Protein 4DF0 (pdb70)

Foldseek 3Di:
DFQAEEEQQDELVLSLVVLVVCQPVYQYYEYECSHCVRPHLLSLLSSLVRHAYEYEDQADDAQVVSVVVQVVNVVSRHQAYEYELVNPPRDDAALRYEYEQADQDDDPSVVCSQVSLLPDDRHQYYEDALLCLVRLLVSCVNQPLVHAYEHEQEDPPGNDACSNQVSQHQHYYYYDVCSVPVVVSVVRVPGHHRHDRHD/DQQAEEEAQDELVLSLVVLQVCQPVYQYYEYEDNHCVHPNLLSLLSSLVRHAYEYEHQAEDQQVVVVVVQVVSVVSRHQAYEYELVNPPRHHAAARYEYEQDDPDDDPSVVCSQVSLLVDDRYQYYEDALLCLVVLLVSCVRCPLRHAYEYEQEDPRGNDACSNQVSAHQHYYYYPRCSVPVVCSVVSVVGHHRHDNHD

Secondary structure (DSSP, 8-state):
-EEEEEE--S-HHHHHHHHHHHTTTEEEEEE-HHHHHHH-THHHHHHHTTS-EEEEEEE---HHHHHHHHHHHHHTT-SEEEEEGGGTTS---EEEEEEE-S-SS--GGGGTHHHHHHH--SEEEEE--TT-HHHHHHHHHHHGGGSEEEE--BSTTSBPTTHHHHHT-SEEEE-HHHHT-GGGGGGGTT---SS-S--/---EEEE--S-HHHHHHHHHHHTTTSSEEEEEHHHHHHHTTHHHHHHHTTS-EEEEEEE-S-HHHHHHHHHHHHHTT-SEEEEEGGGTTS---EEEEEEE-S-SS--GGGGTHHHHHHH--SEEEEE--TT-HHHHHHHHHHHTTSSEEEE--BSTTSBPTTHHHHHT-SEEEE-HHHHH-GGGGGGGTT---SS-S--

Sequence (398 aa):
NLPLVVALDTEVLKAIDVAKRLKGAVAGFKVGWDLIFEGGISIVGEIARYGNVIVDLKIADVPHVASRVVEKLVNRGACCCVIVHGFFLHPSLPRGQHHVYVLLVKMTAPTIYDEMWEKLLNSVQDVRGFVLLPGNQPEVVAQARKRIGCSYRIISPGIGPQQGGRPGAAIEAGADFEIVGRYVLEDPARISQWAQQYRPTCFETPNLPLVVALDTEVLKAIDVAKRLKGAVAGFKVGWDLIIFEGGISIVGEIARYGNVIVDLKIADVPHVASRVVEKLVNRGACCCVIVHGFFLHPSLPRGQHVYVLLVKMTAPTIYDEMWEKLLNSVQDVRGFVLPGNQPEVVAQARKRIGCSYRIISPGIGPQGGRPGAAIEAGADFEIVGRYVLEDPARISQWAQYRPTCFETP

Organism: Pyrobaculum neutrophilum (strain DSM 2338 / JCM 9278 / NBRC 100436 / V24Sta) (NCBI:txid444157)

Radius of gyration: 21.11 Å; Cα contacts (8 Å, |Δi|>4): 952; chains: 2; bounding box: 46×43×61 Å

Solvent-accessible surface area: 15564 Å² total; per-residue (Å²): 108,24,0,0,0,0,5,0,60,36,99,29,136,120,0,24,86,20,0,93,148,6,113,69,34,11,8,1,2,23,0,5,22,28,0,0,4,97,48,0,5,64,5,0,26,58,0,31,163,43,29,56,1,0,0,8,5,26,0,0,6,22,63,122,20,0,72,73,0,20,108,72,0,37,118,116,37,5,26,0,0,3,0,0,0,0,1,57,78,13,9,25,146,32,108,82,3,0,0,5,0,20,8,48,21,78,6,18,0,56,134,24,30,53,149,3,2,96,54,8,113,86,1,30,0,0,4,0,1,0,51,53,47,113,10,0,44,62,0,24,166,118,24,32,78,80,42,32,0,0,0,33,24,13,10,100,194,36,8,126,26,0,10,0,8,106,22,6,0,0,0,0,8,3,18,178,60,0,36,126,58,12,61,74,22,75,72,0,56,144,25,148,24,64,34,51,144,65,2,97,31,0,0,0,0,3,1,64,24,99,26,140,129,0,22,89,21,0,113,155,6,129,76,40,19,14,1,1,22,0,5,10,17,0,0,5,93,27,0,6,66,5,0,26,69,0,33,185,40,29,62,0,0,0,5,0,21,6,3,25,32,43,134,37,1,46,82,5,5,84,76,0,29,123,115,33,4,37,0,0,3,2,1,0,0,3,53,88,13,29,12,160,9,124,48,2,0,0,5,0,19,6,42,15,79,8,13,0,54,128,29,27,46,156,6,0,73,52,6,103,76,12,38,0,0,5,0,1,0,57,33,47,115,9,0,42,55,0,31,167,110,18,31,75,77,33,38,0,0,0,36,25,12,9,113,186,36,10,193,23,0,24,0,7,129,23,6,0,0,0,0,7,4,12,172,43,0,37,117,59,13,61,68,23,72,67,0,60,133,32,166,22,67,35,52,143,74,4

B-factor: mean 24.2, std 8.95, range [12.18, 77.86]

Structure (mmCIF, N/CA/C/O backbone):
data_4DF0
#
_entry.id   4DF0
#
_cell.length_a   171.610
_cell.length_b   171.610
_cell.length_c   171.610
_cell.angle_alpha   90.00
_cell.angle_beta   90.00
_cell.angle_gamma   90.00
#
_symmetry.space_group_name_H-M   'I 41 3 2'
#
loop_
_entity.id
_entity.type
_entity.pdbx_description
1 polymer "Orotidine 5'-phosphate decarboxylase"
2 non-polymer 'NICKEL (II) ION'
3 non-polymer 'SULFATE ION'
4 non-polymer 'CHLORIDE ION'
5 water water
#
loop_
_atom_site.group_PDB
_atom_site.id
_atom_site.type_symbol
_atom_site.label_atom_id
_atom_site.label_alt_id
_atom_site.label_comp_id
_atom_site.label_asym_id
_atom_site.label_entity_id
_atom_site.label_seq_id
_atom_site.pdbx_PDB_ins_code
_atom_site.Cartn_x
_atom_site.Cartn_y
_atom_site.Cartn_z
_atom_site.occupancy
_atom_site.B_iso_or_equiv
_atom_site.auth_seq_id
_atom_site.auth_comp_id
_atom_site.auth_asym_id
_atom_site.auth_atom_id
_atom_site.pdbx_PDB_model_num
ATOM 1 N N . ASN A 1 4 ? 0.696 -7.702 -29.574 1.00 44.55 4 ASN A N 1
ATOM 2 C CA . ASN A 1 4 ? 2.134 -7.779 -29.345 1.00 41.47 4 ASN A CA 1
ATOM 3 C C . ASN A 1 4 ? 2.590 -9.197 -29.045 1.00 36.64 4 ASN A C 1
ATOM 4 O O . ASN A 1 4 ? 1.786 -10.073 -28.729 1.00 35.51 4 ASN A O 1
ATOM 9 N N . LEU A 1 5 ? 3.894 -9.419 -29.139 1.00 27.87 5 LEU A N 1
ATOM 10 C CA . LEU A 1 5 ? 4.439 -10.754 -28.939 1.00 20.73 5 LEU A CA 1
ATOM 11 C C . LEU A 1 5 ? 4.579 -11.029 -27.444 1.00 23.05 5 LEU A C 1
ATOM 12 O O . LEU A 1 5 ? 4.858 -10.109 -26.684 1.00 23.06 5 LEU A O 1
ATOM 17 N 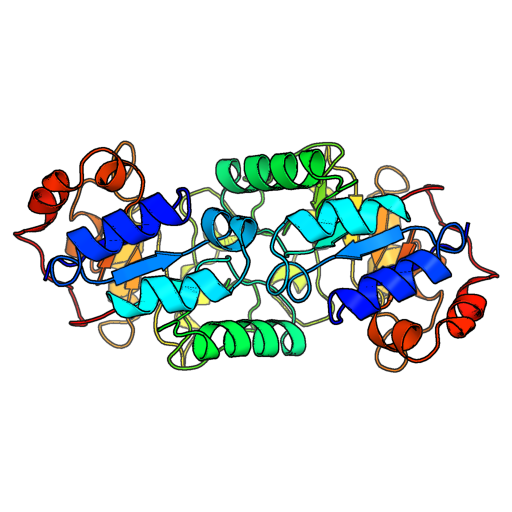N . PRO A 1 6 ? 4.389 -12.293 -27.022 1.00 21.42 6 PRO A N 1
ATOM 18 C CA . PRO A 1 6 ? 4.429 -12.662 -25.597 1.00 21.69 6 PRO A CA 1
ATOM 19 C C . PRO A 1 6 ? 5.851 -12.792 -25.032 1.00 18.10 6 PRO A C 1
ATOM 20 O O . PRO A 1 6 ? 6.244 -13.822 -24.478 1.00 18.45 6 PRO A O 1
ATOM 24 N N . LEU A 1 7 ? 6.584 -11.701 -25.161 1.00 18.08 7 LEU A N 1
ATOM 25 C CA . LEU A 1 7 ? 8.009 -11.648 -24.922 1.00 17.39 7 LEU A CA 1
ATOM 26 C C . LEU A 1 7 ? 8.318 -10.436 -24.062 1.00 19.61 7 LEU A C 1
ATOM 27 O O . LEU A 1 7 ? 7.856 -9.320 -24.351 1.00 19.55 7 LEU A O 1
ATOM 32 N N . VAL A 1 8 ? 9.081 -10.653 -22.996 1.00 16.96 8 VAL A N 1
ATOM 33 C CA . VAL A 1 8 ? 9.611 -9.564 -22.195 1.00 17.53 8 VAL A CA 1
ATOM 34 C C . VAL A 1 8 ? 11.107 -9.524 -22.471 1.00 18.34 8 VAL A C 1
ATOM 35 O O . VAL A 1 8 ? 11.813 -10.516 -22.252 1.00 17.14 8 VAL A O 1
ATOM 39 N N . VAL A 1 9 ? 11.586 -8.400 -22.981 1.00 17.32 9 VAL A N 1
ATOM 40 C CA . VAL A 1 9 ? 12.983 -8.285 -23.393 1.00 13.49 9 VAL A CA 1
ATOM 41 C C . VAL A 1 9 ? 13.874 -7.783 -22.260 1.00 14.42 9 VAL A C 1
ATOM 42 O O . VAL A 1 9 ? 13.680 -6.682 -21.722 1.00 16.28 9 VAL A O 1
ATOM 46 N N . ALA A 1 10 ? 14.846 -8.603 -21.862 1.00 14.41 10 ALA A N 1
ATOM 47 C CA . ALA A 1 10 ? 15.767 -8.203 -20.813 1.00 15.14 10 ALA A CA 1
ATOM 48 C C . ALA A 1 10 ? 16.784 -7.228 -21.370 1.00 14.92 10 ALA A C 1
ATOM 49 O O . ALA A 1 10 ? 17.509 -7.542 -22.311 1.00 17.06 10 ALA A O 1
ATOM 51 N N . LEU A 1 11 ? 16.841 -6.037 -20.781 1.00 15.01 11 LEU A N 1
ATOM 52 C CA . LEU A 1 11 ? 17.741 -4.977 -21.235 1.00 15.38 11 LEU A CA 1
ATOM 53 C C . LEU A 1 11 ? 19.031 -4.973 -20.433 1.00 18.16 11 LEU A C 1
ATOM 54 O O . LEU A 1 11 ? 19.348 -4.032 -19.700 1.00 18.39 11 LEU A O 1
ATOM 59 N N . ASP A 1 12 ? 19.790 -6.055 -20.577 1.00 19.07 12 ASP A N 1
ATOM 60 C CA . ASP A 1 12 ? 21.058 -6.161 -19.873 1.00 22.59 12 ASP A CA 1
ATOM 61 C C . ASP A 1 12 ? 22.177 -5.604 -20.732 1.00 23.35 12 ASP A C 1
ATOM 62 O O . ASP A 1 12 ? 22.927 -6.337 -21.388 1.00 22.60 12 ASP A O 1
ATOM 67 N N . THR A 1 13 ? 22.275 -4.282 -20.707 1.00 19.22 13 THR A N 1
ATOM 68 C CA . THR A 1 13 ? 23.136 -3.538 -21.605 1.00 19.99 13 THR A CA 1
ATOM 69 C C . THR A 1 13 ? 23.249 -2.121 -21.062 1.00 20.09 13 THR A C 1
ATOM 70 O O . THR A 1 13 ? 22.720 -1.824 -19.997 1.00 21.17 13 THR A O 1
A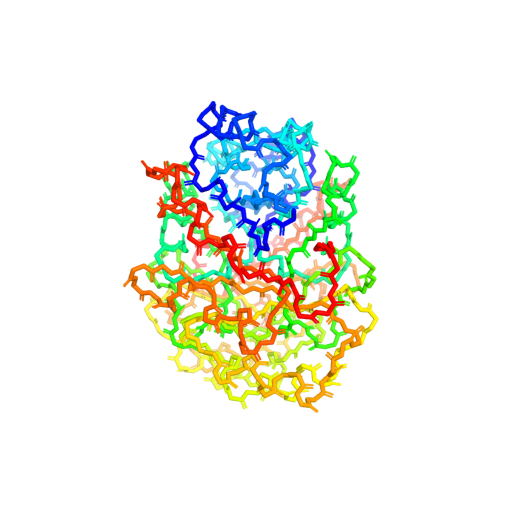TOM 74 N N . GLU A 1 14 ? 23.943 -1.253 -21.793 1.00 20.54 14 GLU A N 1
ATOM 75 C CA . GLU A 1 14 ? 24.165 0.123 -21.354 1.00 19.12 14 GLU A CA 1
ATOM 76 C C . GLU A 1 14 ? 22.894 0.958 -21.480 1.00 16.84 14 GLU A C 1
ATOM 77 O O . GLU A 1 14 ? 22.033 0.666 -22.309 1.00 17.01 14 GLU A O 1
ATOM 83 N N . VAL A 1 15 ? 22.801 1.997 -20.655 1.00 17.85 15 VAL A N 1
ATOM 84 C CA . VAL A 1 15 ? 21.641 2.887 -20.628 1.00 15.76 15 VAL A CA 1
ATOM 85 C C . VAL A 1 15 ? 21.145 3.348 -21.999 1.00 15.83 15 VAL A C 1
ATOM 86 O O . VAL A 1 15 ? 19.983 3.126 -22.347 1.00 18.05 15 VAL A O 1
ATOM 90 N N . LEU A 1 16 ? 22.011 3.980 -22.792 1.00 18.05 16 LEU A N 1
ATOM 91 C CA . LEU A 1 16 ? 21.523 4.529 -24.044 1.00 18.56 16 LEU A CA 1
ATOM 92 C C . LEU A 1 16 ? 21.101 3.424 -25.000 1.00 16.07 16 LEU A C 1
ATOM 93 O O . LEU A 1 16 ? 20.132 3.589 -25.733 1.00 17.33 16 LEU A O 1
ATOM 98 N N . LYS A 1 17 ? 21.827 2.306 -25.000 1.00 17.41 17 LYS A N 1
ATOM 99 C CA . LYS A 1 17 ? 21.476 1.195 -25.881 1.00 17.65 17 LYS A CA 1
ATOM 100 C C . LYS A 1 17 ? 20.167 0.544 -25.459 1.00 16.33 17 LYS A C 1
ATOM 101 O O . LYS A 1 17 ? 19.373 0.121 -26.296 1.00 17.19 17 LYS A O 1
ATOM 107 N N . ALA A 1 18 ? 19.934 0.508 -24.153 1.00 17.38 18 ALA A N 1
ATOM 108 C CA . ALA A 1 18 ? 18.682 -0.023 -23.635 1.00 16.66 18 ALA A CA 1
ATOM 109 C C . ALA A 1 18 ? 17.509 0.849 -24.071 1.00 18.23 18 ALA A C 1
ATOM 110 O O . ALA A 1 18 ? 16.487 0.335 -24.499 1.00 17.75 18 ALA A O 1
ATOM 112 N N . ILE A 1 19 ? 17.669 2.163 -23.978 1.00 15.91 19 ILE A N 1
ATOM 113 C CA . ILE A 1 19 ? 16.616 3.083 -24.408 1.00 16.03 19 ILE A CA 1
ATOM 114 C C . ILE A 1 19 ? 16.368 2.907 -25.907 1.00 16.87 19 ILE A C 1
ATOM 115 O O . ILE A 1 19 ? 15.226 2.902 -26.353 1.00 16.58 19 ILE A O 1
ATOM 120 N N . ASP A 1 20 ? 17.444 2.737 -26.678 1.00 16.81 20 ASP A N 1
ATOM 121 C CA . ASP A 1 20 ? 17.304 2.526 -28.112 1.00 20.06 20 ASP A CA 1
ATOM 122 C C . ASP A 1 20 ? 16.488 1.281 -28.421 1.00 16.38 20 ASP A C 1
ATOM 123 O O . ASP A 1 20 ? 15.644 1.302 -29.310 1.00 17.19 20 ASP A O 1
ATOM 128 N N . VAL A 1 21 ? 16.750 0.192 -27.697 1.00 16.92 21 VAL A N 1
ATOM 129 C CA . VAL A 1 21 ? 15.994 -1.039 -27.916 1.00 15.83 21 VAL A CA 1
ATOM 130 C C . VAL A 1 21 ? 14.527 -0.877 -27.523 1.00 15.57 21 VAL A C 1
ATOM 131 O O . VAL A 1 21 ? 13.638 -1.322 -28.240 1.00 17.34 21 VAL A O 1
ATOM 135 N N . ALA A 1 22 ? 14.278 -0.218 -26.402 1.00 16.68 22 ALA A N 1
ATOM 136 C CA . ALA A 1 22 ? 12.914 -0.002 -25.950 1.00 17.19 22 ALA A CA 1
ATOM 137 C C . ALA A 1 22 ? 12.135 0.873 -26.923 1.00 18.11 22 ALA A C 1
ATOM 138 O O . ALA A 1 22 ? 10.992 0.574 -27.234 1.00 18.09 22 ALA A O 1
ATOM 140 N N . LYS A 1 23 ? 12.776 1.922 -27.430 1.00 17.37 23 LYS A N 1
ATOM 141 C CA . LYS A 1 23 ? 12.156 2.751 -28.470 1.00 17.41 23 LYS A CA 1
ATOM 142 C C . LYS A 1 23 ? 11.834 1.929 -29.706 1.00 19.52 23 LYS A C 1
ATOM 143 O O . LYS A 1 23 ? 10.753 2.044 -30.288 1.00 21.90 23 LYS A O 1
ATOM 149 N N . ARG A 1 24 ? 12.788 1.103 -30.120 1.00 17.75 24 ARG A N 1
ATOM 150 C CA . ARG A 1 24 ? 12.617 0.300 -31.323 1.00 18.76 24 ARG A CA 1
ATOM 151 C C . ARG A 1 24 ? 11.489 -0.714 -31.171 1.00 20.94 24 ARG A C 1
ATOM 152 O O . ARG A 1 24 ? 10.729 -0.956 -32.115 1.00 21.26 24 ARG A O 1
ATOM 160 N N . LEU A 1 25 ? 11.385 -1.315 -29.986 1.00 19.25 25 LEU A N 1
ATOM 161 C CA . LEU A 1 25 ? 10.460 -2.425 -29.778 1.00 19.15 25 LEU A CA 1
ATOM 162 C C . LEU A 1 25 ? 9.158 -2.021 -29.090 1.00 21.27 25 LEU A C 1
ATOM 163 O O . LEU A 1 25 ? 8.323 -2.880 -28.802 1.00 20.50 25 LEU A O 1
ATOM 168 N N . LYS A 1 26 ? 8.980 -0.730 -28.815 1.00 19.06 26 LYS A N 1
ATOM 169 C CA . LYS A 1 26 ? 7.744 -0.293 -28.168 1.00 22.72 26 LYS A CA 1
ATOM 170 C C . LYS A 1 26 ? 6.541 -0.781 -28.981 1.00 24.87 26 LYS A C 1
ATOM 171 O O . LYS A 1 26 ? 6.506 -0.653 -30.210 1.00 26.10 26 LYS A O 1
ATOM 177 N N . GLY A 1 27 ? 5.580 -1.382 -28.293 1.00 25.40 27 GLY A N 1
ATOM 178 C CA . GLY A 1 27 ? 4.396 -1.909 -28.953 1.00 29.99 27 GLY A CA 1
ATOM 179 C C . GLY A 1 27 ? 4.576 -3.231 -29.684 1.00 28.80 27 GLY A C 1
ATOM 180 O O . GLY A 1 27 ? 3.597 -3.823 -30.139 1.00 30.07 27 GLY A O 1
ATOM 181 N N . ALA A 1 28 ? 5.809 -3.715 -29.802 1.00 22.22 28 ALA A N 1
ATOM 182 C CA . ALA A 1 28 ? 6.034 -4.977 -30.500 1.00 21.41 28 ALA A CA 1
ATOM 183 C C . ALA A 1 28 ? 6.185 -6.131 -29.513 1.00 21.64 28 ALA A C 1
ATOM 184 O O . ALA A 1 28 ? 5.919 -7.280 -29.845 1.00 24.72 28 ALA A O 1
ATOM 186 N N . VAL A 1 29 ? 6.599 -5.810 -28.293 1.00 20.46 29 VAL A N 1
ATOM 187 C CA . VAL A 1 29 ? 6.788 -6.828 -27.267 1.00 19.72 29 VAL A CA 1
ATOM 188 C C . VAL A 1 29 ? 5.949 -6.491 -26.041 1.00 20.02 29 VAL A C 1
ATOM 189 O O . VAL A 1 29 ? 5.407 -5.384 -25.932 1.00 22.39 29 VAL A O 1
ATOM 193 N N . ALA A 1 30 ? 5.850 -7.443 -25.120 1.00 17.77 30 ALA A N 1
ATOM 194 C CA . ALA A 1 30 ? 4.983 -7.295 -23.953 1.00 16.90 30 ALA A CA 1
ATOM 195 C C . ALA A 1 30 ? 5.572 -6.438 -22.850 1.00 19.57 30 ALA A C 1
ATOM 196 O O . ALA A 1 30 ? 4.836 -5.916 -22.013 1.00 19.84 30 ALA A O 1
ATOM 198 N N . GLY A 1 31 ? 6.891 -6.307 -22.823 1.00 16.88 31 GLY A N 1
ATOM 199 C CA . GLY A 1 31 ? 7.527 -5.496 -21.808 1.00 17.54 31 GLY A CA 1
ATOM 200 C C . GLY A 1 31 ? 9.038 -5.643 -21.808 1.00 14.96 31 GLY A C 1
ATOM 201 O O . GLY A 1 31 ? 9.591 -6.279 -22.699 1.00 16.27 31 GLY A O 1
ATOM 202 N N . PHE A 1 32 ? 9.676 -5.026 -20.819 1.00 15.89 32 PHE A N 1
ATOM 203 C CA . PHE A 1 32 ? 11.121 -4.967 -20.699 1.00 15.41 32 PHE A CA 1
ATOM 204 C C . PHE A 1 32 ? 11.514 -5.320 -19.283 1.00 17.17 32 PHE A C 1
ATOM 205 O O . PHE A 1 32 ? 10.798 -4.983 -18.348 1.00 17.12 32 PHE A O 1
ATOM 213 N N . LYS A 1 33 ? 12.645 -6.002 -19.127 1.00 14.61 33 LYS A N 1
ATOM 214 C CA . LYS A 1 33 ? 13.170 -6.332 -17.814 1.00 14.66 33 LYS A CA 1
ATOM 215 C C . LYS A 1 33 ? 14.430 -5.522 -17.563 1.00 16.23 33 LYS A C 1
ATOM 216 O O . LYS A 1 33 ? 15.357 -5.540 -18.375 1.00 16.11 33 LYS A O 1
ATOM 222 N N . VAL A 1 34 ? 14.440 -4.785 -16.454 1.00 13.79 34 VAL A N 1
ATOM 223 C CA . VAL A 1 34 ? 15.529 -3.890 -16.071 1.00 13.66 34 VAL A CA 1
ATOM 224 C C . VAL A 1 34 ? 16.184 -4.462 -14.820 1.00 17.13 34 VAL A C 1
ATOM 225 O O . VAL A 1 34 ? 15.495 -4.811 -13.853 1.00 16.16 34 VAL A O 1
ATOM 229 N N . GLY A 1 35 ? 17.510 -4.579 -14.851 1.00 17.01 35 GLY A N 1
ATOM 230 C CA . GLY A 1 35 ? 18.269 -5.190 -13.769 1.00 17.98 35 GLY A CA 1
ATOM 231 C C . GLY A 1 35 ? 19.434 -4.347 -13.271 1.00 17.84 35 GLY A C 1
ATOM 232 O O . GLY A 1 35 ? 19.491 -3.144 -13.530 1.00 17.27 35 GLY A O 1
ATOM 233 N N . TRP A 1 36 ? 20.388 -4.970 -12.570 1.00 20.57 36 TRP A N 1
ATOM 234 C CA . TRP A 1 36 ? 21.485 -4.197 -12.004 1.00 20.76 36 TRP A CA 1
ATOM 235 C C . TRP A 1 36 ? 22.384 -3.575 -13.062 1.00 14.94 36 TRP A C 1
ATOM 236 O O . TRP A 1 36 ? 22.952 -2.527 -12.809 1.00 19.40 36 TRP A O 1
ATOM 247 N N . ASP A 1 37 ? 22.536 -4.213 -14.221 1.00 17.09 37 ASP A N 1
ATOM 248 C CA . ASP A 1 37 ? 23.386 -3.620 -15.261 1.00 19.79 37 ASP A CA 1
ATOM 249 C C . ASP A 1 37 ? 22.967 -2.171 -15.501 1.00 18.32 37 ASP A C 1
ATOM 250 O O . ASP A 1 37 ? 23.792 -1.250 -15.494 1.00 21.06 37 ASP A O 1
ATOM 255 N N . LEU A 1 38 ? 21.674 -1.966 -15.707 1.00 17.68 38 LEU A N 1
ATOM 256 C CA . LEU A 1 38 ? 21.174 -0.614 -15.956 1.00 16.98 38 LEU A CA 1
ATOM 257 C C . LEU A 1 38 ? 21.182 0.279 -14.725 1.00 19.08 38 LEU A C 1
ATOM 258 O O . LEU A 1 38 ? 21.552 1.449 -14.799 1.00 18.10 38 LEU A O 1
ATOM 263 N N . ILE A 1 39 ? 20.777 -0.264 -13.582 1.00 15.95 39 ILE A N 1
ATOM 264 C CA . ILE A 1 39 ? 20.662 0.557 -12.390 1.00 15.63 39 ILE A CA 1
ATOM 265 C C . ILE A 1 39 ? 22.048 1.005 -11.875 1.00 17.81 39 ILE A C 1
ATOM 266 O O . ILE A 1 39 ? 22.210 2.119 -11.379 1.00 17.53 39 ILE A O 1
ATOM 271 N N . PHE A 1 40 ? 23.057 0.149 -12.036 1.00 17.48 40 PHE A N 1
ATOM 272 C CA . PHE A 1 40 ? 24.422 0.528 -11.676 1.00 17.72 40 PHE A CA 1
ATOM 273 C C . PHE A 1 40 ? 24.908 1.768 -12.430 1.00 16.91 40 PHE A C 1
ATOM 274 O O . PHE A 1 40 ? 25.646 2.586 -11.883 1.00 19.23 40 PHE A O 1
ATOM 282 N N . GLU A 1 41 ? 24.510 1.892 -13.692 1.00 20.64 41 GLU A N 1
ATOM 283 C CA . GLU A 1 41 ? 25.085 2.939 -14.546 1.00 20.99 41 GLU A CA 1
ATOM 284 C C . GLU A 1 41 ? 24.768 4.359 -14.061 1.00 28.74 41 GLU A C 1
ATOM 285 O O . GLU A 1 41 ? 25.678 5.170 -13.871 1.00 33.95 41 GLU A O 1
ATOM 291 N N . GLY A 1 42 ? 23.495 4.651 -13.816 1.00 33.34 42 GLY A N 1
ATOM 292 C CA . GLY A 1 42 ? 23.117 5.975 -13.352 1.00 34.05 42 GLY A CA 1
ATOM 293 C C . GLY A 1 42 ? 22.156 6.012 -12.177 1.00 37.11 42 GLY A C 1
ATOM 294 O O . GLY A 1 42 ? 21.830 7.087 -11.655 1.00 36.47 42 GLY A O 1
ATOM 295 N N . GLY A 1 43 ? 21.694 4.843 -11.745 1.00 26.14 43 GLY A N 1
ATOM 296 C CA . GLY A 1 43 ? 20.741 4.796 -10.652 1.00 21.10 43 GLY A CA 1
ATOM 297 C C . GLY A 1 43 ? 19.345 4.419 -11.112 1.00 17.59 43 GLY A C 1
ATOM 298 O O . GLY A 1 43 ? 19.128 3.998 -12.249 1.00 18.36 43 GLY A O 1
ATOM 299 N N . ILE A 1 44 ? 18.388 4.583 -10.208 1.00 16.65 44 ILE A N 1
ATOM 300 C CA . ILE A 1 44 ? 17.024 4.122 -10.407 1.00 18.28 44 ILE A CA 1
ATOM 301 C C . ILE A 1 44 ? 16.261 4.905 -11.483 1.00 17.95 44 ILE A C 1
ATOM 302 O O . ILE A 1 44 ? 15.235 4.446 -11.990 1.00 18.12 44 ILE A O 1
ATOM 307 N N . SER A 1 45 ? 16.772 6.070 -11.868 1.00 17.83 45 SER A N 1
ATOM 308 C CA . SER A 1 45 ? 16.070 6.868 -12.866 1.00 17.48 45 SER A CA 1
ATOM 309 C C . SER A 1 45 ? 15.834 6.108 -14.175 1.00 19.10 45 SER A C 1
ATOM 310 O O . SER A 1 45 ? 14.881 6.386 -14.899 1.00 18.32 45 SER A O 1
ATOM 313 N N . ILE A 1 46 ? 16.693 5.140 -14.481 1.00 17.66 46 ILE A N 1
ATOM 314 C CA . ILE A 1 46 ? 16.566 4.417 -15.736 1.00 16.22 46 ILE A CA 1
ATOM 315 C C . ILE A 1 46 ? 15.229 3.674 -15.819 1.00 14.91 46 ILE A C 1
ATOM 316 O O . ILE A 1 46 ? 14.694 3.431 -16.906 1.00 15.98 46 ILE A O 1
ATOM 321 N N . VAL A 1 47 ? 14.684 3.312 -14.660 1.00 15.36 47 VAL A N 1
ATOM 322 C CA . VAL A 1 47 ? 13.410 2.606 -14.638 1.00 15.87 47 VAL A CA 1
ATOM 323 C C . VAL A 1 47 ? 12.344 3.477 -15.300 1.00 16.39 47 VAL A C 1
ATOM 324 O O . VAL A 1 47 ? 11.551 3.007 -16.098 1.00 15.44 47 VAL A O 1
ATOM 328 N N . GLY A 1 48 ? 12.330 4.756 -14.943 1.00 16.26 48 GLY A N 1
ATOM 329 C CA . GLY A 1 48 ? 11.342 5.669 -15.489 1.00 18.58 48 GLY A CA 1
ATOM 330 C C . GLY A 1 48 ? 11.509 5.921 -16.974 1.00 15.94 48 GLY A C 1
ATOM 331 O O . GLY A 1 48 ? 10.518 6.058 -17.702 1.00 16.96 48 GLY A O 1
ATOM 332 N N . GLU A 1 49 ? 12.751 5.973 -17.446 1.00 16.28 49 GLU A N 1
ATOM 333 C CA . GLU A 1 49 ? 12.983 6.140 -18.877 1.00 15.47 49 GLU A CA 1
ATOM 334 C C . GLU A 1 49 ? 12.462 4.955 -19.687 1.00 16.91 49 GLU A C 1
ATOM 335 O O . GLU A 1 49 ? 11.766 5.131 -20.675 1.00 18.37 49 GLU A O 1
ATOM 341 N N . ILE A 1 50 ? 12.776 3.731 -19.257 1.00 15.35 50 ILE A N 1
ATOM 342 C CA . ILE A 1 50 ? 12.288 2.568 -19.989 1.00 16.70 50 ILE A CA 1
ATOM 343 C C . ILE A 1 50 ? 10.768 2.459 -19.906 1.00 15.99 50 ILE A C 1
ATOM 344 O O . ILE A 1 50 ? 10.113 2.056 -20.873 1.00 16.31 50 ILE A O 1
ATOM 349 N N . ALA A 1 51 ? 10.213 2.849 -18.759 1.00 15.95 51 ALA A N 1
ATOM 350 C CA . ALA A 1 51 ? 8.778 2.739 -18.545 1.00 14.57 51 ALA A CA 1
ATOM 351 C C . ALA A 1 51 ? 7.966 3.634 -19.475 1.00 15.22 51 ALA A C 1
ATOM 352 O O . ALA A 1 51 ? 6.771 3.403 -19.665 1.00 16.41 51 ALA A O 1
ATOM 354 N N . ARG A 1 52 ? 8.619 4.614 -20.097 1.00 17.47 52 ARG A N 1
ATOM 355 C CA . ARG A 1 52 ? 7.951 5.404 -21.132 1.00 17.85 52 ARG A CA 1
ATOM 356 C C . ARG A 1 52 ? 7.486 4.554 -22.297 1.00 18.88 52 ARG A C 1
ATOM 357 O O . ARG A 1 52 ? 6.515 4.902 -22.969 1.00 24.51 52 ARG A O 1
ATOM 365 N N . TYR A 1 53 ? 8.200 3.458 -22.566 1.00 17.75 53 TYR A N 1
ATOM 366 C CA . TYR A 1 53 ? 8.052 2.713 -23.820 1.00 18.88 53 TYR A CA 1
ATOM 367 C C . TYR A 1 53 ? 7.336 1.388 -23.665 1.00 19.11 53 TYR A C 1
ATOM 368 O O . TYR A 1 53 ? 6.996 0.744 -24.650 1.00 22.98 53 TYR A O 1
ATOM 377 N N . GLY A 1 54 ? 7.129 0.966 -22.426 1.00 17.46 54 GLY A N 1
ATOM 378 C CA . GLY A 1 54 ? 6.373 -0.250 -22.189 1.00 18.69 54 GLY A CA 1
ATOM 379 C C . GLY A 1 54 ? 6.411 -0.656 -20.731 1.00 15.58 54 GLY A C 1
ATOM 380 O O . GLY A 1 54 ? 7.039 0.015 -19.898 1.00 18.85 54 GLY A O 1
ATOM 381 N N . ASN A 1 55 ? 5.719 -1.750 -20.428 1.00 16.91 55 ASN A N 1
ATOM 382 C CA . ASN A 1 55 ? 5.717 -2.324 -19.084 1.00 15.93 55 ASN A CA 1
ATOM 383 C C . ASN A 1 55 ? 7.109 -2.729 -18.645 1.00 17.41 55 ASN A C 1
ATOM 384 O O . ASN A 1 55 ? 7.806 -3.446 -19.368 1.00 19.21 55 ASN A O 1
ATOM 389 N N . VAL A 1 56 ? 7.510 -2.268 -17.471 1.00 15.82 56 VAL A N 1
ATOM 390 C CA . VAL A 1 56 ? 8.836 -2.574 -16.950 1.00 16.98 56 VAL A CA 1
ATOM 391 C C . VAL A 1 56 ? 8.759 -3.500 -15.747 1.00 17.06 56 VAL A C 1
ATOM 392 O O . VAL A 1 56 ? 8.137 -3.185 -14.731 1.00 16.32 56 VAL A O 1
ATOM 396 N N . ILE A 1 57 ? 9.386 -4.662 -15.882 1.00 15.40 57 ILE A N 1
ATOM 397 C CA . ILE A 1 57 ? 9.596 -5.550 -14.757 1.00 14.83 57 ILE A CA 1
ATOM 398 C C . ILE A 1 57 ? 11.007 -5.289 -14.241 1.00 15.47 57 ILE A C 1
ATOM 399 O O . ILE A 1 57 ? 11.991 -5.429 -14.986 1.00 15.88 57 ILE A O 1
ATOM 404 N N . VAL A 1 58 ? 11.126 -4.851 -12.996 1.00 13.68 58 VAL A N 1
ATOM 405 C CA . VAL A 1 58 ? 12.455 -4.682 -12.411 1.00 13.14 58 VAL A CA 1
ATOM 406 C C . VAL A 1 58 ? 12.848 -5.993 -11.768 1.00 14.54 58 VAL A C 1
ATOM 407 O O . VAL A 1 58 ? 12.109 -6.537 -10.936 1.00 16.01 58 VAL A O 1
ATOM 411 N N . ASP A 1 59 ? 13.998 -6.505 -12.187 1.00 14.34 59 ASP A N 1
ATOM 412 C CA . ASP A 1 59 ? 14.513 -7.767 -11.661 1.00 13.42 59 ASP A CA 1
ATOM 413 C C . ASP A 1 59 ? 15.855 -7.565 -10.966 1.00 14.93 59 ASP A C 1
ATOM 414 O O . ASP A 1 59 ? 16.908 -7.618 -11.609 1.00 16.27 59 ASP A O 1
ATOM 419 N N . LEU A 1 60 ? 15.798 -7.313 -9.659 1.00 14.60 60 LEU A N 1
ATOM 420 C CA . LEU A 1 60 ? 16.964 -7.291 -8.794 1.00 14.10 60 LEU A CA 1
ATOM 421 C C . LEU A 1 60 ? 16.850 -8.474 -7.823 1.00 16.92 60 LEU A C 1
ATOM 422 O O . LEU A 1 60 ? 17.440 -8.468 -6.748 1.00 15.92 60 LEU A O 1
ATOM 427 N N . LYS A 1 61 ? 16.091 -9.495 -8.213 1.00 14.67 61 LYS A N 1
ATOM 428 C CA . LYS A 1 61 ? 15.994 -10.708 -7.389 1.00 14.54 61 LYS A CA 1
ATOM 429 C C . LYS A 1 61 ? 15.816 -10.350 -5.918 1.00 15.68 61 LYS A C 1
ATOM 430 O O . LYS A 1 61 ? 16.563 -10.815 -5.056 1.00 15.35 61 LYS A O 1
ATOM 436 N N . ILE A 1 62 ? 14.811 -9.523 -5.627 1.00 15.00 62 ILE A N 1
ATOM 437 C CA . ILE A 1 62 ? 14.735 -8.904 -4.318 1.00 15.92 62 ILE A CA 1
ATOM 438 C C . ILE A 1 62 ? 14.604 -9.935 -3.202 1.00 12.84 62 ILE A C 1
ATOM 439 O O . ILE A 1 62 ? 13.727 -10.801 -3.231 1.00 15.68 62 ILE A O 1
ATOM 444 N N . ALA A 1 63 ? 15.494 -9.814 -2.218 1.00 14.15 63 ALA A N 1
ATOM 445 C CA . ALA A 1 63 ? 15.565 -10.774 -1.131 1.00 15.35 63 ALA A CA 1
ATOM 446 C C . ALA A 1 63 ? 16.066 -10.109 0.140 1.00 13.63 63 ALA A C 1
ATOM 447 O O . ALA A 1 63 ? 17.162 -10.361 0.624 1.00 14.83 63 ALA A O 1
ATOM 449 N N . ASP A 1 64 ? 15.241 -9.232 0.696 1.00 15.15 64 ASP A N 1
ATOM 450 C CA . ASP A 1 64 ? 15.617 -8.565 1.925 1.00 14.32 64 ASP A CA 1
ATOM 451 C C . ASP A 1 64 ? 14.461 -8.653 2.908 1.00 15.80 64 ASP A C 1
ATOM 452 O O . ASP A 1 64 ? 13.370 -9.100 2.549 1.00 16.31 64 ASP A O 1
ATOM 457 N N . VAL A 1 65 ? 14.717 -8.228 4.143 1.00 16.06 65 VAL A N 1
ATOM 458 C CA . VAL A 1 65 ? 13.703 -8.281 5.200 1.00 18.03 65 VAL A CA 1
ATOM 459 C C . VAL A 1 65 ? 12.568 -7.310 4.896 1.00 17.14 65 VAL A C 1
ATOM 460 O O . VAL A 1 65 ? 12.744 -6.378 4.113 1.00 17.70 65 VAL A O 1
ATOM 464 N N . PRO A 1 66 ? 11.390 -7.543 5.497 1.00 16.38 66 PRO A N 1
ATOM 465 C CA . PRO A 1 66 ? 10.199 -6.826 5.040 1.00 18.18 66 PRO A CA 1
ATOM 466 C C . PRO A 1 66 ? 10.289 -5.301 5.025 1.00 19.68 66 PRO A C 1
ATOM 467 O O . PRO A 1 66 ? 9.862 -4.711 4.022 1.00 20.72 66 PRO A O 1
ATOM 471 N N . HIS A 1 67 ? 10.818 -4.662 6.062 1.00 20.95 67 HIS A N 1
ATOM 472 C CA . HIS A 1 67 ? 10.773 -3.205 6.049 1.00 24.64 67 HIS A CA 1
ATOM 473 C C . HIS A 1 67 ? 11.711 -2.637 4.984 1.00 27.16 67 HIS A C 1
ATOM 474 O O . HIS A 1 67 ? 11.473 -1.550 4.454 1.00 26.18 67 HIS A O 1
ATOM 481 N N . VAL A 1 68 ? 12.748 -3.396 4.636 1.00 19.58 68 VAL A N 1
ATOM 482 C CA . VAL A 1 68 ? 13.664 -2.969 3.577 1.00 20.75 68 VAL A CA 1
ATOM 483 C C . VAL A 1 68 ? 13.066 -3.286 2.212 1.00 18.41 68 VAL A C 1
ATOM 484 O O . VAL A 1 68 ? 13.007 -2.427 1.329 1.00 18.11 68 VAL A O 1
ATOM 488 N N . ALA A 1 69 ? 12.596 -4.516 2.044 1.00 17.37 69 ALA A N 1
ATOM 489 C CA . ALA A 1 69 ? 11.975 -4.907 0.784 1.00 18.40 69 ALA A CA 1
ATOM 490 C C . ALA A 1 69 ? 10.805 -3.993 0.436 1.00 19.26 69 ALA A C 1
ATOM 491 O O . ALA A 1 69 ? 10.623 -3.634 -0.726 1.00 19.11 69 ALA A O 1
ATOM 493 N N . SER A 1 70 ? 10.015 -3.626 1.447 1.00 19.28 70 SER A N 1
ATOM 494 C CA . SER A 1 70 ? 8.903 -2.694 1.242 1.00 21.01 70 SER A CA 1
ATOM 495 C C . SER A 1 70 ? 9.354 -1.374 0.638 1.00 17.29 70 SER A C 1
ATOM 496 O O . SER A 1 70 ? 8.758 -0.890 -0.338 1.00 22.69 70 SER A O 1
ATOM 499 N N . ARG A 1 71 ? 10.373 -0.778 1.242 1.00 20.16 71 ARG A N 1
ATOM 500 C CA . ARG A 1 71 ? 10.917 0.486 0.756 1.00 19.93 71 ARG A CA 1
ATOM 501 C C . ARG A 1 71 ? 11.456 0.340 -0.668 1.00 22.43 71 ARG A C 1
ATOM 502 O O . ARG A 1 71 ? 11.253 1.214 -1.510 1.00 21.46 71 ARG A O 1
ATOM 510 N N . VAL A 1 72 ? 12.145 -0.769 -0.933 1.00 19.22 72 VAL A N 1
ATOM 511 C CA . VAL A 1 72 ? 12.774 -0.972 -2.230 1.00 22.27 72 VAL A CA 1
ATOM 512 C C . VAL A 1 72 ? 11.726 -1.108 -3.326 1.00 19.14 72 VAL A C 1
ATOM 513 O O . VAL A 1 72 ? 11.839 -0.468 -4.377 1.00 21.76 72 VAL A O 1
ATOM 517 N N . VAL A 1 73 ? 10.717 -1.938 -3.084 1.00 18.13 73 VAL A N 1
ATOM 518 C CA . VAL A 1 73 ? 9.636 -2.135 -4.043 1.00 19.91 73 VAL A CA 1
ATOM 519 C C . VAL A 1 73 ? 8.919 -0.799 -4.280 1.00 21.29 73 VAL A C 1
ATOM 520 O O . VAL A 1 73 ? 8.671 -0.399 -5.418 1.00 19.67 73 VAL A O 1
ATOM 524 N N . GLU A 1 74 ? 8.625 -0.087 -3.200 1.00 21.09 74 GLU A N 1
ATOM 525 C CA . GLU A 1 74 ? 7.960 1.204 -3.345 1.00 22.79 74 GLU A CA 1
ATOM 526 C C . GLU A 1 74 ? 8.739 2.177 -4.226 1.00 20.64 74 GLU A C 1
ATOM 527 O O . GLU A 1 74 ? 8.158 2.840 -5.090 1.00 21.71 74 GLU A O 1
ATOM 533 N N . LYS A 1 75 ? 10.041 2.296 -4.000 1.00 17.86 75 LYS A N 1
ATOM 534 C CA . LYS A 1 75 ? 10.857 3.188 -4.805 1.00 18.86 75 LYS A CA 1
ATOM 535 C C . LYS A 1 75 ? 10.776 2.777 -6.283 1.00 20.86 75 LYS A C 1
ATOM 536 O O . LYS A 1 75 ? 10.656 3.622 -7.178 1.00 20.54 75 LYS A O 1
ATOM 542 N N . LEU A 1 76 ? 10.847 1.474 -6.544 1.00 17.97 76 LEU A N 1
ATOM 543 C CA . LEU A 1 76 ? 10.822 1.002 -7.920 1.00 18.36 76 LEU A CA 1
ATOM 544 C C . LEU A 1 76 ? 9.493 1.252 -8.624 1.00 17.42 76 LEU A C 1
ATOM 545 O O . LEU A 1 76 ? 9.470 1.727 -9.765 1.00 16.61 76 LEU A O 1
ATOM 550 N N . VAL A 1 77 ? 8.390 0.920 -7.957 1.00 18.93 77 VAL A N 1
ATOM 551 C CA . VAL A 1 77 ? 7.067 1.148 -8.533 1.00 21.24 77 VAL A CA 1
ATOM 552 C C . VAL A 1 77 ? 6.855 2.657 -8.721 1.00 19.87 77 VAL A C 1
ATOM 553 O O . VAL A 1 77 ? 6.329 3.089 -9.743 1.00 19.67 77 VAL A O 1
ATOM 557 N N . ASN A 1 78 ? 7.314 3.462 -7.767 1.00 18.03 78 ASN A N 1
ATOM 558 C CA . ASN A 1 78 ? 7.159 4.914 -7.889 1.00 18.76 78 ASN A CA 1
ATOM 559 C C . ASN A 1 78 ? 7.887 5.477 -9.093 1.00 20.07 78 ASN A C 1
ATOM 560 O O . ASN A 1 78 ? 7.463 6.475 -9.669 1.00 21.68 78 ASN A O 1
ATOM 565 N N . ARG A 1 79 ? 8.978 4.824 -9.486 1.00 17.51 79 ARG A N 1
ATOM 566 C CA . ARG A 1 79 ? 9.745 5.285 -10.638 1.00 19.03 79 ARG A CA 1
ATOM 567 C C . ARG A 1 79 ? 9.166 4.777 -11.957 1.00 20.41 79 ARG A C 1
ATOM 568 O O . ARG A 1 79 ? 9.684 5.100 -13.026 1.00 22.97 79 ARG A O 1
ATOM 576 N N . GLY A 1 80 ? 8.124 3.953 -11.885 1.00 17.97 80 GLY A N 1
ATOM 577 C CA . GLY A 1 80 ? 7.385 3.545 -13.058 1.00 18.32 80 GLY A CA 1
ATOM 578 C C . GLY A 1 80 ? 7.302 2.050 -13.301 1.00 17.00 80 GLY A C 1
ATOM 579 O O . GLY A 1 80 ? 6.632 1.606 -14.219 1.00 18.88 80 GLY A O 1
ATOM 580 N N . ALA A 1 81 ? 7.960 1.262 -12.462 1.00 16.16 81 ALA A N 1
ATOM 581 C CA . ALA A 1 81 ? 7.904 -0.182 -12.658 1.00 18.51 81 ALA A CA 1
ATOM 582 C C . ALA A 1 81 ? 6.476 -0.717 -12.558 1.00 15.82 81 ALA A C 1
ATOM 583 O O . ALA A 1 81 ? 5.709 -0.307 -11.672 1.00 19.37 81 ALA A O 1
ATOM 585 N N A CYS A 1 82 ? 6.142 -1.630 -13.459 0.39 15.08 82 CYS A N 1
ATOM 586 N N B CYS A 1 82 ? 6.091 -1.607 -13.467 0.61 14.98 82 CYS A N 1
ATOM 587 C CA A CYS A 1 82 ? 4.864 -2.319 -13.456 0.39 17.36 82 CYS A CA 1
ATOM 588 C CA B CYS A 1 82 ? 4.802 -2.283 -13.338 0.61 17.39 82 CYS A CA 1
ATOM 589 C C A CYS A 1 82 ? 4.835 -3.399 -12.382 0.39 19.41 82 CYS A C 1
ATOM 590 C C B CYS A 1 82 ? 4.880 -3.285 -12.200 0.61 19.38 82 CYS A C 1
ATOM 591 O O A CYS A 1 82 ? 3.786 -3.690 -11.800 0.39 20.05 82 CYS A O 1
ATOM 592 O O B CYS A 1 82 ? 3.966 -3.402 -11.380 0.61 18.15 82 CYS A O 1
ATOM 597 N N . CYS A 1 83 ? 5.997 -3.993 -12.128 1.00 17.82 83 CYS A N 1
ATOM 598 C CA . CYS A 1 83 ? 6.123 -5.042 -11.142 1.00 18.95 83 CYS A CA 1
ATOM 599 C C . CYS A 1 83 ? 7.581 -5.371 -10.898 1.00 16.77 83 CYS A C 1
ATOM 600 O O . CYS A 1 83 ? 8.471 -4.880 -11.600 1.00 17.17 83 CYS A O 1
ATOM 603 N N . VAL A 1 84 ? 7.818 -6.198 -9.891 1.00 16.26 84 VAL A N 1
ATOM 604 C CA . VAL A 1 84 ? 9.158 -6.524 -9.459 1.00 16.53 84 VAL A CA 1
ATOM 605 C C . VAL A 1 84 ? 9.251 -8.012 -9.188 1.00 16.69 84 VAL A C 1
ATOM 606 O O . VAL A 1 84 ? 8.279 -8.642 -8.774 1.00 18.27 84 VAL A O 1
ATOM 610 N N . ILE A 1 85 ? 10.434 -8.568 -9.418 1.00 15.49 85 ILE A N 1
ATOM 611 C CA . ILE A 1 85 ? 10.659 -9.959 -9.095 1.00 13.99 85 ILE A CA 1
ATOM 612 C C . ILE A 1 85 ? 11.307 -10.075 -7.714 1.00 12.47 85 ILE A C 1
ATOM 613 O O . ILE A 1 85 ? 12.290 -9.400 -7.413 1.00 15.19 85 ILE A O 1
ATOM 618 N N . VAL A 1 86 ? 10.709 -10.918 -6.868 1.00 13.77 86 VAL A N 1
ATOM 619 C CA . VAL A 1 86 ? 11.239 -11.180 -5.533 1.00 15.80 86 VAL A CA 1
ATOM 620 C C . VAL A 1 86 ? 11.442 -12.675 -5.340 1.00 13.45 86 VAL A C 1
ATOM 621 O O . VAL A 1 86 ? 10.817 -13.482 -6.029 1.00 13.34 86 VAL A O 1
ATOM 625 N N . HIS A 1 87 ? 12.314 -13.031 -4.401 1.00 15.84 87 HIS A N 1
ATOM 626 C CA . HIS A 1 87 ? 12.585 -14.433 -4.077 1.00 14.33 87 HIS A CA 1
ATOM 627 C C . HIS A 1 87 ? 11.557 -15.061 -3.150 1.00 13.65 87 HIS A C 1
ATOM 628 O O . HIS A 1 87 ? 11.280 -14.557 -2.071 1.00 15.78 87 HIS A O 1
ATOM 635 N N . GLY A 1 88 ? 11.017 -16.183 -3.585 1.00 14.11 88 GLY A N 1
ATOM 636 C CA . GLY A 1 88 ? 10.094 -16.943 -2.767 1.00 14.83 88 GLY A CA 1
ATOM 637 C C . GLY A 1 88 ? 10.715 -17.519 -1.515 1.00 14.61 88 GLY A C 1
ATOM 638 O O . GLY A 1 88 ? 9.982 -17.842 -0.580 1.00 15.10 88 GLY A O 1
ATOM 639 N N A PHE A 1 89 ? 12.039 -17.656 -1.466 0.62 13.82 89 PHE A N 1
ATOM 640 N N B PHE A 1 89 ? 12.039 -17.647 -1.483 0.38 13.84 89 PHE A N 1
ATOM 641 C CA A PHE A 1 89 ? 12.649 -18.289 -0.299 0.62 14.71 89 PHE A CA 1
ATOM 642 C CA B PHE A 1 89 ? 12.723 -18.260 -0.347 0.38 14.74 89 PHE A CA 1
ATOM 643 C C A PHE A 1 89 ? 12.491 -17.465 0.968 0.62 15.21 89 PHE A C 1
ATOM 644 C C B PHE A 1 89 ? 12.482 -17.475 0.943 0.38 15.22 89 PHE A C 1
ATOM 645 O O A PHE A 1 89 ? 12.703 -17.967 2.073 0.62 17.25 89 PHE A O 1
ATOM 646 O O B PHE A 1 89 ? 12.626 -18.016 2.039 0.38 17.16 89 PHE A O 1
ATOM 661 N N . LEU A 1 90 ? 12.097 -16.206 0.798 1.00 15.04 90 LEU A N 1
ATOM 662 C CA . LEU A 1 90 ? 11.831 -15.314 1.928 1.00 16.90 90 LEU A CA 1
ATOM 663 C C . LEU A 1 90 ? 10.628 -15.755 2.769 1.00 18.19 90 LEU A C 1
ATOM 664 O O . LEU A 1 90 ? 10.498 -15.325 3.903 1.00 16.17 90 LEU A O 1
ATOM 669 N N . HIS A 1 91 ? 9.746 -16.563 2.187 1.00 14.70 91 HIS A N 1
ATOM 670 C CA . HIS A 1 91 ? 8.535 -17.030 2.858 1.00 14.80 91 HIS A CA 1
ATOM 671 C C . HIS A 1 91 ? 8.828 -17.547 4.273 1.00 14.95 91 HIS A C 1
ATOM 672 O O . HIS A 1 91 ? 9.749 -18.352 4.487 1.00 16.81 91 HIS A O 1
ATOM 679 N N . PRO A 1 92 ? 8.009 -17.136 5.258 1.00 14.35 92 PRO A N 1
ATOM 680 C CA . PRO A 1 92 ? 6.777 -16.345 5.167 1.00 16.00 92 PRO A CA 1
ATOM 681 C C . PRO A 1 92 ? 6.944 -14.834 5.093 1.00 16.37 92 PRO A C 1
ATOM 682 O O . PRO A 1 92 ? 5.927 -14.140 5.030 1.00 19.17 92 PRO A O 1
ATOM 686 N N . SER A 1 93 ? 8.176 -14.329 5.116 1.00 15.06 93 SER A N 1
ATOM 687 C CA . SER A 1 93 ? 8.429 -12.894 5.050 1.00 17.99 93 SER A CA 1
ATOM 688 C C . SER A 1 93 ? 8.498 -12.444 3.600 1.00 17.05 93 SER A C 1
ATOM 689 O O . SER A 1 93 ? 9.523 -11.913 3.158 1.00 20.20 93 SER A O 1
ATOM 692 N N . LEU A 1 94 ? 7.403 -12.648 2.877 1.00 17.23 94 LEU A N 1
ATOM 693 C CA . LEU A 1 94 ? 7.373 -12.473 1.431 1.00 21.28 94 LEU A CA 1
ATOM 694 C C . LEU A 1 94 ? 6.606 -11.206 1.037 1.00 22.39 94 LEU A C 1
ATOM 695 O O . LEU A 1 94 ? 5.454 -11.029 1.434 1.00 22.50 94 LEU A O 1
ATOM 700 N N . PRO A 1 95 ? 7.242 -10.308 0.267 1.00 21.41 95 PRO A N 1
ATOM 701 C CA . PRO A 1 95 ? 6.491 -9.178 -0.274 1.00 22.29 95 PRO A CA 1
ATOM 702 C C . PRO A 1 95 ? 5.328 -9.696 -1.100 1.00 21.97 95 PRO A C 1
ATOM 703 O O . PRO A 1 95 ? 5.485 -10.660 -1.854 1.00 22.30 95 PRO A O 1
ATOM 707 N N . ARG A 1 96 ? 4.168 -9.065 -0.957 1.00 24.51 96 ARG A N 1
ATOM 708 C CA . ARG A 1 96 ? 3.003 -9.481 -1.719 1.00 23.00 96 ARG A CA 1
ATOM 709 C C . ARG A 1 96 ? 2.274 -8.296 -2.346 1.00 19.70 96 ARG A C 1
ATOM 710 O O . ARG A 1 96 ? 2.685 -7.137 -2.186 1.00 24.58 96 ARG A O 1
ATOM 718 N N . GLY A 1 97 ? 1.219 -8.599 -3.089 1.00 21.15 97 GLY A N 1
ATOM 719 C CA . GLY A 1 97 ? 0.499 -7.581 -3.826 1.00 21.31 97 GLY A CA 1
ATOM 720 C C . GLY A 1 97 ? 0.607 -7.756 -5.327 1.00 18.90 97 GLY A C 1
ATOM 721 O O . GLY A 1 97 ? 1.417 -8.547 -5.830 1.00 19.24 97 GLY A O 1
ATOM 722 N N . GLN A 1 98 ? -0.207 -6.996 -6.057 1.00 20.81 98 GLN A N 1
ATOM 723 C CA . GLN A 1 98 ? -0.308 -7.153 -7.501 1.00 23.58 98 GLN A CA 1
ATOM 724 C C . GLN A 1 98 ? 0.925 -6.687 -8.269 1.00 19.06 98 GLN A C 1
ATOM 725 O O . GLN A 1 98 ? 0.998 -6.881 -9.476 1.00 25.18 98 GLN A O 1
ATOM 731 N N A HIS A 1 99 ? 1.872 -6.049 -7.588 0.57 18.94 99 HIS A N 1
ATOM 732 N N B HIS A 1 99 ? 1.880 -6.093 -7.567 0.43 18.98 99 HIS A N 1
ATOM 733 C CA A HIS A 1 99 ? 3.112 -5.620 -8.238 0.57 19.94 99 HIS A CA 1
ATOM 734 C CA B HIS A 1 99 ? 3.111 -5.615 -8.180 0.43 19.94 99 HIS A CA 1
ATOM 735 C C A HIS A 1 99 ? 4.221 -6.675 -8.123 0.57 18.53 99 HIS A C 1
ATOM 736 C C B HIS A 1 99 ? 4.264 -6.585 -7.912 0.43 18.48 99 HIS A C 1
ATOM 737 O O A HIS A 1 99 ? 5.308 -6.477 -8.646 0.57 17.59 99 HIS A O 1
ATOM 738 O O B HIS A 1 99 ? 5.432 -6.242 -8.111 0.43 19.45 99 HIS A O 1
ATOM 751 N N . VAL A 1 100 ? 3.940 -7.793 -7.458 1.00 15.28 100 VAL A N 1
ATOM 752 C CA . VAL A 1 100 ? 4.978 -8.762 -7.095 1.00 16.45 100 VAL A CA 1
ATOM 753 C C . VAL A 1 100 ? 4.914 -10.065 -7.873 1.00 15.79 100 VAL A C 1
ATOM 754 O O . VAL A 1 100 ? 3.900 -10.757 -7.879 1.00 16.22 100 VAL A O 1
ATOM 758 N N . TYR A 1 101 ? 6.023 -10.391 -8.538 1.00 15.85 101 TYR A N 1
ATOM 759 C CA . TYR A 1 101 ? 6.256 -11.724 -9.092 1.00 14.45 101 TYR A CA 1
ATOM 760 C C . TYR A 1 101 ? 7.161 -12.487 -8.137 1.00 14.06 101 TYR A C 1
ATOM 761 O O . TYR A 1 101 ? 8.172 -11.961 -7.686 1.00 15.91 101 TYR A O 1
ATOM 770 N N . VAL A 1 102 ? 6.774 -13.709 -7.801 1.00 14.43 102 VAL A N 1
ATOM 771 C CA . VAL A 1 102 ? 7.556 -14.533 -6.881 1.00 13.61 102 VAL A CA 1
ATOM 772 C C . VAL A 1 102 ? 8.307 -15.639 -7.617 1.00 13.41 102 VAL A C 1
ATOM 773 O O . VAL A 1 102 ? 7.707 -16.500 -8.276 1.00 14.40 102 VAL A O 1
ATOM 777 N N A LEU A 1 103 ? 9.631 -15.591 -7.506 0.56 14.14 103 LEU A N 1
ATOM 778 N N B LEU A 1 103 ? 9.629 -15.602 -7.522 0.44 14.16 103 LEU A N 1
ATOM 779 C CA A LEU A 1 103 ? 10.493 -16.635 -8.047 0.56 13.49 103 LEU A CA 1
ATOM 780 C CA B LEU A 1 103 ? 10.438 -16.652 -8.120 0.44 13.51 103 LEU A CA 1
ATOM 781 C C A LEU A 1 103 ? 10.420 -17.869 -7.139 0.56 14.69 103 LEU A C 1
ATOM 782 C C B LEU A 1 103 ? 10.481 -17.864 -7.185 0.44 14.71 103 LEU A C 1
ATOM 783 O O A LEU A 1 103 ? 10.628 -17.763 -5.930 0.56 14.99 103 LEU A O 1
ATOM 784 O O B LEU A 1 103 ? 10.840 -17.736 -6.011 0.44 15.07 103 LEU A O 1
ATOM 793 N N . VAL A 1 104 ? 10.106 -19.031 -7.703 1.00 16.91 104 VAL A N 1
ATOM 794 C CA . VAL A 1 104 ? 10.049 -20.256 -6.879 1.00 14.95 104 VAL A CA 1
ATOM 795 C C . VAL A 1 104 ? 10.943 -21.403 -7.356 1.00 15.38 104 VAL A C 1
ATOM 796 O O . VAL A 1 104 ? 11.043 -22.442 -6.691 1.00 18.55 104 VAL A O 1
ATOM 800 N N . LYS A 1 105 ? 11.608 -21.212 -8.488 1.00 14.51 105 LYS A N 1
ATOM 801 C CA . LYS A 1 105 ? 12.622 -22.159 -8.946 1.00 13.16 105 LYS A CA 1
ATOM 802 C C . LYS A 1 105 ? 13.481 -21.371 -9.923 1.00 15.55 105 LYS A C 1
ATOM 803 O O . LYS A 1 105 ? 12.953 -20.568 -10.686 1.00 14.88 105 LYS A O 1
ATOM 809 N N . MET A 1 106 ? 14.792 -21.585 -9.903 1.00 15.04 106 MET A N 1
ATOM 810 C CA . MET A 1 106 ? 15.695 -20.842 -10.792 1.00 13.69 106 MET A CA 1
ATOM 811 C C . MET A 1 106 ? 16.105 -21.671 -11.986 1.00 14.52 106 MET A C 1
ATOM 812 O O . MET A 1 106 ? 15.790 -22.851 -12.063 1.00 17.49 106 MET A O 1
ATOM 817 N N . THR A 1 107 ? 16.791 -21.029 -12.927 1.00 15.51 107 THR A N 1
ATOM 818 C CA . THR A 1 107 ? 17.254 -21.706 -14.131 1.00 18.07 107 THR A CA 1
ATOM 819 C C . THR A 1 107 ? 18.477 -22.572 -13.838 1.00 20.91 107 THR A C 1
ATOM 820 O O . THR A 1 107 ? 18.834 -23.410 -14.662 1.00 24.13 107 THR A O 1
ATOM 824 N N . ALA A 1 108 ? 19.096 -22.368 -12.672 1.00 16.90 108 ALA A N 1
ATOM 825 C CA . ALA A 1 108 ? 20.260 -23.153 -12.227 1.00 18.18 108 ALA A CA 1
ATOM 826 C C . ALA A 1 108 ? 19.903 -23.901 -10.950 1.00 18.61 108 ALA A C 1
ATOM 827 O O . ALA A 1 108 ? 18.921 -23.559 -10.298 1.00 16.74 108 ALA A O 1
ATOM 829 N N . PRO A 1 109 ? 20.706 -24.904 -10.568 1.00 15.35 109 PRO A N 1
ATOM 830 C CA . PRO A 1 109 ? 20.353 -25.671 -9.367 1.00 15.23 109 PRO A CA 1
ATOM 831 C C . PRO A 1 109 ? 20.472 -24.828 -8.103 1.00 14.12 109 PRO A C 1
ATOM 832 O O . PRO A 1 109 ? 21.485 -24.144 -7.895 1.00 15.42 109 PRO A O 1
ATOM 836 N N . THR A 1 110 ? 19.438 -24.884 -7.260 1.00 14.66 110 THR A N 1
ATOM 837 C CA . THR A 1 110 ? 19.419 -24.150 -5.995 1.00 14.95 110 THR A CA 1
ATOM 838 C C . THR A 1 110 ? 18.572 -24.921 -5.002 1.00 16.06 110 THR A C 1
ATOM 839 O O . THR A 1 110 ? 17.959 -25.926 -5.355 1.00 17.84 110 THR A O 1
ATOM 843 N N . ILE A 1 111 ? 18.470 -24.391 -3.785 1.00 15.57 111 ILE A N 1
ATOM 844 C CA . ILE A 1 111 ? 17.658 -25.038 -2.757 1.00 16.26 111 ILE A CA 1
ATOM 845 C C . ILE A 1 111 ? 16.165 -25.058 -3.105 1.00 15.51 111 ILE A C 1
ATOM 846 O O . ILE A 1 111 ? 15.397 -25.866 -2.569 1.00 15.90 111 ILE A O 1
ATOM 851 N N . TYR A 1 112 ? 15.732 -24.199 -4.029 1.00 15.16 112 TYR A N 1
ATOM 852 C CA . TYR A 1 112 ? 14.374 -24.302 -4.533 1.00 16.09 112 TYR A CA 1
ATOM 853 C C . TYR A 1 112 ? 14.008 -25.680 -5.075 1.00 17.78 112 TYR A C 1
ATOM 854 O O . TYR A 1 112 ? 12.842 -26.070 -5.046 1.00 17.07 112 TYR A O 1
ATOM 863 N N . ASP A 1 113 ? 14.997 -26.391 -5.614 1.00 15.70 113 ASP A N 1
ATOM 864 C CA . ASP A 1 113 ? 14.701 -27.593 -6.380 1.00 17.46 113 ASP A CA 1
ATOM 865 C C . ASP A 1 113 ? 13.938 -28.652 -5.596 1.00 21.08 113 ASP A C 1
ATOM 866 O O . ASP A 1 113 ? 13.080 -29.332 -6.148 1.00 22.82 113 ASP A O 1
ATOM 871 N N . GLU A 1 114 ? 14.228 -28.747 -4.309 1.00 21.32 114 GLU A N 1
ATOM 872 C CA . GLU A 1 114 ? 13.603 -29.752 -3.457 1.00 27.30 114 GLU A CA 1
ATOM 873 C C . GLU A 1 114 ? 12.200 -29.369 -2.969 1.00 30.01 114 GLU A C 1
ATOM 874 O O . GLU A 1 114 ? 11.502 -30.197 -2.374 1.00 30.39 114 GLU A O 1
ATOM 880 N N . MET A 1 115 ? 11.771 -28.135 -3.227 1.00 23.42 115 MET A N 1
ATOM 881 C CA . MET A 1 115 ? 10.563 -27.624 -2.570 1.00 21.43 115 MET A CA 1
ATOM 882 C C . MET A 1 115 ? 9.697 -26.693 -3.410 1.00 22.41 115 MET A C 1
ATOM 883 O O . MET A 1 115 ? 8.737 -26.118 -2.896 1.00 20.37 115 MET A O 1
ATOM 888 N N . TRP A 1 116 ? 10.012 -26.533 -4.691 1.00 20.72 116 TRP A N 1
ATOM 889 C CA . TRP A 1 116 ? 9.371 -25.475 -5.460 1.00 19.19 116 TRP A CA 1
ATOM 890 C C . TRP A 1 116 ? 7.860 -25.611 -5.555 1.00 20.24 116 TRP A C 1
ATOM 891 O O . TRP A 1 116 ? 7.148 -24.607 -5.543 1.00 18.27 116 TRP A O 1
ATOM 902 N N . GLU A 1 117 ? 7.350 -26.838 -5.648 1.00 18.51 117 GLU A N 1
ATOM 903 C CA . GLU A 1 117 ? 5.911 -26.986 -5.843 1.00 18.75 117 GLU A CA 1
ATOM 904 C C . GLU A 1 117 ? 5.135 -26.725 -4.552 1.00 21.60 117 GLU A C 1
ATOM 905 O O . GLU A 1 117 ? 4.052 -26.153 -4.585 1.00 22.95 117 GLU A O 1
ATOM 911 N N . LYS A 1 118 ? 5.704 -27.138 -3.427 1.00 22.15 118 LYS A N 1
ATOM 912 C CA . LYS A 1 118 ? 5.117 -26.842 -2.124 1.00 24.21 118 LYS A CA 1
ATOM 913 C C . LYS A 1 118 ? 5.111 -25.337 -1.885 1.00 24.08 118 LYS A C 1
ATOM 914 O O . LYS A 1 118 ? 4.124 -24.770 -1.408 1.00 24.13 118 LYS A O 1
ATOM 920 N N . LEU A 1 119 ? 6.218 -24.687 -2.226 1.00 21.91 119 LEU A N 1
ATOM 921 C CA . LEU A 1 119 ? 6.306 -23.244 -2.079 1.00 18.44 119 LEU A CA 1
ATOM 922 C C . LEU A 1 119 ? 5.272 -22.541 -2.953 1.00 20.42 119 LEU A C 1
ATOM 923 O O . LEU A 1 119 ? 4.550 -21.651 -2.496 1.00 21.99 119 LEU A O 1
ATOM 928 N N . LEU A 1 120 ? 5.204 -22.948 -4.215 1.00 20.25 120 LEU A N 1
ATOM 929 C CA . LEU A 1 120 ? 4.244 -22.397 -5.160 1.00 18.20 120 LEU A CA 1
ATOM 930 C C . LEU A 1 120 ? 2.827 -22.499 -4.622 1.00 25.71 120 LEU A C 1
ATOM 931 O O . LEU A 1 120 ? 2.049 -21.550 -4.708 1.00 24.29 120 LEU A O 1
ATOM 936 N N . ASN A 1 121 ? 2.496 -23.657 -4.064 1.00 23.76 121 ASN A N 1
ATOM 937 C CA . ASN A 1 121 ? 1.139 -23.906 -3.598 1.00 28.80 121 ASN A CA 1
ATOM 938 C C . ASN A 1 121 ? 0.810 -23.076 -2.366 1.00 26.17 121 ASN A C 1
ATOM 939 O O . ASN A 1 121 ? -0.359 -22.811 -2.083 1.00 35.60 121 ASN A O 1
ATOM 944 N N . SER A 1 122 ? 1.838 -22.663 -1.634 1.00 21.71 122 SER A N 1
ATOM 945 C CA . SER A 1 122 ? 1.607 -21.927 -0.386 1.00 26.17 122 SER A CA 1
ATOM 946 C C . SER A 1 122 ? 1.429 -20.423 -0.577 1.00 30.73 122 SER A C 1
ATOM 947 O O . SER A 1 122 ? 0.881 -19.740 0.291 1.00 32.97 122 SER A O 1
ATOM 950 N N . VAL A 1 123 ? 1.885 -19.906 -1.711 1.00 24.52 123 VAL A N 1
ATOM 951 C CA . VAL A 1 123 ? 1.893 -18.468 -1.932 1.00 24.19 123 VAL A CA 1
ATOM 952 C C . VAL A 1 123 ? 0.638 -17.980 -2.639 1.00 24.66 123 VAL A C 1
ATOM 953 O O . VAL A 1 123 ? 0.246 -18.525 -3.671 1.00 25.75 123 VAL A O 1
ATOM 957 N N . GLN A 1 124 ? 0.008 -16.950 -2.082 1.00 24.15 124 GLN A N 1
ATOM 958 C CA . GLN A 1 124 ? -1.116 -16.300 -2.751 1.00 25.80 124 GLN A CA 1
ATOM 959 C C . GLN A 1 124 ? -0.998 -14.783 -2.640 1.00 19.59 124 GLN A C 1
ATOM 960 O O . GLN A 1 124 ? -0.046 -14.271 -2.043 1.00 20.82 124 GLN A O 1
ATOM 966 N N . ASP A 1 125 ? -1.955 -14.072 -3.232 1.00 22.66 125 ASP A N 1
ATOM 967 C CA . ASP A 1 125 ? -1.983 -12.612 -3.161 1.00 24.64 125 ASP A CA 1
ATOM 968 C C . ASP A 1 125 ? -0.737 -11.994 -3.776 1.00 21.97 125 ASP A C 1
ATOM 969 O O . ASP A 1 125 ? -0.165 -11.059 -3.225 1.00 22.38 125 ASP A O 1
ATOM 974 N N . VAL A 1 126 ? -0.308 -12.540 -4.913 1.00 18.96 126 VAL A N 1
ATOM 975 C CA . VAL A 1 126 ? 0.784 -11.960 -5.688 1.00 18.92 126 VAL A CA 1
ATOM 976 C C . VAL A 1 126 ? 0.353 -11.853 -7.143 1.00 18.45 126 VAL A C 1
ATOM 977 O O . VAL A 1 126 ? -0.651 -12.440 -7.550 1.00 19.39 126 VAL A O 1
ATOM 981 N N . ARG A 1 127 ? 1.121 -11.129 -7.946 1.00 17.21 127 ARG A N 1
ATOM 982 C CA . ARG A 1 127 ? 0.796 -11.032 -9.365 1.00 18.51 127 ARG A CA 1
ATOM 983 C C . ARG A 1 127 ? 1.002 -12.365 -10.092 1.00 15.61 127 ARG A C 1
ATOM 984 O O . ARG A 1 127 ? 0.238 -12.733 -10.987 1.00 17.04 127 ARG A O 1
ATOM 992 N N . GLY A 1 128 ? 2.063 -13.080 -9.725 1.00 16.14 128 GLY A N 1
ATOM 993 C CA . GLY A 1 128 ? 2.361 -14.313 -10.425 1.00 17.80 128 GLY A CA 1
ATOM 994 C C . GLY A 1 128 ? 3.680 -14.884 -9.981 1.00 15.78 128 GLY A C 1
ATOM 995 O O . GLY A 1 128 ? 4.250 -14.437 -9.007 1.00 15.70 128 GLY A O 1
ATOM 996 N N . PHE A 1 129 ? 4.174 -15.839 -10.757 1.00 15.55 129 PHE A N 1
ATOM 997 C CA . PHE A 1 129 ? 5.361 -16.595 -10.383 1.00 14.52 129 PHE A CA 1
ATOM 998 C C . PHE A 1 129 ? 6.352 -16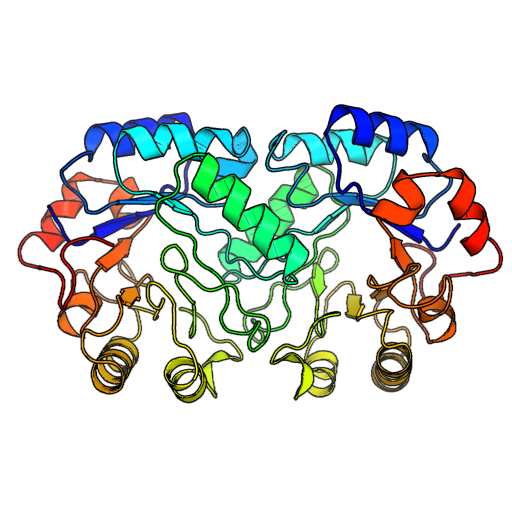.606 -11.529 1.00 16.15 129 PHE A C 1
ATOM 999 O O . PHE A 1 129 ? 5.967 -16.519 -12.701 1.00 16.22 129 PHE A O 1
ATOM 1007 N N . VAL A 1 130 ? 7.622 -16.722 -11.160 1.00 14.10 130 VAL A N 1
ATOM 1008 C CA . VAL A 1 130 ? 8.693 -16.928 -12.126 1.00 15.02 130 VAL A CA 1
ATOM 1009 C C . VAL A 1 130 ? 9.091 -18.403 -12.062 1.00 14.25 130 VAL A C 1
ATOM 1010 O O . VAL A 1 130 ? 9.440 -18.916 -10.989 1.00 15.78 130 VAL A O 1
ATOM 1014 N N A LEU A 1 131 ? 9.028 -19.071 -13.212 0.36 15.17 131 LEU A N 1
ATOM 1015 N N B LEU A 1 131 ? 8.992 -19.074 -13.210 0.64 15.15 131 LEU A N 1
ATOM 1016 C CA A LEU A 1 131 ? 9.405 -20.478 -13.330 0.36 15.86 131 LEU A CA 1
ATOM 1017 C CA B LEU A 1 131 ? 9.378 -20.478 -13.356 0.64 15.86 131 LEU A CA 1
ATOM 1018 C C A LEU A 1 131 ? 10.324 -20.663 -14.525 0.36 15.48 131 LEU A C 1
ATOM 1019 C C B LEU A 1 131 ? 10.382 -20.593 -14.499 0.64 15.49 131 LEU A C 1
ATOM 1020 O O A LEU A 1 131 ? 10.105 -20.059 -15.577 0.36 15.19 131 LEU A O 1
ATOM 1021 O O B LEU A 1 131 ? 10.290 -19.855 -15.482 0.64 15.18 131 LEU A O 1
ATOM 1030 N N . PRO A 1 132 ? 11.352 -21.508 -14.371 1.00 16.79 132 PRO A N 1
ATOM 1031 C CA . PRO A 1 132 ? 12.414 -21.590 -15.383 1.00 16.30 132 PRO A CA 1
ATOM 1032 C C . PRO A 1 132 ? 11.954 -22.205 -16.704 1.00 16.11 132 PRO A C 1
ATOM 1033 O O . PRO A 1 132 ? 11.522 -23.351 -16.750 1.00 16.38 132 PRO A O 1
ATOM 1037 N N . GLY A 1 133 ? 12.039 -21.419 -17.780 1.00 15.88 133 GLY A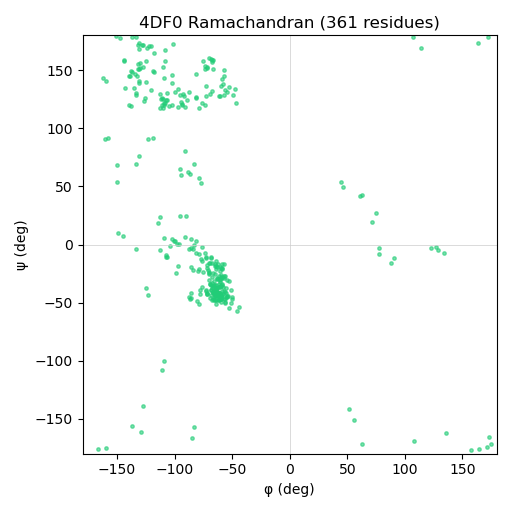 N 1
ATOM 1038 C CA . GLY A 1 133 ? 11.569 -21.869 -19.083 1.00 16.95 133 GLY A CA 1
ATOM 1039 C C . GLY A 1 133 ? 12.473 -22.912 -19.724 1.00 16.66 133 GLY A C 1
ATOM 1040 O O . GLY A 1 133 ? 12.103 -23.512 -20.721 1.00 18.36 133 GLY A O 1
ATOM 1041 N N . ASN A 1 134 ? 13.657 -23.113 -19.160 1.00 16.05 134 ASN A N 1
ATOM 1042 C CA . ASN A 1 134 ? 14.518 -24.201 -19.622 1.00 16.22 134 ASN A CA 1
ATOM 1043 C C . ASN A 1 134 ? 14.040 -25.565 -19.117 1.00 17.70 134 ASN A C 1
ATOM 1044 O O . ASN A 1 134 ? 14.607 -26.605 -19.466 1.00 18.99 134 ASN A O 1
ATOM 1049 N N . GLN A 1 135 ? 12.978 -25.551 -18.326 1.00 18.10 135 GLN A N 1
ATOM 1050 C CA . GLN A 1 135 ? 12.370 -26.773 -17.808 1.00 18.95 135 GLN A CA 1
ATOM 1051 C C . GLN A 1 135 ? 10.873 -26.717 -18.057 1.00 17.05 135 GLN A C 1
ATOM 1052 O O . GLN A 1 135 ? 10.090 -26.454 -17.151 1.00 17.30 135 GLN A O 1
ATOM 1058 N N . PRO A 1 136 ? 10.462 -26.944 -19.306 1.00 18.74 136 PRO A N 1
ATOM 1059 C CA . PRO A 1 136 ? 9.043 -26.792 -19.634 1.00 19.07 136 PRO A CA 1
ATOM 1060 C C . PRO A 1 136 ? 8.153 -27.717 -18.809 1.00 19.67 136 PRO A C 1
ATOM 1061 O O . PRO A 1 136 ? 6.998 -27.379 -18.576 1.00 20.71 136 PRO A O 1
ATOM 1065 N N . GLU A 1 137 ? 8.685 -28.844 -18.350 1.00 19.72 137 GLU A N 1
ATOM 1066 C CA . GLU A 1 137 ? 7.902 -29.747 -17.515 1.00 18.70 137 GLU A CA 1
ATOM 1067 C C . GLU A 1 137 ? 7.528 -29.085 -16.196 1.00 19.49 137 GLU A C 1
ATOM 1068 O O . GLU A 1 137 ? 6.451 -29.339 -15.646 1.00 20.90 137 GLU A O 1
ATOM 1074 N N . VAL A 1 138 ? 8.422 -28.247 -15.681 1.00 20.24 138 VAL A N 1
ATOM 1075 C CA . VAL A 1 138 ? 8.157 -27.516 -14.441 1.00 17.96 138 VAL A CA 1
ATOM 1076 C C . VAL A 1 138 ? 7.074 -26.467 -14.691 1.00 19.69 138 VAL A C 1
ATOM 1077 O O . VAL A 1 138 ? 6.124 -26.333 -13.913 1.00 18.13 138 VAL A O 1
ATOM 1081 N N . VAL A 1 139 ? 7.214 -25.723 -15.782 1.00 18.11 139 VAL A N 1
ATOM 1082 C CA . VAL A 1 139 ? 6.204 -24.753 -16.164 1.00 18.05 139 VAL A CA 1
ATOM 1083 C C . VAL A 1 139 ? 4.825 -25.418 -16.276 1.00 20.80 139 VAL A C 1
ATOM 1084 O O . VAL A 1 139 ? 3.832 -24.888 -15.769 1.00 19.01 139 VAL A O 1
ATOM 1088 N N . ALA A 1 140 ? 4.760 -26.585 -16.917 1.00 19.22 140 ALA A N 1
ATOM 1089 C CA . ALA A 1 140 ? 3.469 -27.239 -17.111 1.00 21.04 140 ALA A CA 1
ATOM 1090 C C . ALA A 1 140 ? 2.851 -27.703 -15.792 1.00 20.54 140 ALA A C 1
ATOM 1091 O O . ALA A 1 140 ? 1.647 -27.566 -15.575 1.00 22.68 140 ALA A O 1
ATOM 1093 N N . GLN A 1 141 ? 3.679 -28.245 -14.908 1.00 20.41 141 GLN A N 1
ATOM 1094 C CA . GLN A 1 141 ? 3.186 -28.708 -13.618 1.00 21.64 141 GLN A CA 1
ATOM 1095 C C . GLN A 1 141 ? 2.693 -27.520 -12.790 1.00 23.28 141 GLN A C 1
ATOM 1096 O O . GLN A 1 141 ? 1.656 -27.592 -12.131 1.00 24.24 141 GLN A O 1
ATOM 1102 N N . ALA A 1 142 ? 3.430 -26.416 -12.850 1.00 20.47 142 ALA A N 1
ATOM 1103 C CA . ALA A 1 142 ? 3.025 -25.198 -12.160 1.00 19.93 142 ALA A CA 1
ATOM 1104 C C . ALA A 1 142 ? 1.661 -24.709 -12.641 1.00 24.05 142 ALA A C 1
ATOM 1105 O O . ALA A 1 142 ? 0.800 -24.363 -11.829 1.00 25.31 142 ALA A O 1
ATOM 1107 N N . ARG A 1 143 ? 1.466 -24.663 -13.957 1.00 21.73 143 ARG A N 1
ATOM 1108 C CA . ARG A 1 143 ? 0.211 -24.175 -14.513 1.00 19.12 143 ARG A CA 1
ATOM 1109 C C . ARG A 1 143 ? -0.928 -25.110 -14.129 1.00 24.21 143 ARG A C 1
ATOM 1110 O O . ARG A 1 143 ? -2.055 -24.674 -13.902 1.00 24.11 143 ARG A O 1
ATOM 1118 N N . LYS A 1 144 ? -0.632 -26.401 -14.063 1.00 24.10 144 LYS A N 1
ATOM 1119 C CA . LYS A 1 144 ? -1.643 -27.360 -13.638 1.00 25.47 144 LYS A CA 1
ATOM 1120 C C . LYS A 1 144 ? -2.080 -27.057 -12.208 1.00 27.96 144 LYS A C 1
ATOM 1121 O O . LYS A 1 144 ? -3.270 -27.055 -11.900 1.00 30.71 144 LYS A O 1
ATOM 1127 N N . ARG A 1 145 ? -1.115 -26.787 -11.336 1.00 28.64 145 ARG A N 1
ATOM 1128 C CA . ARG A 1 145 ? -1.422 -26.493 -9.937 1.00 28.77 145 ARG A CA 1
ATOM 1129 C C . ARG A 1 145 ? -2.248 -25.228 -9.759 1.00 30.67 145 ARG A C 1
ATOM 1130 O O . ARG A 1 145 ? -3.179 -25.193 -8.954 1.00 29.79 145 ARG A O 1
ATOM 1138 N N . ILE A 1 146 ? -1.909 -24.179 -10.500 1.00 25.10 146 ILE A N 1
ATOM 1139 C CA . ILE A 1 146 ? -2.523 -22.882 -10.238 1.00 24.27 146 ILE A CA 1
ATOM 1140 C C . ILE A 1 146 ? -3.558 -22.412 -11.262 1.00 24.70 146 ILE A C 1
ATOM 1141 O O . ILE A 1 146 ? -4.268 -21.437 -11.009 1.00 24.75 146 ILE A O 1
ATOM 1146 N N . GLY A 1 147 ? -3.659 -23.099 -12.399 1.00 25.18 147 GLY A N 1
ATOM 1147 C CA . GLY A 1 147 ? -4.567 -22.673 -13.450 1.00 24.58 147 GLY A CA 1
ATOM 1148 C C . GLY A 1 147 ? -4.268 -21.238 -13.841 1.00 25.71 147 GLY A C 1
ATOM 1149 O O . GLY A 1 147 ? -3.132 -20.791 -13.708 1.00 23.66 147 GLY A O 1
ATOM 1150 N N . CYS A 1 148 ? -5.280 -20.506 -14.303 1.00 23.66 148 CYS A N 1
ATOM 1151 C CA . CYS A 1 148 ? -5.089 -19.122 -14.736 1.00 23.82 148 CYS A CA 1
ATOM 1152 C C . CYS A 1 148 ? -5.297 -18.113 -13.609 1.00 21.24 148 CYS A C 1
ATOM 1153 O O . CYS A 1 148 ? -5.597 -16.941 -13.863 1.00 27.17 148 CYS A O 1
ATOM 1156 N N . SER A 1 149 ? -5.114 -18.566 -12.371 1.00 21.95 149 SER A N 1
ATOM 1157 C CA . SER A 1 149 ? -5.257 -17.692 -11.206 1.00 23.84 149 SER A CA 1
ATOM 1158 C C . SER A 1 149 ? -4.151 -16.649 -11.070 1.00 23.82 149 SER A C 1
ATOM 1159 O O . SER A 1 149 ? -4.360 -15.604 -10.447 1.00 24.71 149 SER A O 1
ATOM 1162 N N . TYR A 1 150 ? -2.981 -16.944 -11.645 1.00 22.60 150 TYR A N 1
ATOM 1163 C CA . TYR A 1 150 ? -1.815 -16.062 -11.556 1.00 19.02 150 TYR A CA 1
ATOM 1164 C C . TYR A 1 150 ? -1.037 -16.113 -12.868 1.00 15.68 150 TYR A C 1
ATOM 1165 O O . TYR A 1 150 ? -1.155 -17.068 -13.622 1.00 18.07 150 TYR A O 1
ATOM 1174 N N . ARG A 1 151 ? -0.238 -15.079 -13.119 1.00 18.15 151 ARG A N 1
ATOM 1175 C CA . ARG A 1 151 ? 0.682 -15.097 -14.256 1.00 16.10 151 ARG A CA 1
ATOM 1176 C C . ARG A 1 151 ? 1.828 -16.051 -13.979 1.00 17.63 151 ARG A C 1
ATOM 1177 O O . ARG A 1 151 ? 2.223 -16.257 -12.826 1.00 16.78 151 ARG A O 1
ATOM 1185 N N . ILE A 1 152 ? 2.372 -16.606 -15.060 1.00 16.66 152 ILE A N 1
ATOM 1186 C CA . ILE A 1 152 ? 3.676 -17.261 -15.022 1.00 16.02 152 ILE A CA 1
ATOM 1187 C C . ILE A 1 152 ? 4.547 -16.624 -16.089 1.00 16.73 152 ILE A C 1
ATOM 1188 O O . ILE A 1 152 ? 4.157 -16.542 -17.255 1.00 16.50 152 ILE A O 1
ATOM 1193 N N . ILE A 1 153 ? 5.717 -16.153 -15.683 1.00 15.52 153 ILE A N 1
ATOM 1194 C CA . ILE A 1 153 ? 6.716 -15.678 -16.632 1.00 14.88 153 ILE A CA 1
ATOM 1195 C C . ILE A 1 153 ? 7.960 -16.521 -16.481 1.00 14.66 153 ILE A C 1
ATOM 1196 O O . ILE A 1 153 ? 8.266 -16.999 -15.388 1.00 14.45 153 ILE A O 1
ATOM 1201 N N . SER A 1 154 ? 8.684 -16.688 -17.587 1.00 14.41 154 SER A N 1
ATOM 1202 C CA . SER A 1 154 ? 9.763 -17.674 -17.639 1.00 15.02 154 SER A CA 1
ATOM 1203 C C . SER A 1 154 ? 10.978 -17.174 -18.382 1.00 13.70 154 SER A C 1
ATOM 1204 O O . SER A 1 154 ? 10.894 -16.881 -19.566 1.00 14.64 154 SER A O 1
ATOM 1207 N N . PRO A 1 155 ? 12.123 -17.120 -17.695 1.00 15.25 155 PRO A N 1
ATOM 1208 C CA . PRO A 1 155 ? 13.390 -16.906 -18.385 1.00 14.63 155 PRO A CA 1
ATOM 1209 C C . PRO A 1 155 ? 13.898 -18.241 -18.912 1.00 22.42 155 PRO A C 1
ATOM 1210 O O . PRO A 1 155 ? 13.133 -19.188 -19.098 1.00 19.99 155 PRO A O 1
ATOM 1214 N N . GLY A 1 156 ? 15.194 -18.348 -19.142 1.00 24.19 156 GLY A N 1
ATOM 1215 C CA . GLY A 1 156 ? 15.704 -19.637 -19.558 1.00 24.34 156 GLY A CA 1
ATOM 1216 C C . GLY A 1 156 ? 15.298 -19.995 -20.973 1.00 27.75 156 GLY A C 1
ATOM 1217 O O . GLY A 1 156 ? 15.344 -21.170 -21.344 1.00 26.65 156 GLY A O 1
ATOM 1218 N N . ILE A 1 157 ? 14.905 -18.982 -21.753 1.00 28.95 157 ILE A N 1
ATOM 1219 C CA . ILE A 1 157 ? 14.485 -19.162 -23.142 1.00 26.39 157 ILE A CA 1
ATOM 1220 C C . ILE A 1 157 ? 15.517 -18.544 -24.076 1.00 18.29 157 ILE A C 1
ATOM 1221 O O . ILE A 1 157 ? 15.901 -17.394 -23.910 1.00 33.18 157 ILE A O 1
ATOM 1226 N N . GLY A 1 158 ? 15.999 -19.355 -25.021 1.00 26.07 158 GLY A N 1
ATOM 1227 C CA . GLY A 1 158 ? 16.990 -18.966 -26.012 1.00 28.76 158 GLY A CA 1
ATOM 1228 C C . GLY A 1 158 ? 18.044 -20.066 -26.147 1.00 25.59 158 GLY A C 1
ATOM 1229 O O . GLY A 1 158 ? 17.830 -21.210 -25.724 1.00 30.40 158 GLY A O 1
ATOM 1230 N N . PRO A 1 159 ? 19.207 -19.733 -26.727 1.00 25.55 159 PRO A N 1
ATOM 1231 C CA . PRO A 1 159 ? 20.240 -20.749 -26.966 1.00 24.49 159 PRO A CA 1
ATOM 1232 C C . PRO A 1 159 ? 20.626 -21.517 -25.706 1.00 24.64 159 PRO A C 1
ATOM 1233 O O . PRO A 1 159 ? 21.010 -20.918 -24.714 1.00 25.30 159 PRO A O 1
ATOM 1237 N N A GLN A 1 160 ? 20.505 -22.835 -25.763 0.59 26.33 160 GLN A N 1
ATOM 1238 N N B GLN A 1 160 ? 20.527 -22.840 -25.743 0.41 26.30 160 GLN A N 1
ATOM 1239 C CA A GLN A 1 160 ? 20.923 -23.691 -24.655 0.59 20.91 160 GLN A CA 1
ATOM 1240 C CA B GLN A 1 160 ? 20.959 -23.662 -24.608 0.41 20.98 160 GLN A CA 1
ATOM 1241 C C A GLN A 1 160 ? 19.918 -23.632 -23.509 0.59 28.77 160 GLN A C 1
ATOM 1242 C C B GLN A 1 160 ? 19.864 -23.800 -23.553 0.41 28.57 160 GLN A C 1
ATOM 1243 O O A GLN A 1 160 ? 20.254 -23.910 -22.361 0.59 26.39 160 GLN A O 1
ATOM 1244 O O B GLN A 1 160 ? 20.079 -24.395 -22.503 0.41 25.11 160 GLN A O 1
ATOM 1255 N N . GLY A 1 161 ? 18.682 -23.263 -23.837 1.00 26.22 161 GLY A N 1
ATOM 1256 C CA . GLY A 1 161 ? 17.555 -23.403 -22.925 1.00 20.51 161 GLY A CA 1
ATOM 1257 C C . GLY A 1 161 ? 16.332 -23.852 -23.699 1.00 27.35 161 GLY A C 1
ATOM 1258 O O . GLY A 1 161 ? 16.452 -24.587 -24.670 1.00 25.65 161 GLY A O 1
ATOM 1259 N N . GLY A 1 162 ? 15.148 -23.419 -23.288 1.00 25.61 162 GLY A N 1
ATOM 1260 C CA . GLY A 1 162 ? 13.961 -23.743 -24.058 1.00 23.82 162 GLY A CA 1
ATOM 1261 C C . GLY A 1 162 ? 13.961 -22.926 -25.337 1.00 29.48 162 GLY A C 1
ATOM 1262 O O . GLY A 1 162 ? 14.282 -21.736 -25.301 1.00 27.71 162 GLY A O 1
ATOM 1263 N N . ARG A 1 163 ? 13.622 -23.556 -26.464 1.00 26.72 163 ARG A N 1
ATOM 1264 C CA . ARG A 1 163 ? 13.511 -22.846 -27.739 1.00 24.05 163 ARG A CA 1
ATOM 1265 C C . ARG A 1 163 ? 12.344 -21.877 -27.660 1.00 18.18 163 ARG A C 1
ATOM 1266 O O . ARG A 1 163 ? 11.471 -22.037 -26.815 1.00 19.33 163 ARG A O 1
ATOM 1274 N N . PRO A 1 164 ? 12.337 -20.856 -28.524 1.00 17.05 164 PRO A N 1
ATOM 1275 C CA . PRO A 1 164 ? 11.267 -19.853 -28.463 1.00 17.89 164 PRO A CA 1
ATOM 1276 C C . PRO A 1 164 ? 9.896 -20.503 -28.419 1.00 19.09 164 PRO A C 1
ATOM 1277 O O . PRO A 1 164 ? 9.585 -21.371 -29.247 1.00 18.12 164 PRO A O 1
ATOM 1281 N N . GLY A 1 165 ? 9.091 -20.098 -27.438 1.00 16.09 165 GLY A N 1
ATOM 1282 C CA . GLY A 1 165 ? 7.730 -20.589 -27.309 1.00 17.62 165 GLY A CA 1
ATOM 1283 C C . GLY A 1 165 ? 7.590 -21.821 -26.440 1.00 19.37 165 GLY A C 1
ATOM 1284 O O . GLY A 1 165 ? 6.482 -22.198 -26.092 1.00 20.20 165 GLY A O 1
ATOM 1285 N N . ALA A 1 166 ? 8.701 -22.467 -26.090 1.00 19.09 166 ALA A N 1
ATOM 1286 C CA . ALA A 1 166 ? 8.625 -23.713 -25.332 1.00 19.65 166 ALA A CA 1
ATOM 1287 C C . ALA A 1 166 ? 7.944 -23.524 -23.990 1.00 17.89 166 ALA A C 1
ATOM 1288 O O . ALA A 1 166 ? 7.141 -24.362 -23.568 1.00 19.16 166 ALA A O 1
ATOM 1290 N N . ALA A 1 167 ? 8.270 -22.433 -23.304 1.00 16.19 167 ALA A N 1
ATOM 1291 C CA . ALA A 1 167 ? 7.660 -22.179 -22.012 1.00 18.97 167 ALA A CA 1
ATOM 1292 C C . ALA A 1 167 ? 6.193 -21.781 -22.168 1.00 17.00 167 ALA A C 1
ATOM 1293 O O . ALA A 1 167 ? 5.334 -22.238 -21.405 1.00 17.53 167 ALA A O 1
ATOM 1295 N N . ILE A 1 168 ? 5.907 -20.944 -23.160 1.00 17.24 168 ILE A N 1
ATOM 1296 C CA . ILE A 1 168 ? 4.526 -20.543 -23.439 1.00 18.33 168 ILE A CA 1
ATOM 1297 C C . ILE A 1 168 ? 3.651 -21.751 -23.761 1.00 19.57 168 ILE A C 1
ATOM 1298 O O . ILE A 1 168 ? 2.553 -21.892 -23.216 1.00 19.84 168 ILE A O 1
ATOM 1303 N N . GLU A 1 169 ? 4.144 -22.634 -24.623 1.00 18.66 169 GLU A N 1
ATOM 1304 C CA . GLU A 1 169 ? 3.402 -23.856 -24.948 1.00 19.06 169 GLU A CA 1
ATOM 1305 C C . GLU A 1 169 ? 3.175 -24.720 -23.714 1.00 21.95 169 GLU A C 1
ATOM 1306 O O . GLU A 1 169 ? 2.151 -25.391 -23.601 1.00 24.24 169 GLU A O 1
ATOM 1312 N N . ALA A 1 170 ? 4.123 -24.693 -22.783 1.00 18.91 170 ALA A N 1
ATOM 1313 C CA . ALA A 1 170 ? 4.014 -25.486 -21.560 1.00 19.83 170 ALA A CA 1
ATOM 1314 C C . ALA A 1 170 ? 3.078 -24.838 -20.539 1.00 20.05 170 ALA A C 1
ATOM 1315 O O . ALA A 1 170 ? 2.754 -25.454 -19.530 1.00 22.87 170 ALA A O 1
ATOM 1317 N N . GLY A 1 171 ? 2.642 -23.609 -20.807 1.00 19.11 171 GLY A N 1
ATOM 1318 C CA . GLY A 1 171 ? 1.720 -22.928 -19.908 1.00 22.92 171 GLY A CA 1
ATOM 1319 C C . GLY A 1 171 ? 2.089 -21.522 -19.462 1.00 19.82 171 GLY A C 1
ATOM 1320 O O . GLY A 1 171 ? 1.303 -20.863 -18.775 1.00 21.22 171 GLY A O 1
ATOM 1321 N N . ALA A 1 172 ? 3.265 -21.030 -19.837 1.00 17.81 172 ALA A N 1
ATOM 1322 C CA . ALA A 1 172 ? 3.648 -19.686 -19.405 1.00 17.71 172 ALA A CA 1
ATOM 1323 C C . ALA A 1 172 ? 2.831 -18.586 -20.088 1.00 18.28 172 ALA A C 1
ATOM 1324 O O . ALA A 1 172 ? 2.243 -18.794 -21.151 1.00 19.04 172 ALA A O 1
ATOM 1326 N N . ASP A 1 173 ? 2.821 -17.409 -19.475 1.00 17.80 173 ASP A N 1
ATOM 1327 C CA . ASP A 1 173 ? 2.235 -16.248 -20.124 1.00 15.35 173 ASP A CA 1
ATOM 1328 C C . ASP A 1 173 ? 3.259 -15.532 -20.994 1.00 15.70 173 ASP A C 1
ATOM 1329 O O . ASP A 1 173 ? 2.958 -15.149 -22.130 1.00 18.43 173 ASP A O 1
ATOM 1334 N N . PHE A 1 174 ? 4.463 -15.335 -20.455 1.00 15.58 174 PHE A N 1
ATOM 1335 C CA . PHE A 1 174 ? 5.508 -14.589 -21.170 1.00 16.40 174 PHE A CA 1
ATOM 1336 C C . PHE A 1 174 ? 6.851 -15.233 -20.990 1.00 15.75 174 PHE A C 1
ATOM 1337 O O . PHE A 1 174 ? 7.156 -15.784 -19.923 1.00 17.11 174 PHE A O 1
ATOM 1345 N N . GLU A 1 175 ? 7.659 -15.166 -22.042 1.00 16.11 175 GLU A N 1
ATOM 1346 C CA . GLU A 1 175 ? 9.046 -15.587 -21.944 1.00 13.27 175 GLU A CA 1
ATOM 1347 C C . GLU A 1 175 ? 9.946 -14.368 -21.834 1.00 13.24 175 GLU A C 1
ATOM 1348 O O . GLU A 1 175 ? 9.712 -13.354 -22.514 1.00 16.87 175 GLU A O 1
ATOM 1354 N N . ILE A 1 176 ? 10.957 -14.464 -20.970 1.00 14.55 176 ILE A N 1
ATOM 1355 C CA . ILE A 1 176 ? 11.924 -13.392 -20.753 1.00 14.34 176 ILE A CA 1
ATOM 1356 C C . ILE A 1 176 ? 13.201 -13.753 -21.506 1.00 15.81 176 ILE A C 1
ATOM 1357 O O . ILE A 1 176 ? 13.820 -14.799 -21.229 1.00 16.94 176 ILE A O 1
ATOM 1362 N N . VAL A 1 177 ? 13.590 -12.895 -22.448 1.00 16.46 177 VAL A N 1
ATOM 1363 C CA . VAL A 1 177 ? 14.739 -13.170 -23.313 1.00 14.95 177 VAL A CA 1
ATOM 1364 C C . VAL A 1 177 ? 15.673 -11.977 -23.347 1.00 18.05 177 VAL A C 1
ATOM 1365 O O . VAL A 1 177 ? 15.227 -10.830 -23.440 1.00 17.15 177 VAL A O 1
ATOM 1369 N N . GLY A 1 178 ? 16.975 -12.246 -23.302 1.00 17.77 178 GLY A N 1
ATOM 1370 C CA . GLY A 1 178 ? 17.966 -11.192 -23.259 1.00 21.27 178 GLY A CA 1
ATOM 1371 C C . GLY A 1 178 ? 18.784 -11.095 -24.535 1.00 19.80 178 GLY A C 1
ATOM 1372 O O . GLY A 1 178 ? 18.284 -10.692 -25.570 1.00 17.12 178 GLY A O 1
ATOM 1373 N N . ARG A 1 179 ? 20.042 -11.500 -24.435 1.00 17.80 179 ARG A N 1
ATOM 1374 C CA . ARG A 1 179 ? 21.036 -11.341 -25.487 1.00 20.35 179 ARG A CA 1
ATOM 1375 C C . ARG A 1 179 ? 20.585 -11.845 -26.854 1.00 18.06 179 ARG A C 1
ATOM 1376 O O . ARG A 1 179 ? 20.883 -11.229 -27.870 1.00 18.36 179 ARG A O 1
ATOM 1384 N N . TYR A 1 180 ? 19.876 -12.966 -26.900 1.00 16.94 180 TYR A N 1
ATOM 1385 C CA . TYR A 1 180 ? 19.475 -13.514 -28.189 1.00 16.94 180 TYR A CA 1
ATOM 1386 C C . TYR A 1 180 ? 18.642 -12.502 -28.955 1.00 19.07 180 TYR A C 1
ATOM 1387 O O . TYR A 1 180 ? 18.726 -12.420 -30.178 1.00 19.19 180 TYR A O 1
ATOM 1396 N N . VAL A 1 181 ? 17.848 -11.716 -28.234 1.00 17.12 181 VAL A N 1
ATOM 1397 C CA . VAL A 1 181 ? 17.076 -10.660 -28.880 1.00 20.54 181 VAL A CA 1
ATOM 1398 C C . VAL A 1 181 ? 17.877 -9.365 -29.037 1.00 19.30 181 VAL A C 1
ATOM 1399 O O . VAL A 1 181 ? 17.826 -8.735 -30.083 1.00 22.86 181 VAL A O 1
ATOM 1403 N N . LEU A 1 182 ? 18.632 -8.976 -28.016 1.00 20.85 182 LEU A N 1
ATOM 1404 C CA . LEU A 1 182 ? 19.452 -7.762 -28.115 1.00 20.99 182 LEU A CA 1
ATOM 1405 C C . LEU A 1 182 ? 20.465 -7.787 -29.265 1.00 24.03 182 LEU A C 1
ATOM 1406 O O . LEU A 1 182 ? 20.701 -6.767 -29.915 1.00 27.25 182 LEU A O 1
ATOM 1411 N N . GLU A 1 183 ? 21.099 -8.928 -29.496 1.00 22.37 183 GLU A N 1
ATOM 1412 C CA . GLU A 1 183 ? 22.089 -9.000 -30.573 1.00 22.17 183 GLU A CA 1
ATOM 1413 C C . GLU A 1 183 ? 21.454 -8.834 -31.967 1.00 26.27 183 GLU A C 1
ATOM 1414 O O . GLU A 1 183 ? 22.127 -8.427 -32.915 1.00 28.32 183 GLU A O 1
ATOM 1420 N N . ASP A 1 184 ? 20.163 -9.142 -32.085 1.00 22.75 184 ASP A N 1
ATOM 1421 C CA . ASP A 1 184 ? 19.420 -8.881 -33.317 1.00 21.76 184 ASP A CA 1
ATOM 1422 C C . ASP A 1 184 ? 17.911 -8.869 -33.051 1.00 23.02 184 ASP A C 1
ATOM 1423 O O . ASP A 1 184 ? 17.267 -9.913 -33.113 1.00 19.58 184 ASP A O 1
ATOM 1428 N N . PRO A 1 185 ? 17.347 -7.684 -32.745 1.00 21.20 185 PRO A N 1
ATOM 1429 C CA . PRO A 1 185 ? 15.927 -7.590 -32.392 1.00 22.98 185 PRO A CA 1
ATOM 1430 C C . PRO A 1 185 ? 14.974 -8.088 -33.475 1.00 23.11 185 PRO A C 1
ATOM 1431 O O . PRO A 1 185 ? 13.814 -8.349 -33.182 1.00 24.05 185 PRO A O 1
ATOM 1435 N N . ALA A 1 186 ? 15.447 -8.228 -34.707 1.00 22.56 186 ALA A N 1
ATOM 1436 C CA . ALA A 1 186 ? 14.606 -8.802 -35.750 1.00 25.94 186 ALA A CA 1
ATOM 1437 C C . ALA A 1 186 ? 14.180 -10.228 -35.395 1.00 25.81 186 ALA A C 1
ATOM 1438 O O . ALA A 1 186 ? 13.203 -10.737 -35.931 1.00 23.89 186 ALA A O 1
ATOM 1440 N N . ARG A 1 187 ? 14.912 -10.861 -34.480 1.00 21.11 187 ARG A N 1
ATOM 1441 C CA . ARG A 1 187 ? 14.621 -12.241 -34.086 1.00 19.96 187 ARG A CA 1
ATOM 1442 C C . ARG A 1 187 ? 13.315 -12.377 -33.311 1.00 20.47 187 ARG A C 1
ATOM 1443 O O . ARG A 1 187 ? 12.838 -13.493 -33.081 1.00 20.01 187 ARG A O 1
ATOM 1451 N N . ILE A 1 188 ? 12.739 -11.254 -32.894 1.00 21.16 188 ILE A N 1
ATOM 1452 C CA . ILE A 1 188 ? 11.467 -11.333 -32.180 1.00 20.07 188 ILE A CA 1
ATOM 1453 C C . ILE A 1 188 ? 10.383 -12.012 -33.020 1.00 20.26 188 ILE A C 1
ATOM 1454 O O . ILE A 1 188 ? 9.406 -12.527 -32.481 1.00 20.45 188 ILE A O 1
ATOM 1459 N N . SER A 1 189 ? 10.557 -12.029 -34.339 1.00 21.26 189 SER A N 1
ATOM 1460 C CA . SER A 1 189 ? 9.575 -12.691 -35.197 1.00 20.92 189 SER A CA 1
ATOM 1461 C C . SER A 1 189 ? 9.376 -14.182 -34.873 1.00 20.28 189 SER A C 1
ATOM 1462 O O . SER A 1 189 ? 8.358 -14.771 -35.229 1.00 21.26 189 SER A O 1
ATOM 1465 N N . GLN A 1 190 ? 10.346 -14.796 -34.199 1.00 18.20 190 GLN A N 1
ATOM 1466 C CA . GLN A 1 190 ? 10.218 -16.208 -33.854 1.00 18.71 190 GLN A CA 1
ATOM 1467 C C . GLN A 1 190 ? 9.124 -16.476 -32.819 1.00 17.33 190 GLN A C 1
ATOM 1468 O O . GLN A 1 190 ? 8.761 -17.627 -32.579 1.00 20.49 190 GLN A O 1
ATOM 1474 N N . TRP A 1 191 ? 8.607 -15.411 -32.214 1.00 17.65 191 TRP A N 1
ATOM 1475 C CA . TRP A 1 191 ? 7.535 -15.538 -31.231 1.00 18.62 191 TRP A CA 1
ATOM 1476 C C . TRP A 1 191 ? 6.171 -15.182 -31.805 1.00 22.13 191 TRP A C 1
ATOM 1477 O O . TRP A 1 191 ? 5.180 -15.179 -31.074 1.00 20.96 191 TRP A O 1
ATOM 1488 N N . ALA A 1 192 ? 6.130 -14.907 -33.105 1.00 22.45 192 ALA A N 1
ATOM 1489 C CA . ALA A 1 192 ? 4.929 -14.384 -33.758 1.00 24.40 192 ALA A CA 1
ATOM 1490 C C . ALA A 1 192 ? 3.708 -15.292 -33.636 1.00 25.24 192 ALA A C 1
ATOM 1491 O O . ALA A 1 192 ? 2.575 -14.806 -33.595 1.00 28.52 192 ALA A O 1
ATOM 1493 N N A GLN A 1 193 ? 3.914 -16.602 -33.592 0.53 22.79 193 GLN A N 1
ATOM 1494 N N B GLN A 1 193 ? 3.965 -16.594 -33.556 0.47 22.82 193 GLN A N 1
ATOM 1495 C CA A GLN A 1 193 ? 2.788 -17.531 -33.590 0.53 27.50 193 GLN A CA 1
ATOM 1496 C CA B GLN A 1 193 ? 2.924 -17.607 -33.591 0.47 27.41 193 GLN A CA 1
ATOM 1497 C C A GLN A 1 193 ? 2.173 -17.693 -32.202 0.53 26.38 193 GLN A C 1
ATOM 1498 C C B GLN A 1 193 ? 2.472 -18.024 -32.192 0.47 27.37 193 GLN A C 1
ATOM 1499 O O A GLN A 1 193 ? 1.056 -18.177 -32.062 0.53 24.09 193 GLN A O 1
ATOM 1500 O O B GLN A 1 193 ? 1.740 -19.004 -32.034 0.47 26.68 193 GLN A O 1
ATOM 1511 N N . TYR A 1 194 ? 2.908 -17.280 -31.180 1.00 24.73 194 TYR A N 1
ATOM 1512 C CA . TYR A 1 194 ? 2.531 -17.581 -29.797 1.00 25.68 194 TYR A CA 1
ATOM 1513 C C . TYR A 1 194 ? 1.696 -16.496 -29.121 1.00 20.95 194 TYR A C 1
ATOM 1514 O O . TYR A 1 194 ? 1.832 -15.313 -29.416 1.00 25.86 194 TYR A O 1
ATOM 1523 N N . ARG A 1 195 ? 0.814 -16.922 -28.221 1.00 23.10 195 ARG A N 1
ATOM 1524 C CA . ARG A 1 195 ? 0.047 -15.995 -27.394 1.00 24.38 195 ARG A CA 1
ATOM 1525 C C . ARG A 1 195 ? 0.129 -16.461 -25.947 1.00 22.43 195 ARG A C 1
ATOM 1526 O O . ARG A 1 195 ? 0.270 -17.653 -25.698 1.00 24.24 195 ARG A O 1
ATOM 1534 N N . PRO A 1 196 ? 0.031 -15.523 -24.990 1.00 24.40 196 PRO A N 1
ATOM 1535 C CA . PRO A 1 196 ? 0.086 -15.940 -23.583 1.00 22.14 196 PRO A CA 1
ATOM 1536 C C . PRO A 1 196 ? -0.992 -16.959 -23.250 1.00 26.46 196 PRO A C 1
ATOM 1537 O O . PRO A 1 196 ? -2.106 -16.894 -23.778 1.00 23.17 196 PRO A O 1
ATOM 1541 N N . THR A 1 197 ? -0.655 -17.889 -22.365 1.00 21.69 197 THR A N 1
ATOM 1542 C CA . THR A 1 197 ? -1.580 -18.945 -21.976 1.00 22.23 197 THR A CA 1
ATOM 1543 C C . THR A 1 197 ? -2.821 -18.418 -21.239 1.00 23.53 197 THR A C 1
ATOM 1544 O O . THR A 1 197 ? -3.943 -18.856 -21.523 1.00 26.92 197 THR A O 1
ATOM 1548 N N . CYS A 1 198 ? -2.618 -17.485 -20.312 1.00 22.25 198 CYS A N 1
ATOM 1549 C CA . CYS A 1 198 ? -3.687 -17.022 -19.415 1.00 23.06 198 CYS A CA 1
ATOM 1550 C C . CYS A 1 198 ? -3.958 -15.517 -19.395 1.00 27.23 198 CYS A C 1
ATOM 1551 O O . CYS A 1 198 ? -5.109 -15.102 -19.259 1.00 28.65 198 CYS A O 1
ATOM 1554 N N . PHE A 1 199 ? -2.910 -14.702 -19.486 1.00 23.18 199 PHE A N 1
ATOM 1555 C CA . PHE A 1 199 ? -3.034 -13.257 -19.296 1.00 22.73 199 PHE A CA 1
ATOM 1556 C C . PHE A 1 199 ? -2.484 -12.471 -20.487 1.00 24.40 199 PHE A C 1
ATOM 1557 O O . PHE A 1 199 ? -1.434 -12.812 -21.022 1.00 25.98 199 PHE A O 1
ATOM 1565 N N . GLU A 1 200 ? -3.178 -11.399 -20.872 1.00 26.09 200 GLU A N 1
ATOM 1566 C CA . GLU A 1 200 ? -2.799 -10.599 -22.039 1.00 29.66 200 GLU A CA 1
ATOM 1567 C C . GLU A 1 200 ? -1.596 -9.686 -21.800 1.00 25.53 200 GLU A C 1
ATOM 1568 O O . GLU A 1 200 ? -0.922 -9.273 -22.747 1.00 26.44 200 GLU A O 1
ATOM 1574 N N . THR A 1 201 ? -1.341 -9.348 -20.541 1.00 21.60 201 THR A N 1
ATOM 1575 C CA . THR A 1 201 ? -0.212 -8.497 -20.191 1.00 21.30 201 THR A CA 1
ATOM 1576 C C . THR A 1 201 ? 0.546 -9.131 -19.039 1.00 19.96 201 THR A C 1
ATOM 1577 O O . THR A 1 201 ? -0.021 -9.912 -18.284 1.00 21.88 201 THR A O 1
ATOM 1581 N N . PRO A 1 202 ? 1.836 -8.798 -18.907 1.00 19.93 202 PRO A N 1
ATOM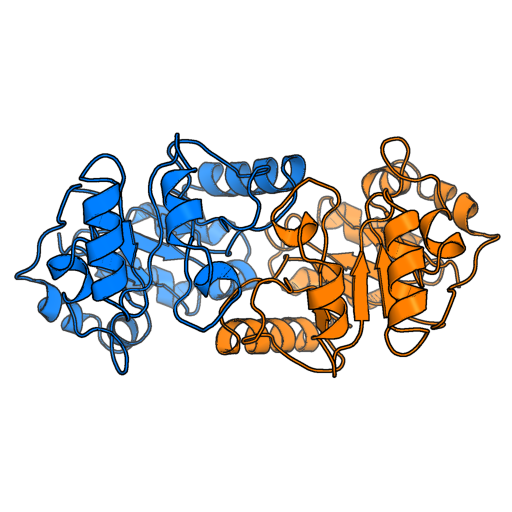 1582 C CA . PRO A 1 202 ? 2.627 -9.298 -17.778 1.00 21.05 202 PRO A CA 1
ATOM 1583 C C . PRO A 1 202 ? 2.236 -8.584 -16.496 1.00 28.15 202 PRO A C 1
ATOM 1584 O O . PRO A 1 202 ? 1.620 -7.510 -16.542 1.00 25.51 202 PRO A O 1
ATOM 1589 N N . ASN B 1 4 ? 40.324 -0.384 16.285 1.00 59.95 4 ASN B N 1
ATOM 1590 C CA . ASN B 1 4 ? 39.519 -1.482 15.757 1.00 51.61 4 ASN B CA 1
ATOM 1591 C C . ASN B 1 4 ? 38.203 -1.660 16.506 1.00 41.49 4 ASN B C 1
ATOM 1592 O O . ASN B 1 4 ? 38.041 -2.618 17.265 1.00 52.18 4 ASN B O 1
ATOM 1597 N N . LEU B 1 5 ? 37.262 -0.741 16.309 1.00 44.42 5 LEU B N 1
ATOM 1598 C CA . LEU B 1 5 ? 35.902 -1.004 16.763 1.00 33.67 5 LEU B CA 1
ATOM 1599 C C . LEU B 1 5 ? 35.315 -2.041 15.811 1.00 30.92 5 LEU B C 1
ATOM 1600 O O . LEU B 1 5 ? 35.364 -1.866 14.597 1.00 33.96 5 LEU B O 1
ATOM 1605 N N . PRO B 1 6 ? 34.777 -3.135 16.364 1.00 29.81 6 PRO B N 1
ATOM 1606 C CA . PRO B 1 6 ? 34.229 -4.252 15.584 1.00 25.20 6 PRO B CA 1
ATOM 1607 C C . PRO B 1 6 ? 32.847 -3.918 15.010 1.00 21.81 6 PRO B C 1
ATOM 1608 O O . PRO B 1 6 ? 31.898 -4.678 15.180 1.00 20.87 6 PRO B O 1
ATOM 1612 N N . LEU B 1 7 ? 32.766 -2.791 14.319 1.00 23.51 7 LEU B N 1
ATOM 1613 C CA . LEU B 1 7 ? 31.502 -2.254 13.854 1.00 21.21 7 LEU B CA 1
ATOM 1614 C C . LEU B 1 7 ? 31.579 -1.832 12.396 1.00 23.53 7 LEU B C 1
ATOM 1615 O O . LEU B 1 7 ? 32.485 -1.113 11.980 1.00 24.24 7 LEU B O 1
ATOM 1620 N N . VAL B 1 8 ? 30.624 -2.317 11.617 1.00 19.04 8 VAL B N 1
ATOM 1621 C CA . VAL B 1 8 ? 30.467 -1.905 10.229 1.00 19.98 8 VAL B CA 1
ATOM 1622 C C . VAL B 1 8 ? 29.214 -1.036 10.188 1.00 20.27 8 VAL B C 1
ATOM 1623 O O . VAL B 1 8 ? 28.142 -1.473 10.590 1.00 20.12 8 VAL B O 1
ATOM 1627 N N . VAL B 1 9 ? 29.348 0.207 9.738 1.00 20.51 9 VAL B N 1
ATOM 1628 C CA . VAL B 1 9 ? 28.219 1.129 9.773 1.00 20.14 9 VAL B CA 1
ATOM 1629 C C . VAL B 1 9 ? 27.461 1.100 8.452 1.00 21.33 9 VAL B C 1
ATOM 1630 O O . VAL B 1 9 ? 28.030 1.340 7.388 1.00 21.02 9 VAL B O 1
ATOM 1634 N N . ALA B 1 10 ? 26.185 0.747 8.535 1.00 20.56 10 ALA B N 1
ATOM 1635 C CA . ALA B 1 10 ? 25.333 0.673 7.362 1.00 19.93 10 ALA B CA 1
ATOM 1636 C C . ALA B 1 10 ? 24.886 2.073 6.976 1.00 21.99 10 ALA B C 1
ATOM 1637 O O . ALA B 1 10 ? 24.230 2.760 7.760 1.00 20.67 10 ALA B O 1
ATOM 1639 N N . LEU B 1 11 ? 25.275 2.497 5.775 1.00 22.40 11 LEU B N 1
ATOM 1640 C CA . LEU B 1 11 ? 24.943 3.834 5.269 1.00 23.91 11 LEU B CA 1
ATOM 1641 C C . LEU B 1 11 ? 23.601 3.807 4.538 1.00 25.80 11 LEU B C 1
ATOM 1642 O O . LEU B 1 11 ? 23.511 4.062 3.335 1.00 22.81 11 LEU B O 1
ATOM 1647 N N . ASP B 1 12 ? 22.561 3.473 5.295 1.00 26.36 12 ASP B N 1
ATOM 1648 C CA . ASP B 1 12 ? 21.195 3.405 4.803 1.00 27.57 12 ASP B CA 1
ATOM 1649 C C . ASP B 1 12 ? 20.597 4.801 4.826 1.00 30.35 12 ASP B C 1
ATOM 1650 O O . ASP B 1 12 ? 19.702 5.093 5.617 1.00 28.89 12 ASP B O 1
ATOM 1655 N N . THR B 1 13 ? 21.100 5.661 3.948 1.00 22.99 13 THR B N 1
ATOM 1656 C CA . THR B 1 13 ? 20.758 7.074 3.983 1.00 25.03 13 THR B CA 1
ATOM 1657 C C . THR B 1 13 ? 21.045 7.706 2.620 1.00 28.81 13 THR B C 1
ATOM 1658 O O . THR B 1 13 ? 21.399 6.999 1.670 1.00 26.45 13 THR B O 1
ATOM 1662 N N . GLU B 1 14 ? 20.884 9.023 2.512 1.00 28.19 14 GLU B N 1
ATOM 1663 C CA . GLU B 1 14 ? 21.137 9.708 1.243 1.00 28.33 14 GLU B CA 1
ATOM 1664 C C . GLU B 1 14 ? 22.626 9.865 0.946 1.00 26.34 14 GLU B C 1
ATOM 1665 O O . GLU B 1 14 ? 23.453 9.850 1.855 1.00 28.10 14 GLU B O 1
ATOM 1671 N N . VAL B 1 15 ? 22.958 10.037 -0.332 1.00 24.21 15 VAL B N 1
ATOM 1672 C CA . VAL B 1 15 ? 24.348 10.118 -0.761 1.00 22.92 15 VAL B CA 1
ATOM 1673 C C . VAL B 1 15 ? 25.194 11.157 0.001 1.00 26.12 15 VAL B C 1
ATOM 1674 O O . VAL B 1 15 ? 26.238 10.822 0.550 1.00 25.93 15 VAL B O 1
ATOM 1678 N N . LEU B 1 16 ? 24.759 12.413 0.039 1.00 28.10 16 LEU B N 1
ATOM 1679 C CA . LEU B 1 16 ? 25.589 13.434 0.680 1.00 29.32 16 LEU B CA 1
ATOM 1680 C C . LEU B 1 16 ? 25.795 13.158 2.173 1.00 28.44 16 LEU B C 1
ATOM 1681 O O . LEU B 1 16 ? 26.908 13.307 2.690 1.00 29.30 16 LEU B O 1
ATOM 1686 N N . LYS B 1 17 ? 24.732 12.736 2.854 1.00 26.55 17 LYS B N 1
ATOM 1687 C CA . LYS B 1 17 ? 24.822 12.369 4.267 1.00 27.53 17 LYS B CA 1
ATOM 1688 C C . LYS B 1 17 ? 25.748 11.178 4.493 1.00 29.53 17 LYS B C 1
ATOM 1689 O O . LYS B 1 17 ? 26.467 11.109 5.494 1.00 28.34 17 LYS B O 1
ATOM 1695 N N . ALA B 1 18 ? 25.714 10.227 3.568 1.00 29.19 18 ALA B N 1
ATOM 1696 C CA . ALA B 1 18 ? 26.547 9.040 3.688 1.00 23.86 18 ALA B CA 1
ATOM 1697 C C . ALA B 1 18 ? 28.022 9.410 3.579 1.00 27.78 18 ALA B C 1
ATOM 1698 O O . ALA B 1 18 ? 28.854 8.892 4.326 1.00 27.33 18 ALA B O 1
ATOM 1700 N N . ILE B 1 19 ? 28.337 10.310 2.651 1.00 27.88 19 ILE B N 1
ATOM 1701 C CA . ILE B 1 19 ? 29.699 10.806 2.480 1.00 27.95 19 ILE B CA 1
ATOM 1702 C C . ILE B 1 19 ? 30.181 11.470 3.756 1.00 28.57 19 ILE B C 1
ATOM 1703 O O . ILE B 1 19 ? 31.279 11.188 4.240 1.00 29.45 19 ILE B O 1
ATOM 1708 N N . ASP B 1 20 ? 29.356 12.359 4.297 1.00 27.68 20 ASP B N 1
ATOM 1709 C CA . ASP B 1 20 ? 29.727 13.100 5.500 1.00 32.08 20 ASP B CA 1
ATOM 1710 C C . ASP B 1 20 ? 29.971 12.158 6.675 1.00 29.94 20 ASP B C 1
ATOM 1711 O O . ASP B 1 20 ? 30.984 12.271 7.364 1.00 31.08 20 ASP B O 1
ATOM 1716 N N . VAL B 1 21 ? 29.045 11.227 6.891 1.00 28.06 21 VAL B N 1
ATOM 1717 C CA . VAL B 1 21 ? 29.184 10.234 7.954 1.00 28.23 21 VAL B CA 1
ATOM 1718 C C . VAL B 1 21 ? 30.462 9.419 7.798 1.00 28.70 21 VAL B C 1
ATOM 1719 O O . VAL B 1 21 ? 31.157 9.147 8.776 1.00 27.69 21 VAL B O 1
ATOM 1723 N N . ALA B 1 22 ? 30.768 9.019 6.573 1.00 25.83 22 ALA B N 1
ATOM 1724 C CA . ALA B 1 22 ? 31.955 8.205 6.326 1.00 24.59 22 ALA B CA 1
ATOM 1725 C C . ALA B 1 22 ? 33.240 8.996 6.566 1.00 30.66 22 ALA B C 1
ATOM 1726 O O . ALA B 1 22 ? 34.223 8.466 7.095 1.00 29.73 22 ALA B O 1
ATOM 1728 N N . LYS B 1 23 ? 33.233 10.263 6.163 1.00 32.90 23 LYS B N 1
ATOM 1729 C CA . LYS B 1 23 ? 34.368 11.141 6.426 1.00 32.65 23 LYS B CA 1
ATOM 1730 C C . LYS B 1 23 ? 34.567 11.295 7.926 1.00 30.59 23 LYS B C 1
ATOM 1731 O O . LYS B 1 23 ? 35.687 11.231 8.421 1.00 34.89 23 LYS B O 1
ATOM 1737 N N . ARG B 1 24 ? 33.470 11.484 8.647 1.00 29.73 24 ARG B N 1
ATOM 1738 C CA . ARG B 1 24 ? 33.529 11.656 10.093 1.00 31.19 24 ARG B CA 1
ATOM 1739 C C . ARG B 1 24 ? 34.054 10.405 10.797 1.00 32.31 24 ARG B C 1
ATOM 1740 O O . ARG B 1 24 ? 34.800 10.503 11.766 1.00 34.91 24 ARG B O 1
ATOM 1748 N N . LEU B 1 25 ? 33.672 9.232 10.295 1.00 30.58 25 LEU B N 1
ATOM 1749 C CA . LEU B 1 25 ? 33.997 7.974 10.961 1.00 27.56 25 LEU B CA 1
ATOM 1750 C C . LEU B 1 25 ? 35.249 7.293 10.419 1.00 30.68 25 LEU B C 1
ATOM 1751 O O . LEU B 1 25 ? 35.633 6.222 10.895 1.00 31.76 25 LEU B O 1
ATOM 1756 N N . LYS B 1 26 ? 35.887 7.912 9.433 1.00 27.94 26 LYS B N 1
ATOM 1757 C CA . LYS B 1 26 ? 37.106 7.364 8.845 1.00 31.97 26 LYS B CA 1
ATOM 1758 C C . LYS B 1 26 ? 38.116 6.909 9.904 1.00 30.82 26 LYS B C 1
ATOM 1759 O O . LYS B 1 26 ? 38.550 7.699 10.749 1.00 32.59 26 LYS B O 1
ATOM 1765 N N . GLY B 1 27 ? 38.479 5.631 9.855 1.00 32.63 27 GLY B N 1
ATOM 1766 C CA . GLY B 1 27 ? 39.455 5.071 10.773 1.00 36.84 27 GLY B CA 1
ATOM 1767 C C . GLY B 1 27 ? 38.942 4.762 12.170 1.00 36.38 27 GLY B C 1
ATOM 1768 O O . GLY B 1 27 ? 39.682 4.234 12.999 1.00 36.81 27 GLY B O 1
ATOM 1769 N N . ALA B 1 28 ? 37.684 5.092 12.443 1.00 27.47 28 ALA B N 1
ATOM 1770 C CA . ALA B 1 28 ? 37.105 4.837 13.759 1.00 29.47 28 ALA B CA 1
ATOM 1771 C C . ALA B 1 28 ? 36.294 3.542 13.793 1.00 31.15 28 ALA B C 1
ATOM 1772 O O . ALA B 1 28 ? 36.023 2.998 14.863 1.00 27.81 28 ALA B O 1
ATOM 1774 N N . VAL B 1 29 ? 35.910 3.058 12.616 1.00 28.61 29 VAL B N 1
ATOM 1775 C CA . VAL B 1 29 ? 35.095 1.849 12.506 1.00 27.67 29 VAL B CA 1
ATOM 1776 C C . VAL B 1 29 ? 35.728 0.869 11.531 1.00 22.97 29 VAL B C 1
ATOM 1777 O O . VAL B 1 29 ? 36.695 1.205 10.842 1.00 25.30 29 VAL B O 1
ATOM 1781 N N . ALA B 1 30 ? 35.181 -0.343 11.460 1.00 22.73 30 ALA B N 1
ATOM 1782 C CA . ALA B 1 30 ? 35.779 -1.392 10.644 1.00 20.59 30 ALA B CA 1
ATOM 1783 C C . ALA B 1 30 ? 35.456 -1.250 9.164 1.00 26.10 30 ALA B C 1
ATOM 1784 O O . ALA B 1 30 ? 36.155 -1.794 8.307 1.00 25.21 30 ALA B O 1
ATOM 1786 N N . GLY B 1 31 ? 34.387 -0.524 8.861 1.00 24.55 31 GLY B N 1
ATOM 1787 C CA . GLY B 1 31 ? 33.948 -0.403 7.487 1.00 22.72 31 GLY B CA 1
ATOM 1788 C C . GLY B 1 31 ? 32.539 0.124 7.357 1.00 20.96 31 GLY B C 1
ATOM 1789 O O . GLY B 1 31 ? 31.892 0.464 8.352 1.00 21.07 31 GLY B O 1
ATOM 1790 N N . PHE B 1 32 ? 32.069 0.177 6.113 1.00 20.29 32 PHE B N 1
ATOM 1791 C CA . PHE B 1 32 ? 30.774 0.751 5.783 1.00 21.07 32 PHE B CA 1
ATOM 1792 C C . PHE B 1 32 ? 30.001 -0.210 4.905 1.00 21.64 32 PHE B C 1
ATOM 1793 O O . PHE B 1 32 ? 30.583 -0.867 4.042 1.00 21.40 32 PHE B O 1
ATOM 1801 N N . LYS B 1 33 ? 28.699 -0.311 5.139 1.00 19.13 33 LYS B N 1
ATOM 1802 C CA . LYS B 1 33 ? 27.852 -1.149 4.297 1.00 17.16 33 LYS B CA 1
ATOM 1803 C C . LYS B 1 33 ? 27.032 -0.248 3.384 1.00 19.81 33 LYS B C 1
ATOM 1804 O O . LYS B 1 33 ? 26.274 0.607 3.846 1.00 21.77 33 LYS B O 1
ATOM 1810 N N . VAL B 1 34 ? 27.231 -0.433 2.087 1.00 17.94 34 VAL B N 1
ATOM 1811 C CA . VAL B 1 34 ? 26.565 0.352 1.057 1.00 16.69 34 VAL B CA 1
ATOM 1812 C C . VAL B 1 34 ? 25.527 -0.552 0.430 1.00 19.20 34 VAL B C 1
ATOM 1813 O O . VAL B 1 34 ? 25.831 -1.682 0.038 1.00 18.05 34 VAL B O 1
ATOM 1817 N N . GLY B 1 35 ? 24.299 -0.059 0.314 1.00 18.41 35 GLY B N 1
ATOM 1818 C CA . GLY B 1 35 ? 23.209 -0.903 -0.121 1.00 20.24 35 GLY B CA 1
ATOM 1819 C C . GLY B 1 35 ? 22.270 -0.277 -1.122 1.00 19.63 35 GLY B C 1
ATOM 1820 O O . GLY B 1 35 ? 22.617 0.639 -1.859 1.00 18.96 35 GLY B O 1
ATOM 1821 N N . TRP B 1 36 ? 21.057 -0.812 -1.142 1.00 22.54 36 TRP B N 1
ATOM 1822 C CA . TRP B 1 36 ? 19.997 -0.393 -2.036 1.00 22.69 36 TRP B CA 1
ATOM 1823 C C . TRP B 1 36 ? 19.861 1.126 -2.167 1.00 20.44 36 TRP B C 1
ATOM 1824 O O . TRP B 1 36 ? 19.841 1.697 -3.269 1.00 20.52 36 TRP B O 1
ATOM 1835 N N . ASP B 1 37 ? 19.731 1.773 -1.025 1.00 20.81 37 ASP B N 1
ATOM 1836 C CA . ASP B 1 37 ? 19.358 3.174 -1.009 1.00 21.59 37 ASP B CA 1
ATOM 1837 C C . ASP B 1 37 ? 20.402 4.023 -1.728 1.00 20.76 37 ASP B C 1
ATOM 1838 O O . ASP B 1 37 ? 20.063 4.852 -2.573 1.00 22.40 37 ASP B O 1
ATOM 1843 N N . LEU B 1 38 ? 21.671 3.792 -1.427 1.00 18.69 38 LEU B N 1
ATOM 1844 C CA . LEU B 1 38 ? 22.737 4.578 -2.042 1.00 16.95 38 LEU B CA 1
ATOM 1845 C C . LEU B 1 38 ? 22.922 4.319 -3.533 1.00 19.73 38 LEU B C 1
ATOM 1846 O O . LEU B 1 38 ? 23.078 5.258 -4.321 1.00 20.54 38 LEU B O 1
ATOM 1851 N N A ILE B 1 39 ? 22.906 3.054 -3.936 0.46 18.03 39 ILE B N 1
ATOM 1852 N N B ILE B 1 39 ? 22.912 3.044 -3.912 0.54 18.02 39 ILE B N 1
ATOM 1853 C CA A ILE B 1 39 ? 23.085 2.737 -5.344 0.46 19.15 39 ILE B CA 1
ATOM 1854 C CA B ILE B 1 39 ? 23.045 2.648 -5.305 0.54 19.14 39 ILE B CA 1
ATOM 1855 C C A ILE B 1 39 ? 21.883 3.175 -6.197 0.46 19.15 39 ILE B C 1
ATOM 1856 C C B ILE B 1 39 ? 21.896 3.198 -6.158 0.54 19.14 39 ILE B C 1
ATOM 1857 O O A ILE B 1 39 ? 22.045 3.544 -7.356 0.46 18.98 39 ILE B O 1
ATOM 1858 O O B ILE B 1 39 ? 22.104 3.655 -7.277 0.54 19.00 39 ILE B O 1
ATOM 1867 N N . PHE B 1 40 ? 20.679 3.153 -5.630 1.00 18.33 40 PHE B N 1
ATOM 1868 C CA . PHE B 1 40 ? 19.524 3.675 -6.370 1.00 20.48 40 PHE B CA 1
ATOM 1869 C C . PHE B 1 40 ? 19.699 5.154 -6.675 1.00 20.74 40 PHE B C 1
ATOM 1870 O O . PHE B 1 40 ? 19.327 5.626 -7.741 1.00 19.86 40 PHE B O 1
ATOM 1878 N N . GLU B 1 41 ? 20.254 5.890 -5.720 1.00 21.16 41 GLU B N 1
ATOM 1879 C CA . GLU B 1 41 ? 20.379 7.332 -5.860 1.00 25.12 41 GLU B CA 1
ATOM 1880 C C . GLU B 1 41 ? 21.552 7.695 -6.754 1.00 27.29 41 GLU B C 1
ATOM 1881 O O . GLU B 1 41 ? 21.400 8.464 -7.705 1.00 35.54 41 GLU B O 1
ATOM 1887 N N . GLY B 1 42 ? 22.718 7.126 -6.454 1.00 27.56 42 GLY B N 1
ATOM 1888 C CA . GLY B 1 42 ? 23.950 7.531 -7.112 1.00 33.10 42 GLY B CA 1
ATOM 1889 C C . GLY B 1 42 ? 24.571 6.548 -8.093 1.00 33.74 42 GLY B C 1
ATOM 1890 O O . GLY B 1 42 ? 25.668 6.795 -8.604 1.00 35.73 42 GLY B O 1
ATOM 1891 N N . GLY B 1 43 ? 23.886 5.441 -8.370 1.00 23.89 43 GLY B N 1
ATOM 1892 C CA . GLY B 1 43 ? 24.474 4.396 -9.190 1.00 22.65 43 GLY B CA 1
ATOM 1893 C C . GLY B 1 43 ? 25.704 3.828 -8.506 1.00 19.04 43 GLY B C 1
ATOM 1894 O O . GLY B 1 43 ? 25.990 4.153 -7.346 1.00 21.52 43 GLY B O 1
ATOM 1895 N N . ILE B 1 44 ? 26.446 2.989 -9.222 1.00 17.68 44 ILE B N 1
ATOM 1896 C CA . ILE B 1 44 ? 27.579 2.277 -8.629 1.00 17.98 44 ILE B CA 1
ATOM 1897 C C . ILE B 1 44 ? 28.760 3.178 -8.222 1.00 19.19 44 ILE B C 1
ATOM 1898 O O . ILE B 1 44 ? 29.618 2.768 -7.443 1.00 20.11 44 ILE B O 1
ATOM 1903 N N . SER B 1 45 ? 28.794 4.405 -8.725 1.00 20.60 45 SER B N 1
ATOM 1904 C CA . SER B 1 45 ? 29.892 5.314 -8.405 1.00 22.21 45 SER B CA 1
ATOM 1905 C C . SER B 1 45 ? 30.004 5.572 -6.903 1.00 24.81 45 SER B C 1
ATOM 1906 O O . SER B 1 45 ? 31.093 5.833 -6.387 1.00 22.16 45 SER B O 1
ATOM 1909 N N . ILE B 1 46 ? 28.885 5.468 -6.195 1.00 20.54 46 ILE B N 1
ATOM 1910 C CA . ILE B 1 46 ? 28.897 5.702 -4.759 1.00 22.60 46 ILE B CA 1
ATOM 1911 C C . ILE B 1 46 ? 29.825 4.734 -4.036 1.00 19.37 46 ILE B C 1
ATOM 1912 O O . ILE B 1 46 ? 30.367 5.058 -2.985 1.00 21.53 46 ILE B O 1
ATOM 1917 N N . VAL B 1 47 ? 30.016 3.541 -4.597 1.00 19.66 47 VAL B N 1
ATOM 1918 C CA . VAL B 1 47 ? 30.891 2.563 -3.963 1.00 22.44 47 VAL B CA 1
ATOM 1919 C C . VAL B 1 47 ? 32.321 3.086 -3.862 1.00 25.22 47 VAL B C 1
ATOM 1920 O O . VAL B 1 47 ? 32.960 2.986 -2.812 1.00 24.56 47 VAL B O 1
ATOM 1924 N N . GLY B 1 48 ? 32.816 3.639 -4.965 1.00 23.34 48 GLY B N 1
ATOM 1925 C CA . GLY B 1 48 ? 34.148 4.218 -5.001 1.00 24.70 48 GLY B CA 1
ATOM 1926 C C . GLY B 1 48 ? 34.304 5.416 -4.084 1.00 24.57 48 GLY B C 1
ATOM 1927 O O . GLY B 1 48 ? 35.352 5.605 -3.471 1.00 28.70 48 GLY B O 1
ATOM 1928 N N . GLU B 1 49 ? 33.260 6.231 -3.992 1.00 22.96 49 GLU B N 1
ATOM 1929 C CA . GLU B 1 49 ? 33.295 7.415 -3.144 1.00 25.11 49 GLU B CA 1
ATOM 1930 C C . GLU B 1 49 ? 33.390 7.048 -1.663 1.00 24.10 49 GLU B C 1
ATOM 1931 O O . GLU B 1 49 ? 34.181 7.619 -0.921 1.00 26.30 49 GLU B O 1
ATOM 1937 N N . ILE B 1 50 ? 32.598 6.078 -1.224 1.00 23.89 50 ILE B N 1
ATOM 1938 C CA . ILE B 1 50 ? 32.676 5.658 0.170 1.00 26.81 50 ILE B CA 1
ATOM 1939 C C . ILE B 1 50 ? 33.984 4.915 0.470 1.00 23.91 50 ILE B C 1
ATOM 1940 O O . ILE B 1 50 ? 34.499 4.977 1.588 1.00 26.60 50 ILE B O 1
ATOM 1945 N N . ALA B 1 51 ? 34.525 4.225 -0.528 1.00 23.95 51 ALA B N 1
ATOM 1946 C CA . ALA B 1 51 ? 35.748 3.445 -0.338 1.00 24.09 51 ALA B CA 1
ATOM 1947 C C . ALA B 1 51 ? 36.941 4.332 0.007 1.00 29.04 51 ALA B C 1
ATOM 1948 O O . ALA B 1 51 ? 37.938 3.861 0.556 1.00 27.02 51 ALA B O 1
ATOM 1950 N N . ARG B 1 52 ? 36.837 5.613 -0.324 1.00 27.81 52 ARG B N 1
ATOM 1951 C CA . ARG B 1 52 ? 37.861 6.581 0.059 1.00 31.98 52 ARG B CA 1
ATOM 1952 C C . ARG B 1 52 ? 38.029 6.676 1.577 1.00 30.65 52 ARG B C 1
ATOM 1953 O O . ARG B 1 52 ? 39.083 7.091 2.069 1.00 31.73 52 ARG B O 1
ATOM 1961 N N . TYR B 1 53 ? 36.995 6.290 2.319 1.00 27.92 53 TYR B N 1
ATOM 1962 C CA . TYR B 1 53 ? 36.967 6.529 3.758 1.00 30.37 53 TYR B CA 1
ATOM 1963 C C . TYR B 1 53 ? 37.035 5.260 4.603 1.00 30.42 53 TYR B C 1
ATOM 1964 O O . TYR B 1 53 ? 37.106 5.327 5.831 1.00 34.01 53 TYR B O 1
ATOM 1973 N N . GLY B 1 54 ? 37.014 4.104 3.951 1.00 27.13 54 GLY B N 1
ATOM 1974 C CA . GLY B 1 54 ? 37.059 2.847 4.676 1.00 29.88 54 GLY B CA 1
ATOM 1975 C C . GLY B 1 54 ? 36.631 1.671 3.823 1.00 26.90 54 GLY B C 1
ATOM 1976 O O . GLY B 1 54 ? 36.193 1.854 2.692 1.00 27.98 54 GLY B O 1
ATOM 1977 N N . ASN B 1 55 ? 36.773 0.462 4.367 1.00 24.56 55 ASN B N 1
ATOM 1978 C CA . ASN B 1 55 ? 36.362 -0.748 3.665 1.00 26.04 55 ASN B CA 1
ATOM 1979 C C . ASN B 1 55 ? 34.879 -0.685 3.365 1.00 23.53 55 ASN B C 1
ATOM 1980 O O . ASN B 1 55 ? 34.084 -0.311 4.228 1.00 26.32 55 ASN B O 1
ATOM 1985 N N . VAL B 1 56 ? 34.513 -1.063 2.149 1.00 22.12 56 VAL B N 1
ATOM 1986 C CA . VAL B 1 56 ? 33.111 -1.106 1.762 1.00 22.37 56 VAL B CA 1
ATOM 1987 C C . VAL B 1 56 ? 32.600 -2.520 1.519 1.00 21.02 56 VAL B C 1
ATOM 1988 O O . VAL B 1 56 ? 33.079 -3.228 0.635 1.00 21.13 56 VAL B O 1
ATOM 1992 N N . ILE B 1 57 ? 31.625 -2.918 2.330 1.00 17.87 57 ILE B N 1
ATOM 1993 C CA . ILE B 1 57 ? 30.849 -4.121 2.060 1.00 17.68 57 ILE B CA 1
ATOM 1994 C C . ILE B 1 57 ? 29.596 -3.707 1.299 1.00 17.22 57 ILE B C 1
ATOM 1995 O O . ILE B 1 57 ? 28.821 -2.887 1.785 1.00 17.90 57 ILE B O 1
ATOM 2000 N N . VAL B 1 58 ? 29.412 -4.242 0.100 1.00 17.68 58 VAL B N 1
ATOM 2001 C CA . VAL B 1 58 ? 28.205 -3.928 -0.662 1.00 17.31 58 VAL B CA 1
ATOM 2002 C C . VAL B 1 58 ? 27.134 -4.966 -0.343 1.00 15.88 58 VAL B C 1
ATOM 2003 O O . VAL B 1 58 ? 27.379 -6.178 -0.399 1.00 16.45 58 VAL B O 1
ATOM 2007 N N . ASP B 1 59 ? 25.958 -4.481 0.034 1.00 16.76 59 ASP B N 1
ATOM 2008 C CA . ASP B 1 59 ? 24.859 -5.357 0.418 1.00 16.03 59 ASP B CA 1
ATOM 2009 C C . ASP B 1 59 ? 23.636 -5.079 -0.446 1.00 14.98 59 ASP B C 1
ATOM 2010 O O . ASP B 1 59 ? 22.804 -4.217 -0.129 1.00 17.31 59 ASP B O 1
ATOM 2015 N N . LEU B 1 60 ? 23.556 -5.800 -1.552 1.00 15.09 60 LEU B N 1
ATOM 2016 C CA . LEU B 1 60 ? 22.396 -5.800 -2.419 1.00 16.27 60 LEU B CA 1
ATOM 2017 C C . LEU B 1 60 ? 21.764 -7.186 -2.378 1.00 16.07 60 LEU B C 1
ATOM 2018 O O . LEU B 1 60 ? 20.993 -7.558 -3.269 1.00 16.84 60 LEU B O 1
ATOM 2023 N N . LYS B 1 61 ? 22.094 -7.960 -1.339 1.00 13.79 61 LYS B N 1
ATOM 2024 C CA . LYS B 1 61 ? 21.502 -9.285 -1.157 1.00 16.30 61 LYS B CA 1
ATOM 2025 C C . LYS B 1 61 ? 21.526 -10.066 -2.463 1.00 16.06 61 LYS B C 1
ATOM 2026 O O . LYS B 1 61 ? 20.508 -10.596 -2.903 1.00 16.41 61 LYS B O 1
ATOM 2032 N N . ILE B 1 62 ? 22.689 -10.113 -3.108 1.00 15.26 62 ILE B N 1
ATOM 2033 C CA . ILE B 1 62 ? 22.768 -10.693 -4.440 1.00 16.84 62 ILE B CA 1
ATOM 2034 C C . ILE B 1 62 ? 22.276 -12.133 -4.464 1.00 17.05 62 ILE B C 1
ATOM 2035 O O . ILE B 1 62 ? 22.678 -12.966 -3.652 1.00 16.92 62 ILE B O 1
ATOM 2040 N N . ALA B 1 63 ? 21.373 -12.419 -5.387 1.00 14.41 63 ALA B N 1
ATOM 2041 C CA . ALA B 1 63 ? 20.691 -13.683 -5.390 1.00 15.28 63 ALA B CA 1
ATOM 2042 C C . ALA B 1 63 ? 20.337 -14.055 -6.814 1.00 14.99 63 ALA B C 1
ATOM 2043 O O . ALA B 1 63 ? 19.194 -14.346 -7.135 1.00 15.40 63 ALA B O 1
ATOM 2045 N N . ASP B 1 64 ? 21.344 -14.052 -7.686 1.00 15.80 64 ASP B N 1
ATOM 2046 C CA . ASP B 1 64 ? 21.112 -14.404 -9.083 1.00 16.12 64 ASP B CA 1
ATOM 2047 C C . ASP B 1 64 ? 21.972 -15.601 -9.463 1.00 16.51 64 ASP B C 1
ATOM 2048 O O . ASP B 1 64 ? 22.857 -16.004 -8.704 1.00 17.83 64 ASP B O 1
ATOM 2053 N N . VAL B 1 65 ? 21.719 -16.151 -10.644 1.00 18.65 65 VAL B N 1
ATOM 2054 C CA . VAL B 1 65 ? 22.490 -17.293 -11.105 1.00 20.18 65 VAL B CA 1
ATOM 2055 C C . VAL B 1 65 ? 23.972 -16.912 -11.115 1.00 22.35 65 VAL B C 1
ATOM 2056 O O . VAL B 1 65 ? 24.327 -15.748 -11.282 1.00 20.45 65 VAL B O 1
ATOM 2060 N N . PRO B 1 66 ? 24.853 -17.893 -10.896 1.00 20.37 66 PRO B N 1
ATOM 2061 C CA . PRO B 1 66 ? 26.230 -17.571 -10.509 1.00 20.39 66 PRO B CA 1
ATOM 2062 C C . PRO B 1 66 ? 27.042 -16.782 -11.541 1.00 21.60 66 PRO B C 1
ATOM 2063 O O . PRO B 1 66 ? 27.936 -16.033 -11.141 1.00 22.44 66 PRO B O 1
ATOM 2067 N N . HIS B 1 67 ? 26.761 -16.929 -12.829 1.00 22.04 67 HIS B N 1
ATOM 2068 C CA . HIS B 1 67 ? 27.501 -16.137 -13.798 1.00 24.47 67 HIS B CA 1
ATOM 2069 C C . HIS B 1 67 ? 27.211 -14.654 -13.606 1.00 24.23 67 HIS B C 1
ATOM 2070 O O . HIS B 1 67 ? 28.121 -13.810 -13.664 1.00 25.17 67 HIS B O 1
ATOM 2077 N N . VAL B 1 68 ? 25.939 -14.338 -13.388 1.00 23.50 68 VAL B N 1
ATOM 2078 C CA . VAL B 1 68 ? 25.523 -12.964 -13.141 1.00 20.79 68 VAL B CA 1
ATOM 2079 C C . VAL B 1 68 ? 26.076 -12.500 -11.804 1.00 21.28 68 VAL B C 1
ATOM 2080 O O . VAL B 1 68 ? 26.672 -11.425 -11.701 1.00 22.68 68 VAL B O 1
ATOM 2084 N N . ALA B 1 69 ? 25.906 -13.325 -10.779 1.00 18.53 69 ALA B N 1
ATOM 2085 C CA . ALA B 1 69 ? 26.354 -12.968 -9.443 1.00 18.94 69 ALA B CA 1
ATOM 2086 C C . ALA B 1 69 ? 27.857 -12.730 -9.395 1.00 21.40 69 ALA B C 1
ATOM 2087 O O . ALA B 1 69 ? 28.309 -11.749 -8.812 1.00 21.41 69 ALA B O 1
ATOM 2089 N N . SER B 1 70 ? 28.631 -13.629 -10.002 1.00 23.34 70 SER B N 1
ATOM 2090 C CA . SER B 1 70 ? 30.084 -13.486 -9.972 1.00 23.63 70 SER B CA 1
ATOM 2091 C C . SER B 1 70 ? 30.545 -12.225 -10.707 1.00 21.85 70 SER B C 1
ATOM 2092 O O . SER B 1 70 ? 31.469 -11.543 -10.256 1.00 26.37 70 SER B O 1
ATOM 2095 N N . ARG B 1 71 ? 29.896 -11.905 -11.824 1.00 20.75 71 ARG B N 1
ATOM 2096 C CA . ARG B 1 71 ? 30.233 -10.690 -12.549 1.00 24.74 71 ARG B CA 1
ATOM 2097 C C . ARG B 1 71 ? 29.830 -9.431 -11.775 1.00 26.95 71 ARG B C 1
ATOM 2098 O O . ARG B 1 71 ? 30.523 -8.423 -11.834 1.00 26.54 71 ARG B O 1
ATOM 2106 N N . VAL B 1 72 ? 28.723 -9.496 -11.037 1.00 23.36 72 VAL B N 1
ATOM 2107 C CA . VAL B 1 72 ? 28.294 -8.361 -10.223 1.00 21.50 72 VAL B CA 1
ATOM 2108 C C . VAL B 1 72 ? 29.274 -8.157 -9.073 1.00 24.69 72 VAL B C 1
ATOM 2109 O O . VAL B 1 72 ? 29.663 -7.024 -8.764 1.00 22.67 72 VAL B O 1
ATOM 2113 N N . VAL B 1 73 ? 29.685 -9.252 -8.441 1.00 20.14 73 VAL B N 1
ATOM 2114 C CA . VAL B 1 73 ? 30.693 -9.170 -7.387 1.00 24.00 73 VAL B CA 1
ATOM 2115 C C . VAL B 1 73 ? 31.963 -8.509 -7.908 1.00 25.25 73 VAL B C 1
ATOM 2116 O O . VAL B 1 73 ? 32.507 -7.594 -7.283 1.00 25.01 73 VAL B O 1
ATOM 2120 N N . GLU B 1 74 ? 32.440 -8.981 -9.051 1.00 25.70 74 GLU B N 1
ATOM 2121 C CA . GLU B 1 74 ? 33.683 -8.459 -9.608 1.00 27.61 74 GLU B CA 1
ATOM 2122 C C . GLU B 1 74 ? 33.563 -6.982 -9.953 1.00 28.53 74 GLU B C 1
ATOM 2123 O O . GLU B 1 74 ? 34.483 -6.207 -9.692 1.00 27.24 74 GLU B O 1
ATOM 2129 N N . LYS B 1 75 ? 32.427 -6.593 -10.529 1.00 25.87 75 LYS B N 1
ATOM 2130 C CA . LYS B 1 75 ? 32.195 -5.197 -10.895 1.00 27.26 75 LYS B CA 1
ATOM 2131 C C . LYS B 1 75 ? 32.191 -4.295 -9.662 1.00 25.16 75 LYS B C 1
ATOM 2132 O O . LYS B 1 75 ? 32.779 -3.220 -9.668 1.00 25.61 75 LYS B O 1
ATOM 2138 N N . LEU B 1 76 ? 31.529 -4.739 -8.601 1.00 20.95 76 LEU B N 1
ATOM 2139 C CA . LEU B 1 76 ? 31.524 -3.990 -7.352 1.00 21.03 76 LEU B CA 1
ATOM 2140 C C . LEU B 1 76 ? 32.912 -3.903 -6.744 1.00 23.28 76 LEU B C 1
ATOM 2141 O O . LEU B 1 76 ? 33.309 -2.856 -6.228 1.00 25.00 76 LEU B O 1
ATOM 2146 N N . VAL B 1 77 ? 33.649 -5.010 -6.784 1.00 25.06 77 VAL B N 1
ATOM 2147 C CA . VAL B 1 77 ? 35.001 -5.025 -6.241 1.00 24.47 77 VAL B CA 1
ATOM 2148 C C . VAL B 1 77 ? 35.888 -4.082 -7.043 1.00 25.42 77 VAL B C 1
ATOM 2149 O O . VAL B 1 77 ? 36.636 -3.292 -6.474 1.00 27.25 77 VAL B O 1
ATOM 2153 N N . ASN B 1 78 ? 35.772 -4.146 -8.363 1.00 27.39 78 ASN B N 1
ATOM 2154 C CA . ASN B 1 78 ? 36.522 -3.236 -9.225 1.00 32.61 78 ASN B CA 1
ATOM 2155 C C . ASN B 1 78 ? 36.215 -1.764 -8.962 1.00 35.03 78 ASN B C 1
ATOM 2156 O O . ASN B 1 78 ? 37.070 -0.906 -9.167 1.00 34.45 78 ASN B O 1
ATOM 2161 N N . ARG B 1 79 ? 35.004 -1.469 -8.497 1.00 27.96 79 ARG B N 1
ATOM 2162 C CA . ARG B 1 79 ? 34.633 -0.088 -8.197 1.00 26.18 79 ARG B CA 1
ATOM 2163 C C . ARG B 1 79 ? 35.036 0.338 -6.793 1.00 29.34 79 ARG B C 1
ATOM 2164 O O . ARG B 1 79 ? 34.816 1.485 -6.404 1.00 35.78 79 ARG B O 1
ATOM 2172 N N . GLY B 1 80 ? 35.601 -0.587 -6.023 1.00 24.76 80 GLY B N 1
ATOM 2173 C CA . GLY B 1 80 ? 36.135 -0.242 -4.720 1.00 26.79 80 GLY B CA 1
ATOM 2174 C C . GLY B 1 80 ? 35.643 -1.067 -3.546 1.00 28.48 80 GLY B C 1
ATOM 2175 O O . GLY B 1 80 ? 36.081 -0.860 -2.414 1.00 30.62 80 GLY B O 1
ATOM 2176 N N . ALA B 1 81 ? 34.731 -1.996 -3.800 1.00 26.64 81 ALA B N 1
ATOM 2177 C CA . ALA B 1 81 ? 34.190 -2.812 -2.723 1.00 22.60 81 ALA B CA 1
ATOM 2178 C C . ALA B 1 81 ? 35.214 -3.827 -2.251 1.00 23.45 81 ALA B C 1
ATOM 2179 O O . ALA B 1 81 ? 35.923 -4.419 -3.060 1.00 25.43 81 ALA B O 1
ATOM 2181 N N A CYS B 1 82 ? 35.251 -4.027 -0.939 0.34 22.96 82 CYS B N 1
ATOM 2182 N N B CYS B 1 82 ? 35.311 -4.033 -0.942 0.66 22.91 82 CYS B N 1
ATOM 2183 C CA A CYS B 1 82 ? 36.136 -4.992 -0.312 0.34 24.22 82 CYS B CA 1
ATOM 2184 C CA B CYS B 1 82 ? 36.186 -5.082 -0.438 0.66 24.12 82 CYS B CA 1
ATOM 2185 C C A CYS B 1 82 ? 35.500 -6.382 -0.301 0.34 25.34 82 CYS B C 1
ATOM 2186 C C B CYS B 1 82 ? 35.480 -6.426 -0.583 0.66 25.52 82 CYS B C 1
ATOM 2187 O O A CYS B 1 82 ? 36.195 -7.391 -0.232 0.34 24.54 82 CYS B O 1
ATOM 2188 O O B CYS B 1 82 ? 36.092 -7.444 -0.908 0.66 22.03 82 CYS B O 1
ATOM 2193 N N . CYS B 1 83 ? 34.173 -6.418 -0.371 1.00 21.73 83 CYS B N 1
ATOM 2194 C CA . CYS B 1 83 ? 33.423 -7.664 -0.411 1.00 19.57 83 CYS B CA 1
ATOM 2195 C C . CYS B 1 83 ? 31.930 -7.409 -0.581 1.00 19.41 83 CYS B C 1
ATOM 2196 O O . CYS B 1 83 ? 31.455 -6.269 -0.471 1.00 19.23 83 CYS B O 1
ATOM 2199 N N . VAL B 1 84 ? 31.195 -8.491 -0.825 1.00 17.42 84 VAL B N 1
ATOM 2200 C CA . VAL B 1 84 ? 29.828 -8.395 -1.313 1.00 17.42 84 VAL B CA 1
ATOM 2201 C C . VAL B 1 84 ? 28.997 -9.493 -0.671 1.00 17.44 84 VAL B C 1
ATOM 2202 O O . VAL B 1 84 ? 29.441 -10.630 -0.591 1.00 18.80 84 VAL B O 1
ATOM 2206 N N . ILE B 1 85 ? 27.801 -9.148 -0.198 1.00 14.12 85 ILE B N 1
ATOM 2207 C CA . ILE B 1 85 ? 26.911 -10.133 0.419 1.00 14.18 85 ILE B CA 1
ATOM 2208 C C . ILE B 1 85 ? 26.035 -10.815 -0.618 1.00 14.24 85 ILE B C 1
ATOM 2209 O O . ILE B 1 85 ? 25.388 -10.147 -1.435 1.00 14.69 85 ILE B O 1
ATOM 2214 N N . VAL B 1 86 ? 25.992 -12.145 -0.559 1.00 14.74 86 VAL B N 1
ATOM 2215 C CA . VAL B 1 86 ? 25.183 -12.929 -1.471 1.00 13.18 86 VAL B CA 1
ATOM 2216 C C . VAL B 1 86 ? 24.342 -13.908 -0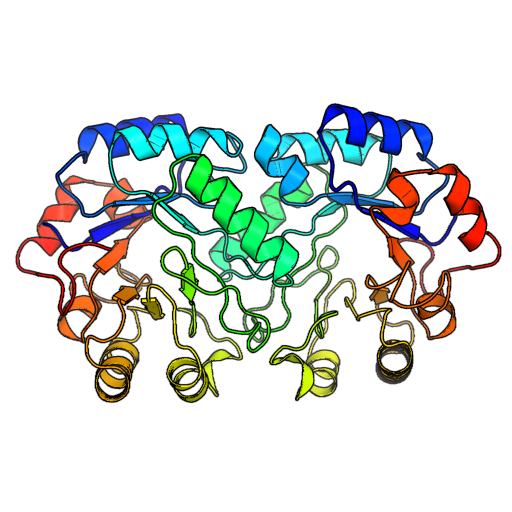.659 1.00 16.19 86 VAL B C 1
ATOM 2217 O O . VAL B 1 86 ? 24.699 -14.242 0.463 1.00 15.98 86 VAL B O 1
ATOM 2221 N N . HIS B 1 87 ? 23.230 -14.347 -1.233 1.00 14.43 87 HIS B N 1
ATOM 2222 C CA . HIS B 1 87 ? 22.347 -15.327 -0.600 1.00 12.57 87 HIS B CA 1
ATOM 2223 C C . HIS B 1 87 ? 22.792 -16.767 -0.746 1.00 14.00 87 HIS B C 1
ATOM 2224 O O . HIS B 1 87 ? 22.974 -17.281 -1.862 1.00 17.01 87 HIS B O 1
ATOM 2231 N N . GLY B 1 88 ? 22.909 -17.441 0.395 1.00 14.82 88 GLY B N 1
ATOM 2232 C CA . GLY B 1 88 ? 23.312 -18.835 0.395 1.00 16.42 88 GLY B CA 1
ATOM 2233 C C . GLY B 1 88 ? 22.283 -19.806 -0.169 1.00 14.52 88 GLY B C 1
ATOM 2234 O O . GLY B 1 88 ? 22.632 -20.951 -0.510 1.00 15.35 88 GLY B O 1
ATOM 2235 N N A PHE B 1 89 ? 21.032 -19.363 -0.290 0.61 13.29 89 PHE B N 1
ATOM 2236 N N B PHE B 1 89 ? 21.025 -19.384 -0.287 0.39 13.34 89 PHE B N 1
ATOM 2237 C CA A PHE B 1 89 ? 19.961 -20.224 -0.789 0.61 14.86 89 PHE B CA 1
ATOM 2238 C CA B PHE B 1 89 ? 20.004 -20.315 -0.766 0.39 14.86 89 PHE B CA 1
ATOM 2239 C C A PHE B 1 89 ? 20.256 -20.747 -2.192 0.61 15.51 89 PHE B C 1
ATOM 2240 C C B PHE B 1 89 ? 20.215 -20.730 -2.224 0.39 15.52 89 PHE B C 1
ATOM 2241 O O A PHE B 1 89 ? 19.727 -21.778 -2.610 0.61 17.21 89 PHE B O 1
ATOM 2242 O O B PHE B 1 89 ? 19.601 -21.685 -2.704 0.39 17.22 89 PHE B O 1
ATOM 2257 N N . LEU B 1 90 ? 21.107 -20.040 -2.924 1.00 15.46 90 LEU B N 1
ATOM 2258 C CA . LEU B 1 90 ? 21.397 -20.439 -4.295 1.00 17.62 90 LEU B CA 1
ATOM 2259 C C . LEU B 1 90 ? 22.327 -21.640 -4.375 1.00 15.66 90 LEU B C 1
ATOM 2260 O O . LEU B 1 90 ? 22.573 -22.147 -5.454 1.00 17.11 90 LEU B O 1
ATOM 2265 N N . HIS B 1 91 ? 22.809 -22.114 -3.232 1.00 15.64 91 HIS B N 1
ATOM 2266 C CA . HIS B 1 91 ? 23.639 -23.311 -3.215 1.00 16.20 91 HIS B CA 1
ATOM 2267 C C . HIS B 1 91 ? 22.919 -24.444 -3.949 1.00 15.27 91 HIS B C 1
ATOM 2268 O O . HIS B 1 91 ? 21.742 -24.687 -3.696 1.00 16.81 91 HIS B O 1
ATOM 2275 N N . PRO B 1 92 ? 23.636 -25.200 -4.813 1.00 15.82 92 PRO B N 1
ATOM 2276 C CA . PRO B 1 92 ? 25.085 -25.231 -5.029 1.00 16.65 92 PRO B CA 1
ATOM 2277 C C . PRO B 1 92 ? 25.594 -24.273 -6.107 1.00 17.91 92 PRO B C 1
ATOM 2278 O O . PRO B 1 92 ? 26.772 -24.305 -6.460 1.00 21.67 92 PRO B O 1
ATOM 2282 N N . SER B 1 93 ? 24.710 -23.433 -6.627 1.00 16.30 93 SER B N 1
ATOM 2283 C CA . SER B 1 93 ? 25.116 -22.475 -7.655 1.00 17.89 93 SER B CA 1
ATOM 2284 C C . SER B 1 93 ? 25.483 -21.137 -7.058 1.00 18.20 93 SER B C 1
ATOM 2285 O O . SER B 1 93 ? 24.883 -20.107 -7.384 1.00 22.99 93 SER B O 1
ATOM 2288 N N . LEU B 1 94 ? 26.482 -21.151 -6.193 1.00 19.35 94 LEU B N 1
ATOM 2289 C CA . LEU B 1 94 ? 26.885 -19.988 -5.426 1.00 20.35 94 LEU B CA 1
ATOM 2290 C C . LEU B 1 94 ? 28.228 -19.492 -5.943 1.00 21.24 94 LEU B C 1
ATOM 2291 O O . LEU B 1 94 ? 29.076 -20.303 -6.317 1.00 22.02 94 LEU B O 1
ATOM 2296 N N . PRO B 1 95 ? 28.442 -18.169 -5.968 1.00 19.46 95 PRO B N 1
ATOM 2297 C CA . PRO B 1 95 ? 29.790 -17.699 -6.317 1.00 17.92 95 PRO B CA 1
ATOM 2298 C C . PRO B 1 95 ? 30.756 -18.068 -5.195 1.00 22.43 95 PRO B C 1
ATOM 2299 O O . PRO B 1 95 ? 30.319 -18.345 -4.081 1.00 23.22 95 PRO B O 1
ATOM 2303 N N . ARG B 1 96 ? 32.047 -18.111 -5.494 1.00 26.75 96 ARG B N 1
ATOM 2304 C CA . ARG B 1 96 ? 33.038 -18.532 -4.510 1.00 26.37 96 ARG B CA 1
ATOM 2305 C C . ARG B 1 96 ? 34.062 -17.430 -4.312 1.00 25.59 96 ARG B C 1
ATOM 2306 O O . ARG B 1 96 ? 34.068 -16.449 -5.043 1.00 25.32 96 ARG B O 1
ATOM 2314 N N . GLY B 1 97 ? 34.924 -17.591 -3.314 1.00 23.72 97 GLY B N 1
ATOM 2315 C CA . GLY B 1 97 ? 36.093 -16.739 -3.206 1.00 23.04 97 GLY B CA 1
ATOM 2316 C C . GLY B 1 97 ? 36.114 -15.687 -2.119 1.00 22.46 97 GLY B C 1
ATOM 2317 O O . GLY B 1 97 ? 35.145 -15.497 -1.378 1.00 22.41 97 GLY B O 1
ATOM 2318 N N . GLN B 1 98 ? 37.227 -14.966 -2.057 1.00 19.25 98 GLN B N 1
ATOM 2319 C CA . GLN B 1 98 ? 37.526 -14.095 -0.935 1.00 20.94 98 GLN B CA 1
ATOM 2320 C C . GLN B 1 98 ? 36.710 -12.806 -0.889 1.00 19.02 98 GLN B C 1
ATOM 2321 O O . GLN B 1 98 ? 36.819 -12.055 0.071 1.00 23.04 98 GLN B O 1
ATOM 2327 N N . HIS B 1 99 ? 35.926 -12.532 -1.928 1.00 17.33 99 HIS B N 1
ATOM 2328 C CA . HIS B 1 99 ? 35.111 -11.321 -1.927 1.00 19.46 99 HIS B CA 1
ATOM 2329 C C . HIS B 1 99 ? 33.671 -11.578 -1.538 1.00 20.47 99 HIS B C 1
ATOM 2330 O O . HIS B 1 99 ? 32.862 -10.655 -1.542 1.00 20.99 99 HIS B O 1
ATOM 2337 N N . VAL B 1 100 ? 33.363 -12.825 -1.195 1.00 17.69 100 VAL B N 1
ATOM 2338 C CA . VAL B 1 100 ? 31.979 -13.262 -1.028 1.00 16.55 100 VAL B CA 1
ATOM 2339 C C . VAL B 1 100 ? 31.632 -13.539 0.436 1.00 16.61 100 VAL B C 1
ATOM 2340 O O . VAL B 1 100 ? 32.228 -14.415 1.070 1.00 17.12 100 VAL B O 1
ATOM 2344 N N . TYR B 1 101 ? 30.690 -12.775 0.980 1.00 15.94 101 TYR B N 1
ATOM 2345 C CA . TYR B 1 101 ? 30.034 -13.126 2.242 1.00 15.28 101 TYR B CA 1
ATOM 2346 C C . TYR B 1 101 ? 28.714 -13.822 1.912 1.00 16.89 101 TYR B C 1
ATOM 2347 O O . TYR B 1 101 ? 27.951 -13.353 1.065 1.00 16.01 101 TYR B O 1
ATOM 2356 N N . VAL B 1 102 ? 28.441 -14.930 2.581 1.00 14.96 102 VAL B N 1
ATOM 2357 C CA . VAL B 1 102 ? 27.255 -15.724 2.296 1.00 15.52 102 VAL B CA 1
ATOM 2358 C C . VAL B 1 102 ? 26.247 -15.639 3.429 1.00 16.38 102 VAL B C 1
ATOM 2359 O O . VAL B 1 102 ? 26.517 -16.067 4.560 1.00 16.76 102 VAL B O 1
ATOM 2363 N N A LEU B 1 103 ? 25.083 -15.084 3.113 0.51 15.07 103 LEU B N 1
ATOM 2364 N N B LEU B 1 103 ? 25.081 -15.086 3.125 0.49 15.09 103 LEU B N 1
ATOM 2365 C CA A LEU B 1 103 ? 23.982 -14.996 4.064 0.51 14.40 103 LEU B CA 1
ATOM 2366 C CA B LEU B 1 103 ? 24.024 -14.994 4.119 0.49 14.41 103 LEU B CA 1
ATOM 2367 C C A LEU B 1 103 ? 23.331 -16.366 4.170 0.51 14.59 103 LEU B C 1
ATOM 2368 C C B LEU B 1 103 ? 23.291 -16.323 4.190 0.49 14.57 103 LEU B C 1
ATOM 2369 O O A LEU B 1 103 ? 22.948 -16.946 3.153 0.51 15.60 103 LEU B O 1
ATOM 2370 O O B LEU B 1 103 ? 22.802 -16.822 3.178 0.49 15.53 103 LEU B O 1
ATOM 2379 N N . VAL B 1 104 ? 23.229 -16.904 5.388 1.00 15.62 104 VAL B N 1
ATOM 2380 C CA . VAL B 1 104 ? 22.574 -18.206 5.576 1.00 16.27 104 VAL B CA 1
ATOM 2381 C C . VAL B 1 104 ? 21.386 -18.209 6.544 1.00 14.39 104 VAL B C 1
ATOM 2382 O O . VAL B 1 104 ? 20.751 -19.242 6.732 1.00 16.88 104 VAL B O 1
ATOM 2386 N N . LYS B 1 105 ? 21.090 -17.061 7.148 1.00 14.88 105 LYS B N 1
ATOM 2387 C CA . LYS B 1 105 ? 19.902 -16.936 7.991 1.00 15.72 105 LYS B CA 1
ATOM 2388 C C . LYS B 1 105 ? 19.638 -15.452 8.148 1.00 15.95 105 LYS B C 1
ATOM 2389 O O . LYS B 1 105 ? 20.580 -14.665 8.218 1.00 17.11 105 LYS B O 1
ATOM 2395 N N . MET B 1 106 ? 18.368 -15.057 8.175 1.00 16.08 106 MET B N 1
ATOM 2396 C CA . MET B 1 106 ? 18.019 -13.639 8.228 1.00 16.62 106 MET B CA 1
ATOM 2397 C C . MET B 1 106 ? 17.465 -13.270 9.586 1.00 18.71 106 MET B C 1
ATOM 2398 O O . MET B 1 106 ? 17.115 -14.147 10.381 1.00 17.42 106 MET B O 1
ATOM 2403 N N . THR B 1 107 ? 17.362 -11.967 9.832 1.00 18.68 107 THR B N 1
ATOM 2404 C CA . THR B 1 107 ? 16.775 -11.476 11.067 1.00 18.14 107 THR B CA 1
ATOM 2405 C C . THR B 1 107 ? 15.262 -11.692 11.098 1.00 24.03 107 THR B C 1
ATOM 2406 O O . THR B 1 107 ? 14.652 -11.638 12.162 1.00 24.22 107 THR B O 1
ATOM 2410 N N . ALA B 1 108 ? 14.669 -11.925 9.928 1.00 16.07 108 ALA B N 1
ATOM 2411 C CA . ALA B 1 108 ? 13.241 -12.200 9.783 1.00 18.66 108 ALA B CA 1
ATOM 2412 C C . ALA B 1 108 ? 13.040 -13.666 9.428 1.00 17.14 108 ALA B C 1
ATOM 2413 O O . ALA B 1 108 ? 13.948 -14.301 8.884 1.00 16.04 108 ALA B O 1
ATOM 2415 N N . PRO B 1 109 ? 11.847 -14.217 9.698 1.00 17.81 109 PRO B N 1
ATOM 2416 C CA . PRO B 1 109 ? 11.613 -15.637 9.402 1.00 16.71 109 PRO B CA 1
ATOM 2417 C C . PRO B 1 109 ? 11.571 -15.944 7.904 1.00 15.90 109 PRO B C 1
ATOM 2418 O O . PRO B 1 109 ? 10.848 -15.285 7.156 1.00 16.52 109 PRO B O 1
ATOM 2422 N N . THR B 1 110 ? 12.347 -16.943 7.487 1.00 16.64 110 THR B N 1
ATOM 2423 C CA . THR B 1 110 ? 12.437 -17.345 6.077 1.00 16.62 110 THR B CA 1
ATOM 2424 C C . THR B 1 110 ? 12.676 -18.839 5.993 1.00 16.28 110 THR B C 1
ATOM 2425 O O . THR B 1 110 ? 12.829 -19.513 7.019 1.00 16.39 110 THR B O 1
ATOM 2429 N N . ILE B 1 111 ? 12.736 -19.371 4.772 1.00 16.16 111 ILE B N 1
ATOM 2430 C CA . ILE B 1 111 ? 13.021 -20.795 4.610 1.00 15.70 111 ILE B CA 1
ATOM 2431 C C . ILE B 1 111 ? 14.425 -21.196 5.110 1.00 16.20 111 ILE B C 1
ATOM 2432 O O . ILE B 1 111 ? 14.696 -22.368 5.385 1.00 16.94 111 ILE B O 1
ATOM 2437 N N . TYR B 1 112 ? 15.324 -20.227 5.254 1.00 15.21 112 TYR B N 1
ATOM 2438 C CA . TYR B 1 112 ? 16.628 -20.542 5.825 1.00 15.89 112 TYR B CA 1
ATOM 2439 C C . TYR B 1 112 ? 16.490 -21.172 7.205 1.00 17.32 112 TYR B C 1
ATOM 2440 O O . TYR B 1 112 ? 17.364 -21.909 7.645 1.00 17.39 112 TYR B O 1
ATOM 2449 N N . ASP B 1 113 ? 15.421 -20.823 7.917 1.00 15.70 113 ASP B N 1
ATOM 2450 C CA . ASP B 1 113 ? 15.371 -21.178 9.330 1.00 19.32 113 ASP B CA 1
ATOM 2451 C C . ASP B 1 113 ? 15.324 -22.675 9.576 1.00 21.59 113 ASP B C 1
ATOM 2452 O O . ASP B 1 113 ? 15.754 -23.145 10.622 1.00 22.79 113 ASP B O 1
ATOM 2457 N N . GLU B 1 114 ? 14.832 -23.423 8.601 1.00 19.95 114 GLU B N 1
ATOM 2458 C CA . GLU B 1 114 ? 14.771 -24.867 8.751 1.00 25.45 114 GLU B CA 1
ATOM 2459 C C . GLU B 1 114 ? 16.053 -25.586 8.319 1.00 23.06 114 GLU B C 1
ATOM 2460 O O . GLU B 1 114 ? 16.156 -26.798 8.484 1.00 26.52 114 GLU B O 1
ATOM 2466 N N . MET B 1 115 ? 17.038 -24.860 7.787 1.00 19.65 115 MET B N 1
ATOM 2467 C CA . MET B 1 115 ? 18.205 -25.539 7.226 1.00 18.65 115 MET B CA 1
ATOM 2468 C C . MET B 1 115 ? 19.525 -24.767 7.317 1.00 18.12 115 MET B C 1
ATOM 2469 O O . MET B 1 115 ? 20.515 -25.181 6.708 1.00 18.35 115 MET B O 1
ATOM 2474 N N . TRP B 1 116 ? 19.551 -23.669 8.058 1.00 17.49 116 TRP B N 1
ATOM 2475 C CA . TRP B 1 116 ? 20.683 -22.753 7.994 1.00 16.64 116 TRP B CA 1
ATOM 2476 C C . TRP B 1 116 ? 22.000 -23.417 8.392 1.00 21.44 116 TRP B C 1
ATOM 2477 O O . TRP B 1 116 ? 23.044 -23.143 7.808 1.00 17.48 116 TRP B O 1
ATOM 2488 N N . GLU B 1 117 ? 21.954 -24.306 9.369 1.00 19.17 117 GLU B N 1
ATOM 2489 C CA . GLU B 1 117 ? 23.182 -24.905 9.870 1.00 19.47 117 GLU B CA 1
ATOM 2490 C C . GLU B 1 117 ? 23.754 -25.912 8.871 1.00 18.92 117 GLU B C 1
ATOM 2491 O O . GLU B 1 117 ? 24.967 -25.952 8.644 1.00 20.38 117 GLU B O 1
ATOM 2497 N N . LYS B 1 118 ? 22.879 -26.692 8.247 1.00 18.11 118 LYS B N 1
ATOM 2498 C CA . LYS B 1 118 ? 23.300 -27.600 7.180 1.00 17.79 118 LYS B CA 1
ATOM 2499 C C . LYS B 1 118 ? 23.901 -26.811 6.014 1.00 19.23 118 LYS B C 1
ATOM 2500 O O . LYS B 1 118 ? 24.901 -27.210 5.423 1.00 21.19 118 LYS B O 1
ATOM 2506 N N . LEU B 1 119 ? 23.277 -25.695 5.672 1.00 18.37 119 LEU B N 1
ATOM 2507 C CA . LEU B 1 119 ? 23.773 -24.859 4.593 1.00 19.43 119 LEU B CA 1
ATOM 2508 C C . LEU B 1 119 ? 25.134 -24.286 4.962 1.00 19.30 119 LEU B C 1
ATOM 2509 O O . LEU B 1 119 ? 26.088 -24.336 4.172 1.00 18.72 119 LEU B O 1
ATOM 2514 N N . LEU B 1 120 ? 25.228 -23.750 6.173 1.00 18.67 120 LEU B N 1
ATOM 2515 C CA . LEU B 1 120 ? 26.493 -23.220 6.685 1.00 17.69 120 LEU B CA 1
ATOM 2516 C C . LEU B 1 120 ? 27.652 -24.203 6.519 1.00 21.46 120 LEU B C 1
ATOM 2517 O O . LEU B 1 120 ? 28.740 -23.829 6.065 1.00 20.64 120 LEU B O 1
ATOM 2522 N N . ASN B 1 121 ? 27.410 -25.450 6.899 1.00 19.53 121 ASN B N 1
ATOM 2523 C CA . ASN B 1 121 ? 28.420 -26.500 6.847 1.00 22.47 121 ASN B CA 1
ATOM 2524 C C . ASN B 1 121 ? 28.743 -26.956 5.419 1.00 25.53 121 ASN B C 1
ATOM 2525 O O . ASN B 1 121 ? 29.809 -27.515 5.172 1.00 26.94 121 ASN B O 1
ATOM 2530 N N . SER B 1 122 ? 27.835 -26.695 4.483 1.00 21.42 122 SER B N 1
ATOM 2531 C CA . SER B 1 122 ? 28.007 -27.102 3.083 1.00 19.80 122 SER B CA 1
ATOM 2532 C C . SER B 1 122 ? 28.833 -26.104 2.269 1.00 25.36 122 SER B C 1
ATOM 2533 O O . SER B 1 122 ? 29.383 -26.454 1.223 1.00 26.44 122 SER B O 1
ATOM 2536 N N . VAL B 1 123 ? 28.895 -24.862 2.736 1.00 20.15 123 VAL B N 1
ATOM 2537 C CA . VAL B 1 123 ? 29.554 -23.795 1.989 1.00 22.08 123 VAL B CA 1
ATOM 2538 C C . VAL B 1 123 ? 31.007 -23.619 2.436 1.00 21.07 123 VAL B C 1
ATOM 2539 O O . VAL B 1 123 ? 31.293 -23.362 3.608 1.00 21.76 123 VAL B O 1
ATOM 2543 N N . GLN B 1 124 ? 31.930 -23.740 1.488 1.00 23.50 124 GLN B N 1
ATOM 2544 C CA . GLN B 1 124 ? 33.346 -23.520 1.766 1.00 22.22 124 GLN B CA 1
ATOM 2545 C C . GLN B 1 124 ? 33.905 -22.516 0.766 1.00 21.10 124 GLN B C 1
ATOM 2546 O O . GLN B 1 124 ? 33.221 -22.132 -0.180 1.00 23.43 124 GLN B O 1
ATOM 2552 N N . ASP B 1 125 ? 35.142 -22.086 0.985 1.00 23.09 125 ASP B N 1
ATOM 2553 C CA . ASP B 1 125 ? 35.867 -21.301 -0.006 1.00 25.44 125 ASP B CA 1
ATOM 2554 C C . ASP B 1 125 ? 35.177 -19.971 -0.284 1.00 24.96 125 ASP B C 1
ATOM 2555 O O . ASP B 1 125 ? 35.056 -19.559 -1.439 1.00 25.45 125 ASP B O 1
ATOM 2560 N N . VAL B 1 126 ? 34.708 -19.324 0.786 1.00 18.97 126 VAL B N 1
ATOM 2561 C CA . VAL B 1 126 ? 34.172 -17.963 0.735 1.00 16.97 126 VAL B CA 1
ATOM 2562 C C . VAL B 1 126 ? 34.833 -17.145 1.840 1.00 18.01 126 VAL B C 1
ATOM 2563 O O . VAL B 1 126 ? 35.588 -17.674 2.660 1.00 19.94 126 VAL B O 1
ATOM 2567 N N . ARG B 1 127 ? 34.569 -15.843 1.876 1.00 18.32 127 ARG B N 1
ATOM 2568 C CA . ARG B 1 127 ? 35.171 -14.990 2.885 1.00 15.72 127 ARG B CA 1
ATOM 2569 C C . ARG B 1 127 ? 34.552 -15.222 4.254 1.00 19.63 127 ARG B C 1
ATOM 2570 O O . ARG B 1 127 ? 35.227 -15.184 5.287 1.00 17.49 127 ARG B O 1
ATOM 2578 N N . GLY B 1 128 ? 33.247 -15.420 4.274 1.00 16.62 128 GLY B N 1
ATOM 2579 C CA . GLY B 1 128 ? 32.574 -15.519 5.550 1.00 17.80 128 GLY B CA 1
ATOM 2580 C C . GLY B 1 128 ? 31.078 -15.615 5.395 1.00 17.49 128 GLY B C 1
ATOM 2581 O O . GLY B 1 128 ? 30.570 -15.766 4.285 1.00 16.96 128 GLY B O 1
ATOM 2582 N N . PHE B 1 129 ? 30.389 -15.525 6.529 1.00 16.65 129 PHE B N 1
ATOM 2583 C CA . PHE B 1 129 ? 28.952 -15.714 6.582 1.00 16.49 129 PHE B CA 1
ATOM 2584 C C . PHE B 1 129 ? 28.290 -14.547 7.267 1.00 13.97 129 PHE B C 1
ATOM 2585 O O . PHE B 1 129 ? 28.897 -13.871 8.094 1.00 15.47 129 PHE B O 1
ATOM 2593 N N . VAL B 1 130 ? 27.038 -14.311 6.891 1.00 14.42 130 VAL B N 1
ATOM 2594 C CA . VAL B 1 130 ? 26.199 -13.325 7.559 1.00 14.48 130 VAL B CA 1
ATOM 2595 C C . VAL B 1 130 ? 25.157 -14.081 8.382 1.00 13.79 130 VAL B C 1
ATOM 2596 O O . VAL B 1 130 ? 24.429 -14.922 7.849 1.00 14.93 130 VAL B O 1
ATOM 2600 N N . LEU B 1 131 ? 25.100 -13.787 9.682 1.00 16.14 131 LEU B N 1
ATOM 2601 C CA . LEU B 1 131 ? 24.168 -14.463 10.599 1.00 14.19 131 LEU B CA 1
ATOM 2602 C C . LEU B 1 131 ? 23.507 -13.419 11.467 1.00 16.52 131 LEU B C 1
ATOM 2603 O O . LEU B 1 131 ? 24.132 -12.431 11.823 1.00 16.01 131 LEU B O 1
ATOM 2608 N N . PRO B 1 132 ? 22.243 -13.648 11.846 1.00 16.00 132 PRO B N 1
ATOM 2609 C CA . PRO B 1 132 ? 21.452 -12.603 12.516 1.00 17.76 132 PRO B CA 1
ATOM 2610 C C . PRO B 1 132 ? 21.853 -12.355 13.970 1.00 18.01 132 PRO B C 1
ATOM 2611 O O . PRO B 1 132 ? 21.783 -13.257 14.807 1.00 19.24 132 PRO B O 1
ATOM 2615 N N . GLY B 1 133 ? 22.260 -11.126 14.256 1.00 19.07 133 GLY B N 1
ATOM 2616 C CA . GLY B 1 133 ? 22.695 -10.734 15.584 1.00 18.54 133 GLY B CA 1
ATOM 2617 C C . GLY B 1 133 ? 21.571 -10.616 16.600 1.00 19.40 133 GLY B C 1
ATOM 2618 O O . GLY B 1 133 ? 21.848 -10.479 17.790 1.00 24.43 133 GLY B O 1
ATOM 2619 N N . ASN B 1 134 ? 20.320 -10.643 16.145 1.00 22.01 134 ASN B N 1
ATOM 2620 C CA . ASN B 1 134 ? 19.202 -10.692 17.084 1.00 22.37 134 ASN B CA 1
ATOM 2621 C C . ASN B 1 134 ? 18.966 -12.122 17.561 1.00 21.85 134 ASN B C 1
ATOM 2622 O O . ASN B 1 134 ? 18.033 -12.381 18.323 1.00 21.38 134 ASN B O 1
ATOM 2627 N N . GLN B 1 135 ? 19.827 -13.040 17.116 1.00 19.91 135 GLN B N 1
ATOM 2628 C CA . GLN B 1 135 ? 19.770 -14.441 17.528 1.00 19.28 135 GLN B CA 1
ATOM 2629 C C . GLN B 1 135 ? 21.173 -14.923 17.901 1.00 20.44 135 GLN B C 1
ATOM 2630 O O . GLN B 1 135 ? 21.781 -15.727 17.197 1.00 19.32 135 GLN B O 1
ATOM 2636 N N . PRO B 1 136 ? 21.710 -14.414 19.017 1.00 19.70 136 PRO B N 1
ATOM 2637 C CA . PRO B 1 136 ? 23.083 -14.740 19.411 1.00 20.13 136 PRO B CA 1
ATOM 2638 C C . PRO B 1 136 ? 23.315 -16.250 19.464 1.00 21.06 136 PRO B C 1
ATOM 2639 O O . PRO B 1 136 ? 24.420 -16.712 19.173 1.00 21.23 136 PRO B O 1
ATOM 2643 N N . GLU B 1 137 ? 22.281 -17.019 19.798 1.00 20.28 137 GLU B N 1
ATOM 2644 C CA . GLU B 1 137 ? 22.440 -18.468 19.882 1.00 21.72 137 GLU B CA 1
ATOM 2645 C C . GLU B 1 137 ? 22.853 -19.058 18.540 1.00 20.72 137 GLU B C 1
ATOM 2646 O O . GLU B 1 137 ? 23.561 -20.063 18.477 1.00 20.79 137 GLU B O 1
ATOM 2652 N N . VAL B 1 138 ? 22.418 -18.417 17.459 1.00 19.29 138 VAL B N 1
ATOM 2653 C CA . VAL B 1 138 ? 22.740 -18.896 16.124 1.00 20.09 138 VAL B CA 1
ATOM 2654 C C . VAL B 1 138 ? 24.218 -18.641 15.814 1.00 18.02 138 VAL B C 1
ATOM 2655 O O . VAL B 1 138 ? 24.911 -19.500 15.255 1.00 18.20 138 VAL B O 1
ATOM 2659 N N . VAL B 1 139 ? 24.698 -17.456 16.193 1.00 20.18 139 VAL B N 1
ATOM 2660 C CA . VAL B 1 139 ? 26.106 -17.109 16.020 1.00 20.33 139 VAL B CA 1
ATOM 2661 C C . VAL B 1 139 ? 26.992 -18.087 16.782 1.00 20.13 139 VAL B C 1
ATOM 2662 O O . VAL B 1 139 ? 27.990 -18.590 16.263 1.00 21.49 139 VAL B O 1
ATOM 2666 N N . ALA B 1 140 ? 26.607 -18.389 18.020 1.00 20.14 140 ALA B N 1
ATOM 2667 C CA . ALA B 1 140 ? 27.399 -19.298 18.829 1.00 16.60 140 ALA B CA 1
ATOM 2668 C C . ALA B 1 140 ? 27.432 -20.707 18.254 1.00 20.33 140 ALA B C 1
ATOM 2669 O O . ALA B 1 140 ? 28.476 -21.378 18.263 1.00 22.61 140 ALA B O 1
ATOM 2671 N N . GLN B 1 141 ? 26.291 -21.174 17.757 1.00 19.26 141 GLN B N 1
ATOM 2672 C CA . GLN B 1 141 ? 26.232 -22.502 17.172 1.00 19.07 141 GLN B CA 1
ATOM 2673 C C . GLN B 1 141 ? 27.051 -22.564 15.884 1.00 21.15 141 GLN B C 1
ATOM 2674 O O . GLN B 1 141 ? 27.713 -23.561 15.601 1.00 19.38 141 GLN B O 1
ATOM 2680 N N . ALA B 1 142 ? 27.012 -21.486 15.111 1.00 20.17 142 ALA B N 1
ATOM 2681 C CA . ALA B 1 142 ? 27.834 -21.412 13.906 1.00 21.37 142 ALA B CA 1
ATOM 2682 C C . ALA B 1 142 ? 29.331 -21.611 14.210 1.00 24.85 142 ALA B C 1
ATOM 2683 O O . ALA B 1 142 ? 30.024 -22.313 13.474 1.00 24.33 142 ALA B O 1
ATOM 2685 N N . ARG B 1 143 ? 29.820 -21.017 15.301 1.00 24.78 143 ARG B N 1
ATOM 2686 C CA . ARG B 1 143 ? 31.229 -21.194 15.700 1.00 19.21 143 ARG B CA 1
ATOM 2687 C C . ARG B 1 143 ? 31.589 -22.604 16.157 1.00 29.28 143 ARG B C 1
ATOM 2688 O O . ARG B 1 143 ? 32.717 -23.060 15.952 1.00 25.55 143 ARG B O 1
ATOM 2696 N N . LYS B 1 144 ? 30.651 -23.294 16.793 1.00 23.85 144 LYS B N 1
ATOM 2697 C CA . LYS B 1 144 ? 30.910 -24.676 17.158 1.00 27.79 144 LYS B CA 1
ATOM 2698 C C . LYS B 1 144 ? 31.107 -25.491 15.890 1.00 30.80 144 LYS B C 1
ATOM 2699 O O . LYS B 1 144 ? 31.837 -26.483 15.891 1.00 35.95 144 LYS B O 1
ATOM 2705 N N . ARG B 1 145 ? 30.456 -25.064 14.807 1.00 26.53 145 ARG B N 1
ATOM 2706 C CA . ARG B 1 145 ? 30.554 -25.783 13.540 1.00 25.41 145 ARG B CA 1
ATOM 2707 C C . ARG B 1 145 ? 31.761 -25.348 12.700 1.00 23.63 145 ARG B C 1
ATOM 2708 O O . ARG B 1 145 ? 32.486 -26.194 12.189 1.00 27.01 145 ARG B O 1
ATOM 2716 N N . ILE B 1 146 ? 31.979 -24.044 12.550 1.00 24.88 146 ILE B N 1
ATOM 2717 C CA . ILE B 1 146 ? 33.022 -23.581 11.625 1.00 23.96 146 ILE B CA 1
ATOM 2718 C C . ILE B 1 146 ? 34.285 -23.017 12.283 1.00 21.56 146 ILE B C 1
ATOM 2719 O O . ILE B 1 146 ? 35.272 -22.748 11.597 1.00 22.49 146 ILE B O 1
ATOM 2724 N N . GLY B 1 147 ? 34.255 -22.830 13.598 1.00 23.86 147 GLY B N 1
ATOM 2725 C CA . GLY B 1 147 ? 35.358 -22.198 14.295 1.00 21.79 147 GLY B CA 1
ATOM 2726 C C . GLY B 1 147 ? 35.748 -20.880 13.649 1.00 21.66 147 GLY B C 1
ATOM 2727 O O . GLY B 1 147 ? 34.875 -20.118 13.191 1.00 21.15 147 GLY B O 1
ATOM 2728 N N . CYS B 1 148 ? 37.050 -20.608 13.599 1.00 20.12 148 CYS B N 1
ATOM 2729 C CA . CYS B 1 148 ? 37.546 -19.373 12.994 1.00 20.35 148 CYS B CA 1
ATOM 2730 C C . CYS B 1 148 ? 37.945 -19.564 11.529 1.00 17.88 148 CYS B C 1
ATOM 2731 O O . CYS B 1 148 ? 38.778 -18.811 11.015 1.00 20.62 148 CYS B O 1
ATOM 2734 N N . SER B 1 149 ? 37.372 -20.565 10.862 1.00 20.33 149 SER B N 1
ATOM 2735 C CA . SER B 1 149 ? 37.716 -20.853 9.471 1.00 21.32 149 SER B CA 1
ATOM 2736 C C . SER B 1 149 ? 37.252 -19.749 8.521 1.00 20.84 149 SER B C 1
ATOM 2737 O O . SER B 1 149 ? 37.852 -19.538 7.474 1.00 22.32 149 SER B O 1
ATOM 2740 N N . TYR B 1 150 ? 36.194 -19.048 8.908 1.00 19.45 150 TYR B N 1
ATOM 2741 C CA . TYR B 1 150 ? 35.598 -18.020 8.057 1.00 18.53 150 TYR B CA 1
ATOM 2742 C C . TYR B 1 150 ? 35.105 -16.878 8.929 1.00 18.44 150 TYR B C 1
ATOM 2743 O O . TYR B 1 150 ? 34.855 -17.076 10.106 1.00 18.07 150 TYR B O 1
ATOM 2752 N N . ARG B 1 151 ? 34.948 -15.689 8.353 1.00 17.86 151 ARG B N 1
ATOM 2753 C CA . ARG B 1 151 ? 34.397 -14.561 9.088 1.00 17.33 151 ARG B CA 1
ATOM 2754 C C . ARG B 1 151 ? 32.909 -14.732 9.345 1.00 15.78 151 ARG B C 1
ATOM 2755 O O . ARG B 1 151 ? 32.220 -15.413 8.578 1.00 16.65 151 ARG B O 1
ATOM 2763 N N . ILE B 1 152 ? 32.435 -14.115 10.428 1.00 16.86 152 ILE B N 1
ATOM 2764 C CA . ILE B 1 152 ? 31.001 -13.941 10.670 1.00 16.04 152 ILE B CA 1
ATOM 2765 C C . ILE B 1 152 ? 30.698 -12.472 10.930 1.00 15.60 152 ILE B C 1
ATOM 2766 O O . ILE B 1 152 ? 31.280 -11.851 11.818 1.00 16.78 152 ILE B O 1
ATOM 2771 N N . ILE B 1 153 ? 29.793 -11.908 10.136 1.00 15.98 153 ILE B N 1
ATOM 2772 C CA . ILE B 1 153 ? 29.292 -10.568 10.408 1.00 17.85 153 ILE B CA 1
ATOM 2773 C C . ILE B 1 153 ? 27.786 -10.638 10.672 1.00 16.10 153 ILE B C 1
ATOM 2774 O O . ILE B 1 153 ? 27.093 -11.510 10.138 1.00 16.15 153 ILE B O 1
ATOM 2779 N N . SER B 1 154 ? 27.292 -9.738 11.517 1.00 16.08 154 SER B N 1
ATOM 2780 C CA . SER B 1 154 ? 25.910 -9.829 12.013 1.00 18.10 154 SER B CA 1
ATOM 2781 C C . SER B 1 154 ? 25.178 -8.492 12.054 1.00 17.03 154 SER B C 1
ATOM 2782 O O . SER B 1 154 ? 25.621 -7.586 12.755 1.00 17.94 154 SER B O 1
ATOM 2785 N N . PRO B 1 155 ? 24.059 -8.369 11.309 1.00 15.85 155 PRO B N 1
ATOM 2786 C CA . PRO B 1 155 ? 23.113 -7.259 11.459 1.00 18.78 155 PRO B CA 1
ATOM 2787 C C . PRO B 1 155 ? 22.132 -7.592 12.579 1.00 19.74 155 PRO B C 1
ATOM 2788 O O . PRO B 1 155 ? 22.380 -8.520 13.336 1.00 20.58 155 PRO B O 1
ATOM 2792 N N . GLY B 1 156 ? 21.044 -6.842 12.689 1.00 19.62 156 GLY B N 1
ATOM 2793 C CA . GLY B 1 156 ? 20.044 -7.119 13.708 1.00 18.53 156 GLY B CA 1
ATOM 2794 C C . GLY B 1 156 ? 20.473 -6.697 15.099 1.00 22.61 156 GLY B C 1
ATOM 2795 O O . GLY B 1 156 ? 20.026 -7.277 16.094 1.00 22.85 156 GLY B O 1
ATOM 2796 N N . ILE B 1 157 ? 21.351 -5.698 15.157 1.00 20.95 157 ILE B N 1
ATOM 2797 C CA . ILE B 1 157 ? 21.866 -5.145 16.404 1.00 21.73 157 ILE B CA 1
ATOM 2798 C C . ILE B 1 157 ? 21.333 -3.727 16.564 1.00 24.52 157 ILE B C 1
ATOM 2799 O O . ILE B 1 157 ? 21.469 -2.898 15.668 1.00 24.36 157 ILE B O 1
ATOM 2804 N N . GLY B 1 158 ? 20.693 -3.464 17.697 1.00 27.37 158 GLY B N 1
ATOM 2805 C CA . GLY B 1 158 ? 20.087 -2.171 17.937 1.00 33.11 158 GLY B CA 1
ATOM 2806 C C . GLY B 1 158 ? 18.992 -2.284 18.976 1.00 34.14 158 GLY B C 1
ATOM 2807 O O . GLY B 1 158 ? 18.773 -3.358 19.534 1.00 29.50 158 GLY B O 1
ATOM 2808 N N . PRO B 1 159 ? 18.304 -1.168 19.248 1.00 34.36 159 PRO B N 1
ATOM 2809 C CA . PRO B 1 159 ? 17.263 -1.092 20.281 1.00 36.70 159 PRO B CA 1
ATOM 2810 C C . PRO B 1 159 ? 16.151 -2.123 20.081 1.00 36.93 159 PRO B C 1
ATOM 2811 O O . PRO B 1 159 ? 15.514 -2.550 21.051 1.00 32.76 159 PRO B O 1
ATOM 2815 N N . GLN B 1 160 ? 15.935 -2.518 18.829 1.00 36.98 160 GLN B N 1
ATOM 2816 C CA . GLN B 1 160 ? 14.867 -3.445 18.474 1.00 38.54 160 GLN B CA 1
ATOM 2817 C C . GLN B 1 160 ? 15.407 -4.849 18.187 1.00 39.47 160 GLN B C 1
ATOM 2818 O O . GLN B 1 160 ? 14.650 -5.774 17.879 1.00 38.73 160 GLN B O 1
ATOM 2824 N N . GLY B 1 161 ? 16.723 -5.002 18.276 1.00 34.18 161 GLY B N 1
ATOM 2825 C CA . GLY B 1 161 ? 17.348 -6.288 18.030 1.00 28.50 161 GLY B CA 1
ATOM 2826 C C . GLY B 1 161 ? 18.242 -6.694 19.177 1.00 32.02 161 GLY B C 1
ATOM 2827 O O . GLY B 1 161 ? 17.903 -6.505 20.348 1.00 33.33 161 GLY B O 1
ATOM 2828 N N . GLY B 1 162 ? 19.393 -7.258 18.844 1.00 26.66 162 GLY B N 1
ATOM 2829 C CA . GLY B 1 162 ? 20.364 -7.613 19.859 1.00 28.67 162 GLY B CA 1
ATOM 2830 C C . GLY B 1 162 ? 21.047 -6.380 20.414 1.00 31.34 162 GLY B C 1
ATOM 2831 O O . GLY B 1 162 ? 21.189 -5.365 19.728 1.00 28.35 162 GLY B O 1
ATOM 2832 N N . ARG B 1 163 ? 21.466 -6.475 21.669 1.00 30.70 163 ARG B N 1
ATOM 2833 C CA . ARG B 1 163 ? 22.211 -5.423 22.339 1.00 29.54 163 ARG B CA 1
ATOM 2834 C C . ARG B 1 163 ? 23.579 -5.283 21.670 1.00 27.71 163 ARG B C 1
ATOM 2835 O O . ARG B 1 163 ? 24.104 -6.259 21.133 1.00 27.00 163 ARG B O 1
ATOM 2843 N N . PRO B 1 164 ? 24.162 -4.072 21.689 1.00 24.09 164 PRO B N 1
ATOM 2844 C CA . PRO B 1 164 ? 25.500 -3.934 21.105 1.00 25.76 164 PRO B CA 1
ATOM 2845 C C . PRO B 1 164 ? 26.484 -4.908 21.749 1.00 26.13 164 PRO B C 1
ATOM 2846 O O . PRO B 1 164 ? 26.514 -5.032 22.974 1.00 28.70 164 PRO B O 1
ATOM 2850 N N . GLY B 1 165 ? 27.264 -5.605 20.927 1.00 21.42 165 GLY B N 1
ATOM 2851 C CA . GLY B 1 165 ? 28.198 -6.600 21.428 1.00 22.97 165 GLY B CA 1
ATOM 2852 C C . GLY B 1 165 ? 27.624 -7.996 21.600 1.00 23.76 165 GLY B C 1
ATOM 2853 O O . GLY B 1 165 ? 28.372 -8.961 21.746 1.00 25.81 165 GLY B O 1
ATOM 2854 N N . ALA B 1 166 ? 26.300 -8.114 21.597 1.00 21.97 166 ALA B N 1
ATOM 2855 C CA . ALA B 1 166 ? 25.647 -9.412 21.779 1.00 25.90 166 ALA B CA 1
ATOM 2856 C C . ALA B 1 166 ? 26.136 -10.440 20.762 1.00 23.72 166 ALA B C 1
ATOM 2857 O O . ALA B 1 166 ? 26.352 -11.604 21.091 1.00 24.87 166 ALA B O 1
ATOM 2859 N N . ALA B 1 167 ? 26.297 -10.016 19.513 1.00 21.57 167 ALA B N 1
ATOM 2860 C CA . ALA B 1 167 ? 26.713 -10.958 18.483 1.00 19.09 167 ALA B CA 1
ATOM 2861 C C . ALA B 1 167 ? 28.200 -11.236 18.559 1.00 21.25 167 ALA B C 1
ATOM 2862 O O . ALA B 1 167 ? 28.625 -12.377 18.430 1.00 21.24 167 ALA B O 1
ATOM 2864 N N . ILE B 1 168 ? 28.991 -10.189 18.761 1.00 20.99 168 ILE B N 1
ATOM 2865 C CA . ILE B 1 168 ? 30.427 -10.362 18.941 1.00 21.91 168 ILE B CA 1
ATOM 2866 C C . ILE B 1 168 ? 30.727 -11.313 20.110 1.00 23.18 168 ILE B C 1
ATOM 2867 O O . ILE B 1 168 ? 31.538 -12.226 19.980 1.00 21.02 168 ILE B O 1
ATOM 2872 N N . GLU B 1 169 ? 30.055 -11.106 21.242 1.00 22.20 169 GLU B N 1
ATOM 2873 C CA . GLU B 1 169 ? 30.263 -11.960 22.412 1.00 24.57 169 GLU B CA 1
ATOM 2874 C C . GLU B 1 169 ? 29.896 -13.412 22.113 1.00 24.70 169 GLU B C 1
ATOM 2875 O O . GLU B 1 169 ? 30.516 -14.333 22.636 1.00 27.50 169 GLU B O 1
ATOM 2881 N N . ALA B 1 170 ? 28.891 -13.605 21.265 1.00 22.69 170 ALA B N 1
ATOM 2882 C CA . ALA B 1 170 ? 28.445 -14.937 20.873 1.00 20.03 170 ALA B CA 1
ATOM 2883 C C . ALA B 1 170 ? 29.378 -15.586 19.858 1.00 20.53 170 ALA B C 1
ATOM 2884 O O . ALA B 1 170 ? 29.262 -16.779 19.583 1.00 21.94 170 ALA B O 1
ATOM 2886 N N . GLY B 1 171 ? 30.283 -14.790 19.283 1.00 20.24 171 GLY B N 1
ATOM 2887 C CA . GLY B 1 171 ? 31.237 -15.318 18.326 1.00 22.58 171 GLY B CA 1
ATOM 2888 C C . GLY B 1 171 ? 31.466 -14.543 17.036 1.00 19.31 171 GLY B C 1
ATOM 2889 O O . GLY B 1 171 ? 32.339 -14.909 16.264 1.00 19.50 171 GLY B O 1
ATOM 2890 N N . ALA B 1 172 ? 30.683 -13.503 16.780 1.00 17.40 172 ALA B N 1
ATOM 2891 C CA . ALA B 1 172 ? 30.844 -12.730 15.542 1.00 16.32 172 ALA B CA 1
ATOM 2892 C C . ALA B 1 172 ? 32.164 -11.965 15.492 1.00 22.38 172 ALA B C 1
ATOM 2893 O O . ALA B 1 172 ? 32.771 -11.667 16.523 1.00 19.82 172 ALA B O 1
ATOM 2895 N N . ASP B 1 173 ? 32.596 -11.646 14.276 1.00 17.30 173 ASP B N 1
ATOM 2896 C CA . ASP B 1 173 ? 33.721 -10.744 14.092 1.00 19.10 173 ASP B CA 1
ATOM 2897 C C . ASP B 1 173 ? 33.280 -9.282 14.096 1.00 18.98 173 ASP B C 1
ATOM 2898 O O . ASP B 1 173 ? 33.897 -8.455 14.755 1.00 18.92 173 ASP B O 1
ATOM 2903 N N . PHE B 1 174 ? 32.213 -8.962 13.373 1.00 17.68 174 PHE B N 1
ATOM 2904 C CA . PHE B 1 174 ? 31.741 -7.573 13.292 1.00 19.09 174 PHE B CA 1
ATOM 2905 C C . PHE B 1 174 ? 30.236 -7.495 13.359 1.00 18.62 174 PHE B C 1
ATOM 2906 O O . PHE B 1 174 ? 29.554 -8.382 12.863 1.00 18.97 174 PHE B O 1
ATOM 2914 N N . GLU B 1 175 ? 29.723 -6.438 13.986 1.00 19.01 175 GLU B N 1
ATOM 2915 C CA . GLU B 1 175 ? 28.296 -6.159 13.954 1.00 18.87 175 GLU B CA 1
ATOM 2916 C C . GLU B 1 175 ? 28.012 -5.050 12.957 1.00 20.47 175 GLU B C 1
ATOM 2917 O O . GLU B 1 175 ? 28.818 -4.135 12.777 1.00 20.68 175 GLU B O 1
ATOM 2923 N N . ILE B 1 176 ? 26.863 -5.153 12.302 1.00 18.36 176 ILE B N 1
ATOM 2924 C CA . ILE B 1 176 ? 26.457 -4.198 11.296 1.00 18.87 176 ILE B CA 1
ATOM 2925 C C . ILE B 1 176 ? 25.307 -3.380 11.872 1.00 22.04 176 ILE B C 1
ATOM 2926 O O . ILE B 1 176 ? 24.285 -3.941 12.271 1.00 20.95 176 ILE B O 1
ATOM 2931 N N . VAL B 1 177 ? 25.481 -2.064 11.940 1.00 19.56 177 VAL B N 1
ATOM 2932 C CA . VAL B 1 177 ? 24.461 -1.188 12.514 1.00 20.19 177 VAL B CA 1
ATOM 2933 C C . VAL B 1 177 ? 24.252 0.032 11.628 1.00 19.84 177 VAL B C 1
ATOM 2934 O O . VAL B 1 177 ? 25.219 0.667 11.200 1.00 20.69 177 VAL B O 1
ATOM 2938 N N . GLY B 1 178 ? 22.986 0.361 11.385 1.00 26.36 178 GLY B N 1
ATOM 2939 C CA . GLY B 1 178 ? 22.607 1.469 10.526 1.00 23.75 178 GLY B CA 1
ATOM 2940 C C . GLY B 1 178 ? 22.013 2.643 11.285 1.00 27.89 178 GLY B C 1
ATOM 2941 O O . GLY B 1 178 ? 22.749 3.425 11.886 1.00 24.10 178 GLY B O 1
ATOM 2942 N N . ARG B 1 179 ? 20.683 2.750 11.273 1.00 25.09 179 ARG B N 1
ATOM 2943 C CA . ARG B 1 179 ? 19.986 3.939 11.773 1.00 30.34 179 ARG B CA 1
ATOM 2944 C C . ARG B 1 179 ? 20.435 4.384 13.165 1.00 27.29 179 ARG B C 1
ATOM 2945 O O . ARG B 1 179 ? 20.664 5.569 13.402 1.00 27.57 179 ARG B O 1
ATOM 2953 N N . TYR B 1 180 ? 20.560 3.428 14.076 1.00 28.06 180 TYR B N 1
ATOM 2954 C CA . TYR B 1 180 ? 20.923 3.727 15.459 1.00 30.16 180 TYR B CA 1
ATOM 2955 C C . TYR B 1 180 ? 22.200 4.561 15.551 1.00 28.66 180 TYR B C 1
ATOM 2956 O O . TYR B 1 180 ? 22.271 5.532 16.309 1.00 29.71 180 TYR B O 1
ATOM 2965 N N . VAL B 1 181 ? 23.206 4.190 14.769 1.00 23.36 181 VAL B N 1
ATOM 2966 C CA . VAL B 1 181 ? 24.466 4.929 14.746 1.00 21.91 181 VAL B CA 1
ATOM 2967 C C . VAL B 1 181 ? 24.365 6.221 13.927 1.00 28.66 181 VAL B C 1
ATOM 2968 O O . VAL B 1 181 ? 24.924 7.245 14.305 1.00 29.01 181 VAL B O 1
ATOM 2972 N N . LEU B 1 182 ? 23.654 6.170 12.804 1.00 23.21 182 LEU B N 1
ATOM 2973 C CA . LEU B 1 182 ? 23.479 7.353 11.955 1.00 21.99 182 LEU B CA 1
ATOM 2974 C C . LEU B 1 182 ? 22.786 8.494 12.714 1.00 25.19 182 LEU B C 1
ATOM 2975 O O . LEU B 1 182 ? 23.091 9.670 12.499 1.00 31.28 182 LEU B O 1
ATOM 2980 N N . GLU B 1 183 ? 21.852 8.143 13.592 1.00 28.49 183 GLU B N 1
ATOM 2981 C CA . GLU B 1 183 ? 21.135 9.137 14.392 1.00 30.78 183 GLU B CA 1
ATOM 2982 C C . GLU B 1 183 ? 22.090 9.913 15.287 1.00 30.98 183 GLU B C 1
ATOM 2983 O O . GLU B 1 183 ? 21.902 11.104 15.530 1.00 36.96 183 GLU B O 1
ATOM 2989 N N . ASP B 1 184 ? 23.100 9.223 15.803 1.00 33.21 184 ASP B N 1
ATOM 2990 C CA . ASP B 1 184 ? 24.079 9.845 16.684 1.00 33.17 184 ASP B CA 1
ATOM 2991 C C . ASP B 1 184 ? 25.360 9.030 16.672 1.00 29.37 184 ASP B C 1
ATOM 2992 O O . ASP B 1 184 ? 25.517 8.100 17.467 1.00 29.05 184 ASP B O 1
ATOM 2997 N N . PRO B 1 185 ? 26.288 9.391 15.775 1.00 28.58 185 PRO B N 1
ATOM 2998 C CA . PRO B 1 185 ? 27.543 8.654 15.594 1.00 30.47 185 PRO B CA 1
ATOM 2999 C C . PRO B 1 185 ? 28.401 8.522 16.857 1.00 32.58 185 PRO B C 1
ATOM 3000 O O . PRO B 1 185 ? 29.292 7.672 16.891 1.00 33.12 185 PRO B O 1
ATOM 3004 N N . ALA B 1 186 ? 28.145 9.332 17.881 1.00 33.17 186 ALA B N 1
ATOM 3005 C CA . ALA B 1 186 ? 28.881 9.186 19.132 1.00 32.24 186 ALA B CA 1
ATOM 3006 C C . ALA B 1 186 ? 28.600 7.822 19.761 1.00 31.78 186 ALA B C 1
ATOM 3007 O O . ALA B 1 186 ? 29.361 7.342 20.606 1.00 30.47 186 ALA B O 1
ATOM 3009 N N . ARG B 1 187 ? 27.501 7.202 19.342 1.00 29.40 187 ARG B N 1
ATOM 3010 C CA . ARG B 1 187 ? 27.098 5.913 19.886 1.00 30.21 187 ARG B CA 1
ATOM 3011 C C . ARG B 1 187 ? 28.088 4.783 19.592 1.00 28.22 187 ARG B C 1
ATOM 3012 O O . ARG B 1 187 ? 28.008 3.714 20.198 1.00 29.42 187 ARG B O 1
ATOM 3020 N N . ILE B 1 188 ? 29.015 4.999 18.666 1.00 28.71 188 ILE B N 1
ATOM 3021 C CA . ILE B 1 188 ? 29.977 3.939 18.358 1.00 29.41 188 ILE B CA 1
ATOM 3022 C C . ILE B 1 188 ? 30.773 3.559 19.607 1.00 26.58 188 ILE B C 1
ATOM 3023 O O . ILE B 1 188 ? 31.345 2.470 19.681 1.00 27.23 188 ILE B O 1
ATOM 3028 N N . SER B 1 189 ? 30.800 4.460 20.588 1.00 29.24 189 SER B N 1
ATOM 3029 C CA . SER B 1 189 ? 31.555 4.217 21.810 1.00 28.09 189 SER B CA 1
ATOM 3030 C C . SER B 1 189 ? 31.009 3.009 22.553 1.00 29.70 189 SER B C 1
ATOM 3031 O O . SER B 1 189 ? 31.674 2.439 23.415 1.00 33.97 189 SER B O 1
ATOM 3034 N N . GLN B 1 190 ? 29.793 2.603 22.215 1.00 29.76 190 GLN B N 1
ATOM 3035 C CA . GLN B 1 190 ? 29.197 1.453 22.881 1.00 32.61 190 GLN B CA 1
ATOM 3036 C C . GLN B 1 190 ? 29.889 0.150 22.484 1.00 27.83 190 GLN B C 1
ATOM 3037 O O . GLN B 1 190 ? 29.737 -0.869 23.158 1.00 32.82 190 GLN B O 1
ATOM 3043 N N . TRP B 1 191 ? 30.665 0.193 21.405 1.00 27.31 191 TRP B N 1
ATOM 3044 C CA . TRP B 1 191 ? 31.382 -0.990 20.924 1.00 28.53 191 TRP B CA 1
ATOM 3045 C C . TRP B 1 191 ? 32.839 -1.027 21.393 1.00 28.65 191 TRP B C 1
ATOM 3046 O O . TRP B 1 191 ? 33.573 -1.968 21.091 1.00 29.50 191 TRP B O 1
ATOM 3057 N N . ALA B 1 192 ? 33.236 -0.009 22.153 1.00 34.19 192 ALA B N 1
ATOM 3058 C CA . ALA B 1 192 ? 34.626 0.165 22.567 1.00 39.56 192 ALA B CA 1
ATOM 3059 C C . ALA B 1 192 ? 35.231 -1.039 23.296 1.00 31.82 192 ALA B C 1
ATOM 3060 O O . ALA B 1 192 ? 36.409 -1.350 23.111 1.00 35.06 192 ALA B O 1
ATOM 3062 N N . GLN B 1 193 ? 34.435 -1.711 24.120 1.00 31.29 193 GLN B N 1
ATOM 3063 C CA .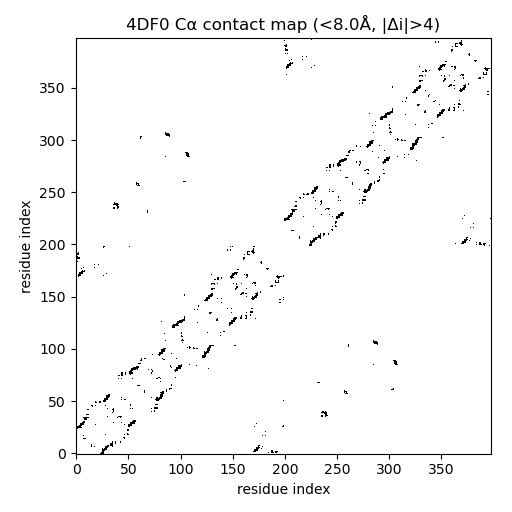 GLN B 1 193 ? 34.956 -2.803 24.942 1.00 32.97 193 GLN B CA 1
ATOM 3064 C C . GLN B 1 193 ? 34.968 -4.152 24.225 1.00 35.90 193 GLN B C 1
ATOM 3065 O O . GLN B 1 193 ? 35.302 -5.178 24.820 1.00 32.73 193 GLN B O 1
ATOM 3071 N N . TYR B 1 194 ? 34.604 -4.154 22.948 1.00 30.37 194 TYR B N 1
ATOM 3072 C CA . TYR B 1 194 ? 34.503 -5.406 22.204 1.00 27.90 194 TYR B CA 1
ATOM 3073 C C . TYR B 1 194 ? 35.598 -5.548 21.162 1.00 25.38 194 TYR B C 1
ATOM 3074 O O . TYR B 1 194 ? 36.126 -4.562 20.657 1.00 28.33 194 TYR B O 1
ATOM 3083 N N . ARG B 1 195 ? 35.949 -6.787 20.851 1.00 28.80 195 ARG B N 1
ATOM 3084 C CA . ARG B 1 195 ? 36.929 -7.053 19.809 1.00 28.59 195 ARG B CA 1
ATOM 3085 C C . ARG B 1 195 ? 36.467 -8.235 18.964 1.00 23.65 195 ARG B C 1
ATOM 3086 O O . ARG B 1 195 ? 35.781 -9.122 19.462 1.00 25.89 195 ARG B O 1
ATOM 3094 N N . PRO B 1 196 ? 36.838 -8.246 17.677 1.00 2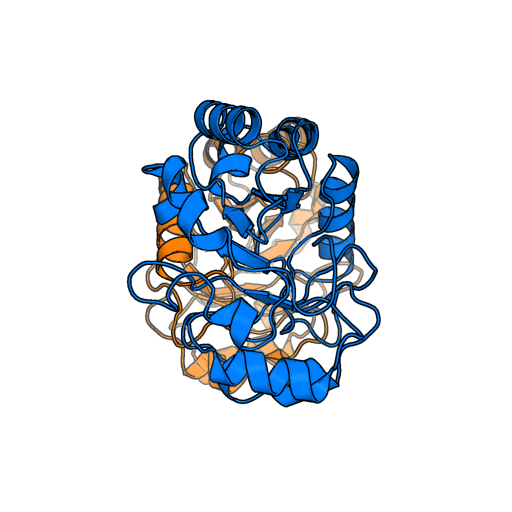1.77 196 PRO B N 1
ATOM 3095 C CA . PRO B 1 196 ? 36.360 -9.340 16.826 1.00 20.69 196 PRO B CA 1
ATOM 3096 C C . PRO B 1 196 ? 36.793 -10.693 17.369 1.00 23.57 196 PRO B C 1
ATOM 3097 O O . PRO B 1 196 ? 37.910 -10.847 17.873 1.00 25.10 196 PRO B O 1
ATOM 3101 N N . THR B 1 197 ? 35.917 -11.676 17.260 1.00 19.32 197 THR B N 1
ATOM 3102 C CA . THR B 1 197 ? 36.207 -12.995 17.818 1.00 19.12 197 THR B CA 1
ATOM 3103 C C . THR B 1 197 ? 37.363 -13.728 17.113 1.00 22.14 197 THR B C 1
ATOM 3104 O O . THR B 1 197 ? 38.200 -14.360 17.775 1.00 22.75 197 THR B O 1
ATOM 3108 N N . CYS B 1 198 ? 37.413 -13.648 15.782 1.00 18.25 198 CYS B N 1
ATOM 3109 C CA . CYS B 1 198 ? 38.360 -14.441 14.988 1.00 17.82 198 CYS B CA 1
ATOM 3110 C C . CYS B 1 198 ? 39.287 -13.621 14.077 1.00 22.86 198 CYS B C 1
ATOM 3111 O O . CYS B 1 198 ? 40.476 -13.918 13.966 1.00 23.50 198 CYS B O 1
ATOM 3114 N N . PHE B 1 199 ? 38.725 -12.629 13.391 1.00 19.19 199 PHE B N 1
ATOM 3115 C CA . PHE B 1 199 ? 39.448 -11.880 12.359 1.00 20.35 199 PHE B CA 1
ATOM 3116 C C . PHE B 1 199 ? 39.521 -10.394 12.693 1.00 20.50 199 PHE B C 1
ATOM 3117 O O . PHE B 1 199 ? 38.513 -9.762 13.022 1.00 20.53 199 PHE B O 1
ATOM 3125 N N . GLU B 1 200 ? 40.713 -9.817 12.561 1.00 22.06 200 GLU B N 1
ATOM 3126 C CA . GLU B 1 200 ? 40.904 -8.404 12.891 1.00 22.80 200 GLU B CA 1
ATOM 3127 C C . GLU B 1 200 ? 40.245 -7.442 11.896 1.00 21.32 200 GLU B C 1
ATOM 3128 O O . GLU B 1 200 ? 39.958 -6.300 12.242 1.00 23.58 200 GLU B O 1
ATOM 3134 N N . THR B 1 201 ? 39.998 -7.918 10.678 1.00 22.40 201 THR B N 1
ATOM 3135 C CA . THR B 1 201 ? 39.338 -7.120 9.641 1.00 21.13 201 THR B CA 1
ATOM 3136 C C . THR B 1 201 ? 38.191 -7.893 8.991 1.00 19.55 201 THR B C 1
ATOM 3137 O O . THR B 1 201 ? 38.234 -9.122 8.919 1.00 21.74 201 THR B O 1
ATOM 3141 N N . PRO B 1 202 ? 37.162 -7.170 8.510 1.00 20.82 202 PRO B N 1
ATOM 3142 C CA . PRO B 1 202 ? 36.015 -7.809 7.857 1.00 24.13 202 PRO B CA 1
ATOM 3143 C C . PRO B 1 202 ? 36.420 -8.391 6.509 1.00 24.29 202 PRO B C 1
ATOM 3144 O O . PRO B 1 202 ? 37.435 -8.000 5.919 1.00 25.01 202 PRO B O 1
#

CATH classification: 3.20.20.70

InterPro domains:
  IPR001754 Orotidine 5'-phosphate decarboxylase domain [PF00215] (6-189)
  IPR001754 Orotidine 5'-phosphate decarboxylase domain [SM00934] (6-194)
  IPR011060 Ribulose-phosphate binding barrel [SSF51366] (5-194)
  IPR013785 Aldolase-type TIM barrel [G3DSA:3.20.20.70] (2-202)
  IPR014732 Orotidine 5'-phosphate decarboxylase [PTHR32119] (6-196)

Nearest PDB structures (foldseek):
  4df1-assembly1_B  TM=9.955E-01  e=2.072E-38  Pyrobaculum neutrophilum V24Sta
  4n2y-assembly3_A  TM=8.513E-01  e=1.019E-12  Archaeoglobus fulgidus
  4n2y-assembly1_B  TM=8.180E-01  e=2.488E-12  Archaeoglobus fulgidus
  4n2y-assembly6_D  TM=8.394E-01  e=9.778E-12  Archaeoglobus fulgidus
  4luj-assembly1_B  TM=8.457E-01  e=1.483E-11  Methanocaldococcus jannaschii DSM 2661